Protein AF-A0A4Q5WA70-F1 (afdb_monomer_lite)

pLDDT: mean 78.61, std 12.91, range [40.19, 96.88]

Radius of gyration: 26.22 Å; chains: 1; bounding box: 61×58×69 Å

Foldseek 3Di:
DDDDPDDDFQAKDWDADDDPQWGFADIDIDRGDDPDDDDDTDIDGDDDDPDDPVRVVVCVVVVVDWPDDPVVLVVLVVVLVVLLVVLLVVVVVVCVPPPVPDDPVPSVVVSVVVVVVLVLLSQLDDSGRDDNVSSVVSVVVNVVSVVVVVVVVDPCVQVALPHCVQVVVPDDDDLQQRLVVLLVVLVVLLVCQLVQFDDDPPQPARQDDPNDGCLVVSLVSLLSSLVRNCVSCLCVLQPDPDPVSNCVSVCVVVVSLVVSLVSCVSSLVNPSNVSSLVSNLCSSCVSVVNNVVLVVLLVQLVVLCVVVVDLVRSLVVSVVVSVCCCVPPVVHDDPSNVSSSCVVSCLVCVLVDPPSCVVRVNNSVVSVLVVVCVVCVPDQPRPPPPGPCSSNPD

Structure (mmCIF, N/CA/C/O backbone):
data_AF-A0A4Q5WA70-F1
#
_entry.id   AF-A0A4Q5WA70-F1
#
loop_
_atom_site.group_PDB
_atom_site.id
_atom_site.type_symbol
_atom_site.label_atom_id
_atom_site.label_alt_id
_atom_site.label_comp_id
_atom_site.label_asym_id
_atom_site.label_entity_id
_atom_site.label_seq_id
_atom_site.pdbx_PDB_ins_code
_atom_site.Cartn_x
_atom_site.Cartn_y
_atom_site.Cartn_z
_atom_site.occupancy
_atom_site.B_iso_or_equiv
_atom_site.auth_seq_id
_atom_site.auth_comp_id
_atom_site.auth_asym_id
_atom_site.auth_atom_id
_atom_site.pdbx_PDB_model_num
ATOM 1 N N . ARG A 1 1 ? 16.639 -36.808 -13.468 1.00 73.25 1 ARG A N 1
ATOM 2 C CA . ARG A 1 1 ? 17.016 -36.757 -12.031 1.00 73.25 1 ARG A CA 1
ATOM 3 C C . ARG A 1 1 ? 18.438 -37.293 -11.923 1.00 73.25 1 ARG A C 1
ATOM 5 O O . ARG A 1 1 ? 18.636 -38.444 -12.276 1.00 73.25 1 ARG A O 1
ATOM 12 N N . TYR A 1 2 ? 19.405 -36.462 -11.533 1.00 83.38 2 TYR A N 1
ATOM 13 C CA . TYR A 1 2 ? 20.817 -36.851 -11.412 1.00 83.38 2 TYR A CA 1
ATOM 14 C C . TYR A 1 2 ? 21.162 -37.101 -9.942 1.00 83.38 2 TYR A C 1
ATOM 16 O O . TYR A 1 2 ? 20.617 -36.429 -9.064 1.00 83.38 2 TYR A O 1
ATOM 24 N N . ARG A 1 3 ? 22.031 -38.078 -9.668 1.00 86.75 3 ARG A N 1
ATOM 25 C CA . ARG A 1 3 ? 22.494 -38.409 -8.316 1.00 86.75 3 ARG A CA 1
ATOM 26 C C . ARG A 1 3 ? 24.012 -38.511 -8.331 1.00 86.75 3 ARG A C 1
ATOM 28 O O . ARG A 1 3 ? 24.557 -39.294 -9.098 1.00 86.75 3 ARG A O 1
ATOM 35 N N . PHE A 1 4 ? 24.658 -37.749 -7.459 1.00 85.06 4 PHE A N 1
ATOM 36 C CA . PHE A 1 4 ? 26.087 -37.857 -7.186 1.00 85.06 4 PHE A CA 1
ATOM 37 C C . PHE A 1 4 ? 26.257 -38.625 -5.872 1.00 85.06 4 PHE A C 1
ATOM 39 O O . PHE A 1 4 ? 25.635 -38.281 -4.865 1.00 85.06 4 PHE A O 1
ATOM 46 N N . SER A 1 5 ? 27.026 -39.711 -5.897 1.00 86.81 5 SER A N 1
ATOM 47 C CA . SER A 1 5 ? 27.292 -40.586 -4.748 1.00 86.81 5 SER A CA 1
ATOM 48 C C . SER A 1 5 ? 28.794 -40.718 -4.516 1.00 86.81 5 SER A C 1
ATOM 50 O O . SER A 1 5 ? 29.562 -40.592 -5.463 1.00 86.81 5 SER A O 1
ATOM 52 N N . GLY A 1 6 ? 29.202 -40.996 -3.273 1.00 84.25 6 GLY A N 1
ATOM 53 C CA . GLY A 1 6 ? 30.620 -41.110 -2.906 1.00 84.25 6 GLY A CA 1
ATOM 54 C C . GLY A 1 6 ? 31.314 -39.768 -2.654 1.00 84.25 6 GLY A C 1
ATOM 55 O O . GLY A 1 6 ? 32.525 -39.674 -2.809 1.00 84.25 6 GLY A O 1
ATOM 56 N N . LEU A 1 7 ? 30.557 -38.726 -2.296 1.00 83.88 7 LEU A N 1
ATOM 57 C CA . LEU A 1 7 ? 31.113 -37.418 -1.951 1.00 83.88 7 LEU A CA 1
ATOM 58 C C . LEU A 1 7 ? 31.738 -37.461 -0.538 1.00 83.88 7 LEU A C 1
ATOM 60 O O . LEU A 1 7 ? 31.042 -37.882 0.388 1.00 83.88 7 LEU A O 1
ATOM 64 N N . PRO A 1 8 ? 33.003 -37.035 -0.357 1.00 81.12 8 PRO A N 1
ATOM 65 C CA . PRO A 1 8 ? 33.646 -36.914 0.950 1.00 81.12 8 PR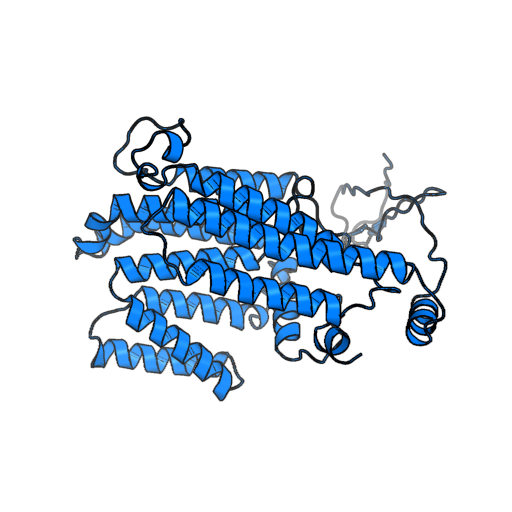O A CA 1
ATOM 66 C C . PRO A 1 8 ? 32.810 -36.154 1.991 1.00 81.12 8 PRO A C 1
ATOM 68 O O . PRO A 1 8 ? 32.283 -35.066 1.726 1.00 81.12 8 PRO A O 1
ATOM 71 N N . GLU A 1 9 ? 32.728 -36.716 3.199 1.00 74.44 9 GLU A N 1
ATOM 72 C CA . GLU A 1 9 ? 32.093 -36.065 4.346 1.00 74.44 9 GLU A CA 1
ATOM 73 C C . GLU A 1 9 ? 32.928 -34.874 4.839 1.00 74.44 9 GLU A C 1
ATOM 75 O O . GLU A 1 9 ? 34.154 -34.866 4.750 1.00 74.44 9 GLU A O 1
ATOM 80 N N . GLY A 1 10 ? 32.257 -33.835 5.343 1.00 74.31 10 GLY A N 1
ATOM 81 C CA . GLY A 1 10 ? 32.912 -32.632 5.879 1.00 74.31 10 GLY A CA 1
ATOM 82 C C . GLY A 1 10 ? 33.368 -31.600 4.838 1.00 74.31 10 GLY A C 1
ATOM 83 O O . GLY A 1 10 ? 33.742 -30.497 5.225 1.00 74.31 10 GLY A O 1
ATOM 84 N N . GLY A 1 11 ? 33.290 -31.911 3.540 1.00 78.25 11 GLY A N 1
ATOM 85 C CA . GLY A 1 11 ? 33.541 -30.958 2.454 1.00 78.25 11 GLY A CA 1
ATOM 86 C C . GLY A 1 11 ? 32.338 -30.064 2.127 1.00 78.25 11 GLY A C 1
ATOM 87 O O . GLY A 1 11 ? 31.179 -30.447 2.330 1.00 78.25 11 GLY A O 1
ATOM 88 N N . GLY A 1 12 ? 32.626 -28.880 1.581 1.00 85.81 12 GLY A N 1
ATOM 89 C CA . GLY A 1 12 ? 31.633 -28.011 0.953 1.00 85.81 12 GLY A CA 1
ATOM 90 C C . GLY A 1 12 ? 31.361 -28.451 -0.484 1.00 85.81 12 GLY A C 1
ATOM 91 O O . GLY A 1 12 ? 32.295 -28.668 -1.250 1.00 85.81 12 GLY A O 1
ATOM 92 N N . TRP A 1 13 ? 30.087 -28.585 -0.848 1.00 86.75 13 TRP A N 1
ATOM 93 C CA . TRP A 1 13 ? 29.661 -29.081 -2.158 1.00 86.75 13 TRP A CA 1
ATOM 94 C C . TRP A 1 13 ? 28.674 -28.125 -2.805 1.00 86.75 13 TRP A C 1
ATOM 96 O O . TRP A 1 13 ? 27.707 -27.722 -2.162 1.00 86.75 13 TRP A O 1
ATOM 106 N N . GLU A 1 14 ? 28.858 -27.840 -4.091 1.00 88.62 14 GLU A N 1
ATOM 107 C CA . GLU A 1 14 ? 27.896 -27.128 -4.928 1.00 88.62 14 GLU A CA 1
ATOM 108 C C . GLU A 1 14 ? 27.614 -27.897 -6.218 1.00 88.62 14 GLU A C 1
ATOM 110 O O . GLU A 1 14 ? 28.444 -28.663 -6.704 1.00 88.62 14 GLU A O 1
ATOM 115 N N . VAL A 1 15 ? 26.409 -27.725 -6.756 1.00 89.25 15 VAL A N 1
ATOM 116 C CA . VAL A 1 15 ? 26.009 -28.324 -8.029 1.00 89.25 15 VAL A CA 1
ATOM 117 C C . VAL A 1 15 ? 25.309 -27.282 -8.891 1.00 89.25 15 VAL A C 1
ATOM 119 O O . VAL A 1 15 ? 24.537 -26.461 -8.389 1.00 89.25 15 VAL A O 1
ATOM 122 N N . LEU A 1 16 ? 25.579 -27.326 -10.194 1.00 89.56 16 LEU A N 1
ATOM 123 C CA . LEU A 1 16 ? 24.902 -26.536 -11.215 1.00 89.56 16 LEU A CA 1
ATOM 124 C C . LEU A 1 16 ? 24.644 -27.432 -12.439 1.00 89.56 16 LEU A C 1
ATOM 126 O O . LEU A 1 16 ? 25.601 -27.918 -13.043 1.00 89.56 16 LEU A O 1
ATOM 130 N N . PRO A 1 17 ? 23.380 -27.688 -12.813 1.00 88.62 17 PRO A N 1
ATOM 131 C CA . PRO A 1 17 ? 23.064 -28.392 -14.048 1.00 88.62 17 PRO A CA 1
ATOM 132 C C . PRO A 1 17 ? 23.463 -27.564 -15.269 1.00 88.62 17 PRO A C 1
ATOM 134 O O . PRO A 1 17 ? 23.272 -26.349 -15.290 1.00 88.62 17 PRO A O 1
ATOM 137 N N . LEU A 1 18 ? 23.959 -28.236 -16.306 1.00 88.81 18 LEU A N 1
ATOM 138 C CA . LEU A 1 18 ? 24.295 -27.630 -17.591 1.00 88.81 18 LEU A CA 1
ATOM 139 C C . LEU A 1 18 ? 23.538 -28.366 -18.699 1.00 88.81 18 LEU A C 1
ATOM 141 O O . LEU A 1 18 ? 23.591 -29.592 -18.785 1.00 88.81 18 LEU A O 1
ATOM 145 N N . GLN A 1 19 ? 22.836 -27.618 -19.548 1.00 89.25 19 GLN A N 1
ATOM 146 C CA . GLN A 1 19 ? 22.170 -28.137 -20.741 1.00 89.25 19 GLN A CA 1
ATOM 147 C C . GLN A 1 19 ? 22.296 -27.091 -21.856 1.00 89.25 19 GLN A C 1
ATOM 149 O O . GLN A 1 19 ? 21.981 -25.925 -21.610 1.00 89.25 19 GLN A O 1
ATOM 154 N N . PRO A 1 20 ? 22.726 -27.464 -23.075 1.00 89.62 20 PRO A N 1
ATOM 155 C CA . PRO A 1 20 ? 22.789 -26.528 -24.194 1.00 89.62 20 PRO A CA 1
ATOM 156 C C . PRO A 1 20 ? 21.447 -25.820 -24.426 1.00 89.62 20 PRO A C 1
ATOM 158 O O . PRO A 1 20 ? 20.396 -26.460 -24.425 1.00 89.62 20 PRO A O 1
ATOM 161 N N . GLY A 1 21 ? 21.486 -24.498 -24.610 1.00 88.31 21 GLY A N 1
ATOM 162 C CA . GLY A 1 21 ? 20.297 -23.667 -24.833 1.00 88.31 21 GLY A CA 1
ATOM 163 C C . GLY A 1 21 ? 19.501 -23.305 -23.574 1.00 88.31 21 GLY A C 1
ATOM 164 O O . GLY A 1 21 ? 18.536 -22.550 -23.679 1.00 88.31 21 GLY A O 1
ATOM 165 N N . PHE A 1 22 ? 19.904 -23.775 -22.389 1.00 89.31 22 PHE A N 1
ATOM 166 C CA . PHE A 1 22 ? 19.216 -23.486 -21.131 1.00 89.31 22 PHE A CA 1
ATOM 167 C C . PHE A 1 22 ? 20.172 -23.030 -20.026 1.00 89.31 22 PHE A C 1
ATOM 169 O O . PHE A 1 22 ? 21.344 -23.394 -19.982 1.00 89.31 22 PHE A O 1
ATOM 176 N N . TYR A 1 23 ? 19.645 -22.221 -19.116 1.00 85.00 23 TYR A N 1
ATOM 177 C CA . TYR A 1 23 ? 20.299 -21.730 -17.914 1.00 85.00 23 TYR A CA 1
ATOM 178 C C . TYR A 1 23 ? 19.525 -22.208 -16.678 1.00 85.00 23 TYR A C 1
ATOM 180 O O . TYR A 1 23 ? 18.305 -22.354 -16.718 1.00 85.00 23 TYR A O 1
ATOM 188 N N . PHE A 1 24 ? 20.237 -22.481 -15.582 1.00 84.75 24 PHE A N 1
ATOM 189 C CA . PHE A 1 24 ? 19.667 -23.073 -14.363 1.00 84.75 24 PHE A CA 1
ATOM 190 C C . PHE A 1 24 ? 19.873 -22.209 -13.108 1.00 84.75 24 PHE A C 1
ATOM 192 O O . PHE A 1 24 ? 19.657 -22.675 -11.989 1.00 84.75 24 PHE A O 1
ATOM 199 N N . GLY A 1 25 ? 20.257 -20.940 -13.270 1.00 79.88 25 GLY A N 1
ATOM 200 C CA . GLY A 1 25 ? 20.517 -20.031 -12.151 1.00 79.88 25 GLY A CA 1
ATOM 201 C C . GLY A 1 25 ? 21.923 -20.174 -11.563 1.00 79.88 25 GLY A C 1
ATOM 202 O O . GLY A 1 25 ? 22.848 -20.664 -12.210 1.00 79.88 25 GLY A O 1
ATOM 203 N N . ALA A 1 26 ? 22.080 -19.709 -10.323 1.00 79.19 26 ALA A N 1
ATOM 204 C CA . ALA A 1 26 ? 23.327 -19.826 -9.574 1.00 79.19 26 ALA A CA 1
ATOM 205 C C . ALA A 1 26 ? 23.556 -21.265 -9.058 1.00 79.19 26 ALA A C 1
ATOM 207 O O . ALA A 1 26 ? 22.577 -21.982 -8.800 1.00 79.19 26 ALA A O 1
ATOM 208 N N . PRO A 1 27 ? 24.822 -21.681 -8.854 1.00 82.31 27 PRO A N 1
ATOM 209 C CA . PRO A 1 27 ? 25.147 -22.935 -8.183 1.00 82.31 27 PRO A CA 1
ATOM 210 C C . PRO A 1 27 ? 24.456 -23.028 -6.821 1.00 82.31 27 PRO A C 1
ATOM 212 O O . PRO A 1 27 ? 24.374 -22.049 -6.076 1.00 82.31 27 PRO A O 1
ATOM 215 N N . LYS A 1 28 ? 23.940 -24.212 -6.481 1.00 81.94 28 LYS A N 1
ATOM 216 C CA . LYS A 1 28 ? 23.327 -24.463 -5.169 1.00 81.94 28 LYS A CA 1
ATOM 217 C C . LYS A 1 28 ? 24.178 -25.456 -4.401 1.00 81.94 28 LYS A C 1
ATOM 219 O O . LYS A 1 28 ? 24.393 -26.569 -4.874 1.00 81.94 28 LYS A O 1
ATOM 224 N N . GLY A 1 29 ? 24.595 -25.077 -3.195 1.00 83.06 29 GLY A N 1
ATOM 225 C CA . GLY A 1 29 ? 25.495 -25.889 -2.383 1.00 83.06 29 GLY A CA 1
ATOM 226 C C . GLY A 1 29 ? 25.158 -25.984 -0.898 1.00 83.06 29 GLY A C 1
ATOM 227 O O . GLY A 1 29 ? 24.100 -25.537 -0.443 1.00 83.06 29 GLY A O 1
ATOM 228 N N . VAL A 1 30 ? 26.058 -26.637 -0.164 1.00 80.81 30 VAL A N 1
ATOM 229 C CA . VAL A 1 30 ? 26.129 -26.726 1.300 1.00 80.81 30 VAL A CA 1
ATOM 230 C C . VAL A 1 30 ? 27.586 -26.713 1.744 1.00 80.81 30 VAL A C 1
ATOM 232 O O . VAL A 1 30 ? 28.416 -27.367 1.125 1.00 80.81 30 VAL A O 1
ATOM 235 N N . GLY A 1 31 ? 27.891 -26.012 2.839 1.00 77.06 31 GLY A N 1
ATOM 236 C CA . GLY A 1 31 ? 29.249 -25.963 3.397 1.00 77.06 31 GLY A CA 1
ATOM 237 C C . GLY A 1 31 ? 29.703 -27.262 4.075 1.00 77.06 31 GLY A C 1
ATOM 238 O O . GLY A 1 31 ? 30.897 -27.499 4.180 1.00 77.06 31 GLY A O 1
ATOM 239 N N . ALA A 1 32 ? 28.765 -28.112 4.506 1.00 80.44 32 ALA A N 1
ATOM 240 C CA . ALA A 1 32 ? 29.049 -29.447 5.027 1.00 80.44 32 ALA A CA 1
ATOM 241 C C . ALA A 1 32 ? 27.901 -30.396 4.664 1.00 80.44 32 ALA A C 1
ATOM 243 O O . ALA A 1 32 ? 26.759 -30.201 5.097 1.00 80.44 32 ALA A O 1
ATOM 244 N N . LEU A 1 33 ? 28.189 -31.419 3.860 1.00 78.06 33 LEU A N 1
ATOM 245 C CA . LEU A 1 33 ? 27.197 -32.420 3.474 1.00 78.06 33 LEU A CA 1
ATOM 246 C C . LEU A 1 33 ? 26.965 -33.413 4.622 1.00 78.06 33 LEU A C 1
ATOM 248 O O . LEU A 1 33 ? 27.864 -34.160 4.995 1.00 78.06 33 LEU A O 1
ATOM 252 N N . LYS A 1 34 ? 25.746 -33.422 5.172 1.00 77.12 34 LYS A N 1
ATOM 253 C CA . LYS A 1 34 ? 25.283 -34.408 6.160 1.00 77.12 34 LYS A CA 1
ATOM 254 C C . LYS A 1 34 ? 24.200 -35.280 5.523 1.00 77.12 34 LYS A C 1
ATOM 256 O O . LYS A 1 34 ? 23.064 -34.836 5.371 1.00 77.12 34 LYS A O 1
ATOM 261 N N . GLY A 1 35 ? 24.551 -36.503 5.126 1.00 80.69 35 GLY A N 1
ATOM 262 C CA . GLY A 1 35 ? 23.619 -37.453 4.510 1.00 80.69 35 GLY A CA 1
ATOM 263 C C . GLY A 1 35 ? 23.251 -37.114 3.059 1.00 80.69 35 GLY A C 1
ATOM 264 O O . GLY A 1 35 ? 24.121 -36.896 2.217 1.00 80.69 35 GLY A O 1
ATOM 265 N N . HIS A 1 36 ? 21.954 -37.113 2.735 1.00 79.94 36 HIS A N 1
ATOM 266 C CA . HIS A 1 36 ? 21.454 -36.888 1.375 1.00 79.94 36 HIS A CA 1
ATOM 267 C C . HIS A 1 36 ? 20.779 -35.529 1.232 1.00 79.94 36 HIS A C 1
ATOM 269 O O . HIS A 1 36 ? 19.940 -35.154 2.048 1.00 79.94 36 HIS A O 1
ATOM 275 N N . ILE A 1 37 ? 21.088 -34.826 0.140 1.00 81.12 37 ILE A N 1
ATOM 276 C CA . ILE A 1 37 ? 20.479 -33.537 -0.169 1.00 81.12 37 ILE A CA 1
ATOM 277 C C . ILE A 1 37 ? 19.913 -33.512 -1.586 1.00 81.12 37 ILE A C 1
ATOM 279 O O . ILE A 1 37 ? 20.565 -33.918 -2.546 1.00 81.12 37 ILE A O 1
ATOM 283 N N . GLY A 1 38 ? 18.672 -33.045 -1.706 1.00 82.88 38 GLY A N 1
ATOM 284 C CA . GLY A 1 38 ? 18.038 -32.730 -2.982 1.00 82.88 38 GLY A CA 1
ATOM 285 C C . GLY A 1 38 ? 18.165 -31.240 -3.286 1.00 82.88 38 GLY A C 1
ATOM 286 O O . GLY A 1 38 ? 18.018 -30.402 -2.389 1.00 82.88 38 GLY A O 1
ATOM 287 N N . ARG A 1 39 ? 18.442 -30.905 -4.548 1.00 82.62 39 ARG A N 1
ATOM 288 C CA . ARG A 1 39 ? 18.436 -29.532 -5.059 1.00 82.62 39 ARG A CA 1
ATOM 289 C C . ARG A 1 39 ? 17.659 -29.489 -6.365 1.00 82.62 39 ARG A C 1
ATOM 291 O O . ARG A 1 39 ? 18.010 -30.188 -7.311 1.00 82.62 39 ARG A O 1
ATOM 298 N N . ASP A 1 40 ? 16.642 -28.638 -6.397 1.00 84.44 40 ASP A N 1
ATOM 299 C CA . ASP A 1 40 ? 15.854 -28.379 -7.596 1.00 84.44 40 ASP A CA 1
ATOM 300 C C . ASP A 1 40 ? 16.367 -27.125 -8.297 1.00 84.44 40 ASP A C 1
ATOM 302 O O . ASP A 1 40 ? 16.751 -26.142 -7.652 1.00 84.44 40 ASP A O 1
ATOM 306 N N . PHE A 1 41 ? 16.353 -27.151 -9.623 1.00 83.81 41 PHE A N 1
ATOM 307 C CA . PHE A 1 41 ? 16.759 -26.043 -10.476 1.00 83.81 41 PHE A CA 1
ATOM 308 C C . PHE A 1 41 ? 15.619 -25.702 -11.425 1.00 83.81 41 PHE A C 1
ATOM 310 O O . PHE A 1 41 ? 14.900 -26.589 -11.881 1.00 83.81 41 PHE A O 1
ATOM 317 N N . VAL A 1 42 ? 15.454 -24.413 -11.701 1.00 82.75 42 VAL A N 1
ATOM 318 C CA . VAL A 1 42 ? 14.466 -23.931 -12.664 1.00 82.75 42 VAL A CA 1
ATOM 319 C C . VAL A 1 42 ? 15.183 -23.768 -13.991 1.00 82.75 42 VAL A C 1
ATOM 321 O O . VAL A 1 42 ? 16.198 -23.083 -14.061 1.00 82.75 42 VAL A O 1
ATOM 324 N N . GLN A 1 43 ? 14.671 -24.433 -15.018 1.00 86.88 43 GLN A N 1
ATOM 325 C CA . GLN A 1 43 ? 15.178 -24.324 -16.376 1.00 86.88 43 GLN A CA 1
ATOM 326 C C . GLN A 1 43 ? 14.633 -23.042 -17.011 1.00 86.88 43 GLN A C 1
ATOM 328 O O . GLN A 1 43 ? 13.417 -22.886 -17.128 1.00 86.88 43 GLN A O 1
ATOM 333 N N . SER A 1 44 ? 15.515 -22.149 -17.451 1.00 84.19 44 SER A N 1
ATOM 334 C CA . SER A 1 44 ? 15.161 -20.983 -18.262 1.00 84.19 44 SER A CA 1
ATOM 335 C C . SER A 1 44 ? 15.902 -21.012 -19.602 1.00 84.19 44 SER A C 1
ATOM 337 O O . SER A 1 44 ? 17.008 -21.551 -19.681 1.00 84.19 44 SER A O 1
ATOM 339 N N . PRO A 1 45 ? 15.315 -20.497 -20.696 1.00 88.62 45 PRO A N 1
ATOM 340 C CA . PRO A 1 45 ? 16.020 -20.381 -21.970 1.00 88.62 45 PRO A CA 1
ATOM 341 C C . PRO A 1 45 ? 17.291 -19.540 -21.812 1.00 88.62 45 PRO A C 1
ATOM 343 O O . PRO A 1 45 ? 17.262 -18.472 -21.202 1.00 88.62 45 PRO A O 1
ATOM 346 N N . HIS A 1 46 ? 18.411 -20.009 -22.360 1.00 83.75 46 HIS A N 1
ATOM 347 C CA . HIS A 1 46 ? 19.659 -19.259 -22.315 1.00 83.75 46 HIS A CA 1
ATOM 348 C C . HIS A 1 46 ? 19.582 -18.068 -23.275 1.00 83.75 46 HIS A C 1
ATOM 350 O O . HIS A 1 46 ? 19.567 -18.239 -24.493 1.00 83.75 46 HIS A O 1
ATOM 356 N N . THR A 1 47 ? 19.535 -16.856 -22.728 1.00 80.50 47 THR A N 1
ATOM 357 C CA . THR A 1 47 ? 19.537 -15.614 -23.507 1.00 80.50 47 THR A CA 1
ATOM 358 C C . THR A 1 47 ? 20.882 -14.913 -23.379 1.00 80.50 47 THR A C 1
ATOM 360 O O . THR A 1 47 ? 21.330 -14.631 -22.266 1.00 80.50 47 THR A O 1
ATOM 363 N N . LEU A 1 48 ? 21.497 -14.571 -24.509 1.00 76.50 48 LEU A N 1
ATOM 364 C CA . LEU A 1 48 ? 22.686 -13.725 -24.541 1.00 76.50 48 LEU A CA 1
ATOM 365 C C . LEU A 1 48 ? 22.262 -12.257 -24.593 1.00 76.50 48 LEU A C 1
ATOM 367 O O . LEU A 1 48 ? 21.404 -11.872 -25.389 1.00 76.50 48 LEU A O 1
ATOM 371 N N . ARG A 1 49 ? 22.863 -11.424 -23.741 1.00 74.38 49 ARG A N 1
ATOM 372 C CA . ARG A 1 49 ? 22.687 -9.973 -23.839 1.00 74.38 49 ARG A CA 1
ATOM 373 C C . ARG A 1 49 ? 23.397 -9.494 -25.102 1.00 74.38 49 ARG A C 1
ATOM 375 O O . ARG A 1 49 ? 24.584 -9.753 -25.260 1.00 74.38 49 ARG A O 1
ATOM 382 N N . LEU A 1 50 ? 22.675 -8.791 -25.974 1.00 79.19 50 LEU A N 1
ATOM 383 C CA . LEU A 1 50 ? 23.241 -8.234 -27.211 1.00 79.19 50 LEU A CA 1
ATOM 384 C C . LEU A 1 50 ? 24.271 -7.127 -26.937 1.00 79.19 50 LEU A C 1
ATOM 386 O O . LEU A 1 50 ? 25.185 -6.934 -27.728 1.00 79.19 50 LEU A O 1
ATOM 390 N N . PHE A 1 51 ? 24.136 -6.430 -25.805 1.00 79.94 51 PHE A N 1
ATOM 391 C CA . PHE A 1 51 ? 25.041 -5.373 -25.362 1.00 79.94 51 PHE A CA 1
ATOM 392 C C . PHE A 1 51 ? 25.539 -5.660 -23.945 1.00 79.94 51 PHE A C 1
ATOM 394 O O . PHE A 1 51 ? 24.779 -6.150 -23.097 1.00 79.94 51 PHE A O 1
ATOM 401 N N . ALA A 1 52 ? 26.793 -5.306 -23.653 1.00 80.94 52 ALA A N 1
ATOM 402 C CA . ALA A 1 52 ? 27.239 -5.202 -22.270 1.00 80.94 52 ALA A CA 1
ATOM 403 C C . ALA A 1 52 ? 26.458 -4.079 -21.564 1.00 80.94 52 ALA A C 1
ATOM 405 O O . ALA A 1 52 ? 26.042 -3.110 -22.197 1.00 80.94 52 ALA A O 1
ATOM 406 N N . GLY A 1 53 ? 26.260 -4.179 -20.244 1.00 74.56 53 GLY A N 1
ATOM 407 C CA . GLY A 1 53 ? 25.477 -3.179 -19.500 1.00 74.56 53 GLY A CA 1
ATOM 408 C C . GLY A 1 53 ? 26.036 -1.757 -19.637 1.00 74.56 53 GLY A C 1
ATOM 409 O O . GLY A 1 53 ? 25.275 -0.805 -19.773 1.00 74.56 53 GLY A O 1
ATOM 410 N N . ARG A 1 54 ? 27.369 -1.627 -19.685 1.00 78.12 54 ARG A N 1
ATOM 411 C CA . ARG A 1 54 ? 28.060 -0.353 -19.925 1.00 78.12 54 ARG A CA 1
ATOM 412 C C . ARG A 1 54 ? 27.753 0.209 -21.313 1.00 78.12 54 ARG A C 1
ATOM 414 O O . ARG A 1 54 ? 27.369 1.368 -21.412 1.00 78.12 54 ARG A O 1
ATOM 421 N N . ASP A 1 55 ? 27.875 -0.613 -22.351 1.00 79.75 55 ASP A N 1
ATOM 422 C CA . ASP A 1 55 ? 27.644 -0.186 -23.735 1.00 79.75 55 ASP A CA 1
ATOM 423 C C . ASP A 1 55 ? 26.178 0.187 -23.954 1.00 79.75 55 ASP A C 1
ATOM 425 O O . ASP A 1 55 ? 25.883 1.220 -24.544 1.00 79.75 55 ASP A O 1
ATOM 429 N N . PHE A 1 56 ? 25.249 -0.594 -23.394 1.00 79.81 56 PHE A N 1
ATOM 430 C CA . PHE A 1 56 ? 23.823 -0.274 -23.416 1.00 79.81 56 PHE A CA 1
ATOM 431 C C . PHE A 1 56 ? 23.526 1.071 -22.741 1.00 79.81 56 PHE A C 1
ATOM 433 O O . PHE A 1 56 ? 22.796 1.892 -23.295 1.00 79.81 56 PHE A O 1
ATOM 440 N N . ASN A 1 57 ? 24.113 1.324 -21.568 1.00 76.12 57 ASN A N 1
ATOM 441 C CA . ASN A 1 57 ? 23.928 2.585 -20.854 1.00 76.12 57 ASN A CA 1
ATOM 442 C C . ASN A 1 57 ? 24.542 3.773 -21.606 1.00 76.12 57 ASN A C 1
ATOM 444 O O . ASN A 1 57 ? 23.941 4.846 -21.619 1.00 76.12 57 ASN A O 1
ATOM 448 N N . ASN A 1 58 ? 25.687 3.587 -22.266 1.00 81.81 58 ASN A N 1
ATOM 449 C CA . ASN A 1 58 ? 26.289 4.613 -23.119 1.00 81.81 58 ASN A CA 1
ATOM 450 C C . ASN A 1 58 ? 25.392 4.924 -24.323 1.00 81.81 58 ASN A C 1
ATOM 452 O O . ASN A 1 58 ? 25.020 6.076 -24.513 1.00 81.81 58 ASN A O 1
ATOM 456 N N . LEU A 1 59 ? 24.934 3.900 -25.053 1.00 82.31 59 LEU A N 1
ATOM 457 C CA . LEU A 1 59 ? 24.005 4.053 -26.182 1.00 82.31 59 LEU A CA 1
ATOM 458 C C . LEU A 1 59 ? 22.699 4.746 -25.770 1.00 82.31 59 LEU A C 1
ATOM 460 O O . LEU A 1 59 ? 22.150 5.558 -26.519 1.00 82.31 59 LEU A O 1
ATOM 464 N N . LYS A 1 60 ? 22.202 4.441 -24.566 1.00 76.25 60 LYS A N 1
ATOM 465 C CA . LYS A 1 60 ? 21.029 5.093 -23.980 1.00 76.25 60 LYS A CA 1
ATOM 466 C C . LYS A 1 60 ? 21.295 6.573 -23.677 1.00 76.25 60 LYS A C 1
ATOM 468 O O . LYS A 1 60 ? 20.469 7.406 -24.042 1.00 76.25 60 LYS A O 1
ATOM 473 N N . ARG A 1 61 ? 22.430 6.901 -23.044 1.00 78.06 61 ARG A N 1
ATOM 474 C CA . ARG A 1 61 ? 22.833 8.282 -22.702 1.00 78.06 61 ARG A CA 1
ATOM 475 C C . ARG A 1 61 ? 23.089 9.141 -23.937 1.00 78.06 61 ARG A C 1
ATOM 477 O O . ARG A 1 61 ? 22.649 10.282 -23.985 1.00 78.06 61 ARG A O 1
ATOM 484 N N . GLU A 1 62 ? 23.744 8.579 -24.946 1.00 82.69 62 GLU A N 1
ATOM 485 C CA . GLU A 1 62 ? 24.004 9.231 -26.237 1.00 82.69 62 GLU A CA 1
ATOM 486 C C . GLU A 1 62 ? 22.738 9.363 -27.090 1.00 82.69 62 GLU A C 1
ATOM 488 O O . GLU A 1 62 ? 22.702 10.108 -28.067 1.00 82.69 62 GLU A O 1
ATOM 493 N N . GLY A 1 63 ? 21.670 8.652 -26.720 1.00 79.06 63 GLY A N 1
ATOM 494 C CA . GLY A 1 63 ? 20.395 8.740 -27.403 1.00 79.06 63 GLY A CA 1
ATOM 495 C C . GLY A 1 63 ? 20.363 8.089 -28.781 1.00 79.06 63 GLY A C 1
ATOM 496 O O . GLY A 1 63 ? 19.503 8.432 -29.594 1.00 79.06 63 GLY A O 1
ATOM 497 N N . ALA A 1 64 ? 21.276 7.146 -29.017 1.00 81.88 64 ALA A N 1
ATOM 498 C CA . ALA A 1 64 ? 21.459 6.444 -30.282 1.00 81.88 64 ALA A CA 1
ATOM 499 C C . ALA A 1 64 ? 20.324 5.453 -30.604 1.00 81.88 64 ALA A C 1
ATOM 501 O O . ALA A 1 64 ? 20.192 5.006 -31.742 1.00 81.88 64 ALA A O 1
ATOM 502 N N . LEU A 1 65 ? 19.503 5.098 -29.608 1.00 81.75 65 LEU A N 1
ATOM 503 C CA . LEU A 1 65 ? 18.404 4.145 -29.742 1.00 81.75 65 LEU A CA 1
ATOM 504 C C . LEU A 1 65 ? 17.057 4.834 -29.522 1.00 81.75 65 LEU A C 1
ATOM 506 O O . LEU A 1 65 ? 16.863 5.558 -28.548 1.00 81.75 65 LEU A O 1
ATOM 510 N N . ILE A 1 66 ? 16.109 4.553 -30.412 1.00 83.44 66 ILE A N 1
ATOM 511 C CA . ILE A 1 66 ? 14.699 4.922 -30.287 1.00 83.44 66 ILE A CA 1
ATOM 512 C C . ILE A 1 66 ? 13.897 3.628 -30.392 1.00 83.44 66 ILE A C 1
ATOM 514 O O . ILE A 1 66 ? 14.057 2.871 -31.346 1.00 83.44 66 ILE A O 1
ATOM 518 N N . VAL A 1 67 ? 13.044 3.368 -29.402 1.00 85.44 67 VAL A N 1
ATOM 519 C CA . VAL A 1 67 ? 12.234 2.140 -29.336 1.00 85.44 67 VAL A CA 1
ATOM 520 C C . VAL A 1 67 ? 10.807 2.396 -29.833 1.00 85.44 67 VAL A C 1
ATOM 522 O O . VAL A 1 67 ? 10.106 1.460 -30.208 1.00 85.44 67 VAL A O 1
ATOM 525 N N . ARG A 1 68 ? 10.361 3.659 -29.836 1.00 88.44 68 ARG A N 1
ATOM 526 C CA . ARG A 1 68 ? 8.997 4.079 -30.200 1.00 88.44 68 ARG A CA 1
ATOM 527 C C . ARG A 1 68 ? 9.008 5.335 -31.063 1.00 88.44 68 ARG A C 1
ATOM 529 O O . ARG A 1 68 ? 9.856 6.204 -30.886 1.00 88.44 68 ARG A O 1
ATOM 536 N N . THR A 1 69 ? 8.036 5.463 -31.963 1.00 89.81 69 THR A N 1
ATOM 537 C CA . THR A 1 69 ? 7.909 6.660 -32.806 1.00 89.81 69 THR A CA 1
ATOM 538 C C . THR A 1 69 ? 7.331 7.843 -32.010 1.00 89.81 69 THR A C 1
ATOM 540 O O . THR A 1 69 ? 6.507 7.640 -31.110 1.00 89.81 69 THR A O 1
ATOM 543 N N . PRO A 1 70 ? 7.697 9.098 -32.341 1.00 89.50 70 PRO A N 1
ATOM 544 C CA . PRO A 1 70 ? 7.112 10.286 -31.708 1.00 89.50 70 PRO A CA 1
ATOM 545 C C . PRO A 1 70 ? 5.585 10.353 -31.816 1.00 89.50 70 PRO A C 1
ATOM 547 O O . PRO A 1 70 ? 4.903 10.782 -30.883 1.00 89.50 70 PRO A O 1
ATOM 550 N N . GLU A 1 71 ? 5.034 9.882 -32.935 1.00 92.81 71 GLU A N 1
ATOM 551 C CA . GLU A 1 71 ? 3.589 9.800 -33.147 1.00 92.81 71 GLU A CA 1
ATOM 552 C C . GLU A 1 71 ? 2.923 8.809 -32.190 1.00 92.81 71 GLU A C 1
ATOM 554 O O . GLU A 1 71 ? 1.888 9.126 -31.598 1.00 92.81 71 GLU A O 1
ATOM 559 N N . GLU A 1 72 ? 3.529 7.635 -31.980 1.00 90.38 72 GLU A N 1
ATOM 560 C CA . GLU A 1 72 ? 3.024 6.651 -31.025 1.00 90.38 72 GLU A CA 1
ATOM 561 C C . GLU A 1 72 ? 3.031 7.218 -29.598 1.00 90.38 72 GLU A C 1
ATOM 563 O O . GLU A 1 72 ? 2.030 7.101 -28.883 1.00 90.38 72 GLU A O 1
ATOM 568 N N . ALA A 1 73 ? 4.114 7.888 -29.193 1.00 89.25 73 ALA A N 1
ATOM 569 C CA . ALA A 1 73 ? 4.210 8.523 -27.881 1.00 89.25 73 ALA A CA 1
ATOM 570 C C . ALA A 1 73 ? 3.126 9.597 -27.681 1.00 89.25 73 ALA A C 1
ATOM 572 O O . ALA A 1 73 ? 2.414 9.583 -26.672 1.00 89.25 73 ALA A O 1
ATOM 573 N N . ARG A 1 74 ? 2.931 10.481 -28.669 1.00 92.44 74 ARG A N 1
ATOM 574 C CA . ARG A 1 74 ? 1.905 11.536 -28.627 1.00 92.44 74 ARG A CA 1
ATOM 575 C C . ARG A 1 74 ? 0.489 10.965 -28.581 1.00 92.44 74 ARG A C 1
ATOM 577 O O . ARG A 1 74 ? -0.351 11.461 -27.827 1.00 92.44 74 ARG A O 1
ATOM 584 N N . ARG A 1 75 ? 0.218 9.909 -29.353 1.00 94.56 75 ARG A N 1
ATOM 585 C CA . ARG A 1 75 ? -1.078 9.219 -29.345 1.00 94.56 75 ARG A CA 1
ATOM 586 C C . ARG A 1 75 ? -1.388 8.647 -27.965 1.00 94.56 75 ARG A C 1
ATOM 588 O O . ARG A 1 75 ? -2.482 8.864 -27.451 1.00 94.56 75 ARG A O 1
ATOM 595 N N . TRP A 1 76 ? -0.437 7.945 -27.351 1.00 93.19 76 TRP A N 1
ATOM 596 C CA . TRP A 1 76 ? -0.625 7.383 -26.012 1.00 93.19 76 TRP A CA 1
ATOM 597 C C . TRP A 1 76 ? -0.769 8.453 -24.938 1.00 93.19 76 TRP A C 1
ATOM 599 O O . TRP A 1 76 ? -1.619 8.294 -24.069 1.00 93.19 76 TRP A O 1
ATOM 609 N N . TYR A 1 77 ? -0.018 9.552 -25.020 1.00 93.31 77 TYR A N 1
ATOM 610 C CA . TYR A 1 77 ? -0.219 10.698 -24.134 1.00 93.31 77 TYR A CA 1
ATOM 611 C C . TYR A 1 77 ? -1.668 11.205 -24.199 1.00 93.31 77 TYR A C 1
ATOM 613 O O . TYR A 1 77 ? -2.320 11.341 -23.165 1.00 93.31 77 TYR A O 1
ATOM 621 N N . GLY A 1 78 ? -2.209 11.392 -25.409 1.00 95.38 78 GLY A N 1
ATOM 622 C CA . GLY A 1 78 ? -3.602 11.802 -25.606 1.00 95.38 78 GLY A CA 1
ATOM 623 C C . GLY A 1 78 ? -4.614 10.795 -25.049 1.00 95.38 78 GLY A C 1
ATOM 624 O O . GLY A 1 78 ? -5.557 11.192 -24.368 1.00 95.38 78 GLY A O 1
ATOM 625 N N . ILE A 1 79 ? -4.399 9.494 -25.278 1.00 96.25 79 ILE A N 1
ATOM 626 C CA . ILE A 1 79 ? -5.255 8.420 -24.741 1.00 96.25 79 ILE A CA 1
ATOM 627 C C . ILE A 1 79 ? -5.239 8.418 -23.208 1.00 96.25 79 ILE A C 1
ATOM 629 O O . ILE A 1 79 ? -6.299 8.322 -22.593 1.00 96.25 79 ILE A O 1
ATOM 633 N N . ILE A 1 80 ? -4.059 8.537 -22.592 1.00 95.81 80 ILE A N 1
ATOM 634 C CA . ILE A 1 80 ? -3.903 8.545 -21.133 1.00 95.81 80 ILE A CA 1
ATOM 635 C C . ILE A 1 80 ? -4.591 9.777 -20.545 1.00 95.81 80 ILE A C 1
ATOM 637 O O . ILE A 1 80 ? -5.399 9.633 -19.633 1.00 95.81 80 ILE A O 1
ATOM 641 N N . ALA A 1 81 ? -4.336 10.969 -21.091 1.00 96.00 81 ALA A N 1
ATOM 642 C CA . ALA A 1 81 ? -4.939 12.210 -20.612 1.00 96.00 81 ALA A CA 1
ATOM 643 C C . ALA A 1 81 ? -6.472 12.189 -20.736 1.00 96.00 81 ALA A C 1
ATOM 645 O O . ALA A 1 81 ? -7.180 12.456 -19.763 1.00 96.00 81 ALA A O 1
ATOM 646 N N . ALA A 1 82 ? -6.993 11.811 -21.908 1.00 96.88 82 ALA A N 1
ATOM 647 C CA . ALA A 1 82 ? -8.431 11.722 -22.136 1.00 96.88 82 ALA A CA 1
ATOM 648 C C . ALA A 1 82 ? -9.073 10.651 -21.248 1.00 96.88 82 ALA A C 1
ATOM 650 O O . ALA A 1 82 ? -10.056 10.925 -20.567 1.00 96.88 82 ALA A O 1
ATOM 651 N N . GLY A 1 83 ? -8.506 9.444 -21.201 1.00 96.62 83 GLY A N 1
ATOM 652 C CA . GLY A 1 83 ? -9.038 8.354 -20.390 1.00 96.62 83 GLY A CA 1
ATOM 653 C C . GLY A 1 83 ? -8.987 8.639 -18.890 1.00 96.62 83 GLY A C 1
ATOM 654 O O . GLY A 1 83 ? -9.927 8.293 -18.175 1.00 96.62 83 GLY A O 1
ATOM 655 N N . PHE A 1 84 ? -7.944 9.320 -18.414 1.00 96.81 84 PHE A N 1
ATOM 656 C CA . PHE A 1 84 ? -7.830 9.776 -17.032 1.00 96.81 84 PHE A CA 1
ATOM 657 C C . PHE A 1 84 ? -8.958 10.748 -16.673 1.00 96.81 84 PHE A C 1
ATOM 659 O O . PHE A 1 84 ? -9.726 10.485 -15.744 1.00 96.81 84 PHE A O 1
ATOM 666 N N . LEU A 1 85 ? -9.114 11.827 -17.450 1.00 96.38 85 LEU A N 1
ATOM 667 C CA . LEU A 1 85 ? -10.155 12.830 -17.220 1.00 96.38 85 LEU A CA 1
ATOM 668 C C . LEU A 1 85 ? -11.554 12.214 -17.323 1.00 96.38 85 LEU A C 1
ATOM 670 O O . LEU A 1 85 ? -12.361 12.364 -16.408 1.00 96.38 85 LEU A O 1
ATOM 674 N N . LEU A 1 86 ? -11.823 11.459 -18.391 1.00 96.75 86 LEU A N 1
ATOM 675 C CA . LEU A 1 86 ? -13.118 10.816 -18.603 1.00 96.75 86 LEU A CA 1
ATOM 676 C C . LEU A 1 86 ? -13.478 9.865 -17.459 1.00 96.75 86 LEU A C 1
ATOM 678 O O . LEU A 1 86 ? -14.623 9.869 -17.020 1.00 96.75 86 LEU A O 1
ATOM 682 N N . SER A 1 87 ? -12.523 9.100 -16.922 1.00 95.94 87 SER A N 1
ATOM 683 C CA . SER A 1 87 ? -12.786 8.185 -15.802 1.00 95.94 87 SER A CA 1
ATOM 684 C C . SER A 1 87 ? -13.271 8.928 -14.555 1.00 95.94 87 SER A C 1
ATOM 686 O O . SER A 1 87 ? -14.268 8.534 -13.949 1.00 95.94 87 SER A O 1
ATOM 688 N N . PHE A 1 88 ? -12.617 10.035 -14.189 1.00 95.88 88 PHE A N 1
ATOM 689 C CA . PHE A 1 88 ? -13.036 10.851 -13.045 1.00 95.88 88 PHE A CA 1
ATOM 690 C C . PHE A 1 88 ? -14.378 11.543 -13.282 1.00 95.88 88 PHE A C 1
ATOM 692 O O . PHE A 1 88 ? -15.219 11.568 -12.385 1.00 95.88 88 PHE A O 1
ATOM 699 N N . TRP A 1 89 ? -14.615 12.047 -14.493 1.00 94.75 89 TRP A N 1
ATOM 700 C CA . TRP A 1 89 ? -15.885 12.678 -14.853 1.00 94.75 89 TRP A CA 1
ATOM 701 C C . TRP A 1 89 ? -17.047 11.682 -14.848 1.00 94.75 89 TRP A C 1
ATOM 703 O O . TRP A 1 89 ? -18.125 12.001 -14.347 1.00 94.75 89 TRP A O 1
ATOM 713 N N . LEU A 1 90 ? -16.833 10.459 -15.344 1.00 94.38 90 LEU A N 1
ATOM 714 C CA . LEU A 1 90 ? -17.824 9.383 -15.305 1.00 94.38 90 LEU A CA 1
ATOM 715 C C . LEU A 1 90 ? -18.180 9.005 -13.866 1.00 94.38 90 LEU A C 1
ATOM 717 O O . LEU A 1 90 ? -19.362 8.898 -13.536 1.00 94.38 90 LEU A O 1
ATOM 721 N N . ILE A 1 91 ? -17.177 8.853 -12.998 1.00 93.94 91 ILE A N 1
ATOM 722 C CA . ILE A 1 91 ? -17.401 8.582 -11.576 1.00 93.94 91 ILE A CA 1
ATOM 723 C C . ILE A 1 91 ? -18.130 9.748 -10.912 1.00 93.94 91 ILE A C 1
ATOM 725 O O . ILE A 1 91 ? -19.104 9.517 -10.200 1.00 93.94 91 ILE A O 1
ATOM 729 N N . HIS A 1 92 ? -17.717 10.990 -11.165 1.00 93.31 92 HIS A N 1
ATOM 730 C CA . HIS A 1 92 ? -18.393 12.166 -10.627 1.00 93.31 92 HIS A CA 1
ATOM 731 C C . HIS A 1 92 ? -19.868 12.195 -11.045 1.00 93.31 92 HIS A C 1
ATOM 733 O O . HIS A 1 92 ? -20.748 12.305 -10.196 1.00 93.31 92 HIS A O 1
ATOM 739 N N . ALA A 1 93 ? -20.162 12.008 -12.334 1.00 92.88 93 ALA A N 1
ATOM 740 C CA . ALA A 1 93 ? -21.531 11.959 -12.839 1.00 92.88 93 ALA A CA 1
ATOM 741 C C . ALA A 1 93 ? -22.345 10.814 -12.211 1.00 92.88 93 ALA A C 1
ATOM 743 O O . ALA A 1 93 ? -23.528 10.987 -11.911 1.00 92.88 93 ALA A O 1
ATOM 744 N N . PHE A 1 94 ? -21.725 9.652 -11.993 1.00 92.31 94 PHE A N 1
ATOM 745 C CA . PHE A 1 94 ? -22.355 8.518 -11.322 1.00 92.31 94 PHE A CA 1
ATOM 746 C C . PHE A 1 94 ? -22.686 8.830 -9.853 1.00 92.31 94 PHE A C 1
ATOM 748 O O . PHE A 1 94 ? -23.835 8.650 -9.438 1.00 92.31 94 PHE A O 1
ATOM 755 N N . LEU A 1 95 ? -21.715 9.342 -9.089 1.00 90.81 95 LEU A N 1
ATOM 756 C CA . LEU A 1 95 ? -21.876 9.696 -7.675 1.00 90.81 95 LEU A CA 1
ATOM 757 C C . LEU A 1 95 ? -22.919 10.805 -7.500 1.00 90.81 95 LEU A C 1
ATOM 759 O O . LEU A 1 95 ? -23.855 10.639 -6.724 1.00 90.81 95 LEU A O 1
ATOM 763 N N . SER A 1 96 ? -22.848 11.870 -8.302 1.00 89.69 96 SER A N 1
ATOM 764 C CA . SER A 1 96 ? -23.803 12.985 -8.267 1.00 89.69 96 SER A CA 1
ATOM 765 C C . SER A 1 96 ? -25.245 12.551 -8.568 1.00 89.69 96 SER A C 1
ATOM 767 O O . SER A 1 96 ? -26.194 13.129 -8.037 1.00 89.69 96 SER A O 1
ATOM 769 N N . ARG A 1 97 ? -25.442 11.514 -9.397 1.00 88.81 97 ARG A N 1
ATOM 770 C CA . ARG A 1 97 ? -26.780 10.989 -9.725 1.00 88.81 97 ARG A CA 1
ATOM 771 C C . ARG A 1 97 ? -27.312 10.017 -8.676 1.00 88.81 97 ARG A C 1
ATOM 773 O O . ARG A 1 97 ? -28.479 10.126 -8.300 1.00 88.81 97 ARG A O 1
ATOM 780 N N . LYS A 1 98 ? -26.499 9.049 -8.239 1.00 85.06 98 LYS A N 1
ATOM 781 C CA . LYS A 1 98 ? -26.956 7.942 -7.380 1.00 85.06 98 LYS A CA 1
ATOM 782 C C . LYS A 1 98 ? -26.754 8.177 -5.884 1.00 85.06 98 LYS A C 1
ATOM 784 O O . LYS A 1 98 ? -27.529 7.645 -5.095 1.00 85.06 98 LYS A O 1
ATOM 789 N N . LEU A 1 99 ? -25.751 8.954 -5.484 1.00 80.44 99 LEU A N 1
ATOM 790 C CA . LEU A 1 99 ? -25.320 9.105 -4.093 1.00 80.44 99 LEU A CA 1
ATOM 791 C C . LEU A 1 99 ? -25.226 10.594 -3.717 1.00 80.44 99 LEU A C 1
ATOM 793 O O . LEU A 1 99 ? -24.149 11.149 -3.528 1.00 80.44 99 LEU A O 1
ATOM 797 N N . LYS A 1 100 ? -26.384 11.249 -3.552 1.00 75.69 100 LYS A N 1
ATOM 798 C CA . LYS A 1 100 ? -26.518 12.701 -3.280 1.00 75.69 100 LYS A CA 1
ATOM 799 C C . LYS A 1 100 ? -25.965 13.194 -1.922 1.00 75.69 100 LYS A C 1
ATOM 801 O O . LYS A 1 100 ? -26.244 14.318 -1.528 1.00 75.69 100 LYS A O 1
ATOM 806 N N . GLY A 1 101 ? -25.203 12.372 -1.203 1.00 79.94 101 GLY A N 1
ATOM 807 C CA . GLY A 1 101 ? -24.568 12.709 0.078 1.00 79.94 101 GLY A CA 1
ATOM 808 C C . GLY A 1 101 ? -23.085 12.342 0.139 1.00 79.94 101 GLY A C 1
ATOM 809 O O . GLY A 1 101 ? -22.531 12.243 1.230 1.00 79.94 101 GLY A O 1
ATOM 810 N N . THR A 1 102 ? -22.456 12.063 -1.006 1.00 83.06 102 THR A N 1
ATOM 811 C CA . THR A 1 102 ? -21.014 11.809 -1.071 1.00 83.06 102 THR A CA 1
ATOM 812 C C . THR A 1 102 ? -20.232 13.098 -0.817 1.00 83.06 102 THR A C 1
ATOM 814 O O . THR A 1 102 ? -20.621 14.162 -1.294 1.00 83.06 102 THR A O 1
ATOM 817 N N . ASP A 1 103 ? -19.120 12.989 -0.088 1.00 87.75 103 ASP A N 1
ATOM 818 C CA . ASP A 1 103 ? -18.184 14.093 0.129 1.00 87.75 103 ASP A CA 1
ATOM 819 C C . ASP A 1 103 ? -17.678 14.648 -1.222 1.00 87.75 103 ASP A C 1
ATOM 821 O O . ASP A 1 103 ? -17.075 13.895 -2.001 1.00 87.75 103 ASP A O 1
ATOM 825 N N . PRO A 1 104 ? -17.909 15.941 -1.523 1.00 87.12 104 PRO A N 1
ATOM 826 C CA . PRO A 1 104 ? -17.509 16.535 -2.792 1.00 87.12 104 PRO A CA 1
ATOM 827 C C . PRO A 1 104 ? -15.989 16.694 -2.946 1.00 87.12 104 PRO A C 1
ATOM 829 O O . PRO A 1 104 ? -15.529 16.854 -4.075 1.00 87.12 104 PRO A O 1
ATOM 832 N N . PHE A 1 105 ? -15.200 16.641 -1.867 1.00 91.00 105 PHE A N 1
ATOM 833 C CA . PHE A 1 105 ? -13.758 16.917 -1.906 1.00 91.00 105 PHE A CA 1
ATOM 834 C C . PHE A 1 105 ? -12.894 15.676 -2.130 1.00 91.00 105 PHE A C 1
ATOM 836 O O . PHE A 1 105 ? -11.809 15.779 -2.706 1.00 91.00 105 PHE A O 1
ATOM 843 N N . LEU A 1 106 ? -13.370 14.493 -1.739 1.00 91.88 106 LEU A N 1
ATOM 844 C CA . LEU A 1 106 ? -12.566 13.273 -1.808 1.00 91.88 106 LEU A CA 1
ATOM 845 C C . LEU A 1 106 ? -12.181 12.906 -3.251 1.00 91.88 106 LEU A C 1
ATOM 847 O O . LEU A 1 106 ? -11.028 12.573 -3.520 1.00 91.88 106 LEU A O 1
ATOM 851 N N . LEU A 1 107 ? -13.123 12.995 -4.196 1.00 93.06 107 LEU A N 1
ATOM 852 C CA . LEU A 1 107 ? -12.867 12.648 -5.597 1.00 93.06 107 LEU A CA 1
ATOM 853 C C . LEU A 1 107 ? -11.873 13.618 -6.279 1.00 93.06 107 LEU A C 1
ATOM 855 O O . LEU A 1 107 ? -10.937 13.123 -6.909 1.00 93.06 107 LEU A O 1
ATOM 859 N N . PRO A 1 108 ? -11.992 14.956 -6.132 1.00 94.56 108 PRO A N 1
ATOM 860 C CA . PRO A 1 108 ? -10.965 15.898 -6.580 1.00 94.56 108 PRO A CA 1
ATOM 861 C C . PRO A 1 108 ? -9.581 15.656 -5.974 1.00 94.56 108 PRO A C 1
ATOM 863 O O . PRO A 1 108 ? -8.590 15.726 -6.694 1.00 94.56 108 PRO A O 1
ATOM 866 N N . VAL A 1 109 ? -9.487 15.335 -4.678 1.00 95.75 109 VAL A N 1
ATOM 867 C CA . VAL A 1 109 ? -8.195 15.034 -4.034 1.00 95.75 109 VAL A CA 1
ATOM 868 C C . VAL A 1 109 ? -7.569 13.772 -4.630 1.00 95.75 109 VAL A C 1
ATOM 870 O O . VAL A 1 109 ? -6.381 13.766 -4.952 1.00 95.75 109 VAL A O 1
ATOM 873 N N . LEU A 1 110 ? -8.362 12.719 -4.850 1.00 94.81 110 LEU A N 1
ATOM 874 C CA . LEU A 1 110 ? -7.893 11.506 -5.525 1.00 94.81 110 LEU A CA 1
ATOM 875 C C . LEU A 1 110 ? -7.442 11.796 -6.960 1.00 94.81 110 LEU A C 1
ATOM 877 O O . LEU A 1 110 ? -6.395 11.302 -7.380 1.00 94.81 110 LEU A O 1
ATOM 881 N N . MET A 1 111 ? -8.186 12.624 -7.697 1.00 96.00 111 MET A N 1
ATOM 882 C CA . MET A 1 111 ? -7.802 13.074 -9.036 1.00 96.00 111 MET A CA 1
ATOM 883 C C . MET A 1 111 ? -6.482 13.847 -9.011 1.00 96.00 111 MET A C 1
ATOM 885 O O . MET A 1 111 ? -5.617 13.597 -9.842 1.00 96.00 111 MET A O 1
ATOM 889 N N . LEU A 1 112 ? -6.287 14.744 -8.046 1.00 96.44 112 LEU A N 1
ATOM 890 C CA . LEU A 1 112 ? -5.053 15.511 -7.916 1.00 96.44 112 LEU A CA 1
ATOM 891 C C . LEU A 1 112 ? -3.851 14.594 -7.652 1.00 96.44 112 LEU A C 1
ATOM 893 O O . LEU A 1 112 ? -2.867 14.646 -8.386 1.00 96.44 112 LEU A O 1
ATOM 897 N N . LEU A 1 113 ? -3.938 13.721 -6.644 1.00 95.81 113 LEU A N 1
ATOM 898 C CA . LEU A 1 113 ? -2.834 12.836 -6.257 1.00 95.81 113 LEU A CA 1
ATOM 899 C C . LEU A 1 113 ? -2.480 11.836 -7.366 1.00 95.81 113 LEU A C 1
ATOM 901 O O . LEU A 1 113 ? -1.306 11.643 -7.686 1.00 95.81 113 LEU A O 1
ATOM 905 N N . THR A 1 114 ? -3.489 11.225 -7.994 1.00 95.12 114 THR A N 1
ATOM 906 C CA . THR A 1 114 ? -3.265 10.296 -9.114 1.00 95.12 114 THR A CA 1
ATOM 907 C C . THR A 1 114 ? -2.785 11.022 -10.370 1.00 95.12 114 THR A C 1
ATOM 909 O O . THR A 1 114 ? -1.924 10.503 -11.077 1.00 95.12 114 THR A O 1
ATOM 912 N N . GLY A 1 115 ? -3.264 12.242 -10.618 1.00 94.56 115 GLY A N 1
ATOM 913 C CA . GLY A 1 115 ? -2.813 13.089 -11.719 1.00 94.56 115 GLY A CA 1
ATOM 914 C C . GLY A 1 115 ? -1.341 13.470 -11.584 1.00 94.56 115 GLY A C 1
ATOM 915 O O . GLY A 1 115 ? -0.581 13.294 -12.532 1.00 94.56 115 GLY A O 1
ATOM 916 N N . ILE A 1 116 ? -0.911 13.893 -10.390 1.00 94.12 116 ILE A N 1
ATOM 917 C CA . ILE A 1 116 ? 0.504 14.161 -10.089 1.00 94.12 116 ILE A CA 1
ATOM 918 C C . ILE A 1 116 ? 1.348 12.900 -10.310 1.00 94.12 116 ILE A C 1
ATOM 920 O O . ILE A 1 116 ? 2.423 12.984 -10.897 1.00 94.12 116 ILE A O 1
ATOM 924 N N . SER A 1 117 ? 0.855 11.722 -9.913 1.00 91.56 117 SER A N 1
ATOM 925 C CA . SER A 1 117 ? 1.556 10.453 -10.150 1.00 91.56 117 SER A CA 1
ATOM 926 C C . SER A 1 117 ? 1.723 10.135 -11.643 1.00 91.56 117 SER A C 1
ATOM 928 O O . SER A 1 117 ? 2.819 9.765 -12.066 1.00 91.56 117 SER A O 1
ATOM 930 N N . PHE A 1 118 ? 0.684 10.324 -12.464 1.00 92.44 118 PHE A N 1
ATOM 931 C CA . PHE A 1 118 ? 0.789 10.143 -13.917 1.00 92.44 118 PHE A CA 1
ATOM 932 C C . PHE A 1 118 ? 1.715 11.169 -14.570 1.00 92.44 118 PHE A C 1
ATOM 934 O O . PHE A 1 118 ? 2.492 10.797 -15.447 1.00 92.44 118 PHE A O 1
ATOM 941 N N . LEU A 1 119 ? 1.667 12.432 -14.137 1.00 91.94 119 LEU A N 1
ATOM 942 C CA . LEU A 1 119 ? 2.589 13.460 -14.616 1.00 91.94 119 LEU A CA 1
ATOM 943 C C . LEU A 1 119 ? 4.032 13.106 -14.259 1.00 91.94 119 LEU A C 1
ATOM 945 O O . LEU A 1 119 ? 4.888 13.163 -15.130 1.00 91.94 119 LEU A O 1
ATOM 949 N N . ALA A 1 120 ? 4.295 12.652 -13.032 1.00 89.19 120 ALA A N 1
ATOM 950 C CA . ALA A 1 120 ? 5.617 12.172 -12.646 1.00 89.19 120 ALA A CA 1
ATOM 951 C C . ALA A 1 120 ? 6.068 11.011 -13.545 1.00 89.19 120 ALA A C 1
ATOM 953 O O . ALA A 1 120 ? 7.144 11.069 -14.125 1.00 89.19 120 ALA A O 1
ATOM 954 N N . LEU A 1 121 ? 5.231 9.992 -13.761 1.00 87.44 121 LEU A N 1
ATOM 955 C CA . LEU A 1 121 ? 5.579 8.869 -14.643 1.00 87.44 121 LEU A CA 1
ATOM 956 C C . LEU A 1 121 ? 5.864 9.290 -16.093 1.00 87.44 121 LEU A C 1
ATOM 958 O O . LEU A 1 121 ? 6.699 8.670 -16.745 1.00 87.44 121 LEU A O 1
ATOM 962 N N . LEU A 1 122 ? 5.167 10.306 -16.602 1.00 87.44 122 LEU A N 1
ATOM 963 C CA . LEU A 1 122 ? 5.373 10.836 -17.951 1.00 87.44 122 LEU A CA 1
ATOM 964 C C . LEU A 1 122 ? 6.600 11.752 -18.054 1.00 87.44 122 LEU A C 1
ATOM 966 O O . LEU A 1 122 ? 7.169 11.847 -19.136 1.00 87.44 122 LEU A O 1
ATOM 970 N N . SER A 1 123 ? 6.994 12.406 -16.960 1.00 85.06 123 SER A N 1
ATOM 971 C CA . SER A 1 123 ? 8.137 13.324 -16.920 1.00 85.06 123 SER A CA 1
ATOM 972 C C . SER A 1 123 ? 9.465 12.628 -16.623 1.00 85.06 123 SER A C 1
ATOM 974 O O . SER A 1 123 ? 10.486 13.036 -17.160 1.00 85.06 123 SER A O 1
ATOM 976 N N . LEU A 1 124 ? 9.466 11.597 -15.770 1.00 77.25 124 LEU A N 1
ATOM 977 C CA . LEU A 1 124 ? 10.688 10.901 -15.336 1.00 77.25 124 LEU A CA 1
ATOM 978 C C . LEU A 1 124 ? 11.270 9.980 -16.415 1.00 77.25 124 LEU A C 1
ATOM 980 O O . LEU A 1 124 ? 12.446 9.639 -16.377 1.00 77.25 124 LEU A O 1
ATOM 984 N N . GLN A 1 125 ? 10.432 9.494 -17.331 1.00 77.00 125 GLN A N 1
ATOM 985 C CA . GLN A 1 125 ? 10.830 8.494 -18.317 1.00 77.00 125 GLN A CA 1
ATOM 986 C C . GLN A 1 125 ? 10.871 9.095 -19.705 1.00 77.00 125 GLN A C 1
ATOM 988 O O . GLN A 1 125 ? 9.921 9.764 -20.106 1.00 77.00 125 GLN A O 1
ATOM 993 N N . ASP A 1 126 ? 11.891 8.749 -20.486 1.00 79.75 126 ASP A N 1
ATOM 994 C CA . ASP A 1 126 ? 11.905 9.106 -21.897 1.00 79.75 126 ASP A CA 1
ATOM 995 C C . ASP A 1 126 ? 10.815 8.292 -22.641 1.00 79.75 126 ASP A C 1
ATOM 997 O O . ASP A 1 126 ? 10.905 7.058 -22.773 1.00 79.75 126 ASP A O 1
ATOM 1001 N N . PRO A 1 127 ? 9.758 8.939 -23.171 1.00 80.69 127 PRO A N 1
ATOM 1002 C CA . PRO A 1 127 ? 8.660 8.260 -23.842 1.00 80.69 127 PRO A CA 1
ATOM 1003 C C . PRO A 1 127 ? 9.028 7.755 -25.247 1.00 80.69 127 PRO A C 1
ATOM 1005 O O . PRO A 1 127 ? 8.159 7.228 -25.934 1.00 80.69 127 PRO A O 1
ATOM 1008 N N . LEU A 1 128 ? 10.277 7.859 -25.689 1.00 82.69 128 LEU A N 1
ATOM 1009 C CA . LEU A 1 128 ? 10.771 7.266 -26.933 1.00 82.69 128 LEU A CA 1
ATOM 1010 C C . LEU A 1 128 ? 11.749 6.119 -26.670 1.00 82.69 128 LEU A C 1
ATOM 1012 O O . LEU A 1 128 ? 11.797 5.162 -27.450 1.00 82.69 128 LEU A O 1
ATOM 1016 N N . ARG A 1 129 ? 12.500 6.188 -25.566 1.00 80.19 129 ARG A N 1
ATOM 1017 C CA . ARG A 1 129 ? 13.628 5.282 -25.290 1.00 80.19 129 ARG A CA 1
ATOM 1018 C C . ARG A 1 129 ? 13.372 4.296 -24.161 1.00 80.19 129 ARG A C 1
ATOM 1020 O O . ARG A 1 129 ? 13.764 3.137 -24.265 1.00 80.19 129 ARG A O 1
ATOM 1027 N N . ASP A 1 130 ? 12.686 4.726 -23.107 1.00 77.50 130 ASP A N 1
ATOM 1028 C CA . ASP A 1 130 ? 12.505 3.909 -21.909 1.00 77.50 130 ASP A CA 1
ATOM 1029 C C . ASP A 1 130 ? 11.340 2.925 -22.019 1.00 77.50 130 ASP A C 1
ATOM 1031 O O . ASP A 1 130 ? 10.577 2.895 -22.987 1.00 77.50 130 ASP A O 1
ATOM 1035 N N . ARG A 1 131 ? 11.170 2.087 -20.997 1.00 79.81 131 ARG A N 1
ATOM 1036 C CA . ARG A 1 131 ? 9.938 1.317 -20.842 1.00 79.81 131 ARG A CA 1
ATOM 1037 C C . ARG A 1 131 ? 8.795 2.281 -20.543 1.00 79.81 131 ARG A C 1
ATOM 1039 O O . ARG A 1 131 ? 8.867 3.025 -19.577 1.00 79.81 131 ARG A O 1
ATOM 1046 N N . PHE A 1 132 ? 7.716 2.220 -21.321 1.00 83.12 132 PHE A N 1
ATOM 1047 C CA . PHE A 1 132 ? 6.578 3.127 -21.157 1.00 83.12 132 PHE A CA 1
ATOM 1048 C C . PHE A 1 132 ? 5.705 2.765 -19.942 1.00 83.12 132 PHE A C 1
ATOM 1050 O O . PHE A 1 132 ? 4.622 2.193 -20.101 1.00 83.12 132 PHE A O 1
ATOM 1057 N N . LEU A 1 133 ? 6.153 3.076 -18.720 1.00 85.38 133 LEU A N 1
ATOM 1058 C CA . LEU A 1 133 ? 5.432 2.667 -17.511 1.00 85.38 133 LEU A CA 1
ATOM 1059 C C . LEU A 1 133 ? 4.064 3.334 -17.415 1.00 85.38 133 LEU A C 1
ATOM 1061 O O . LEU A 1 133 ? 3.105 2.661 -17.047 1.00 85.38 133 LEU A O 1
ATOM 1065 N N . ALA A 1 134 ? 3.938 4.599 -17.829 1.00 87.88 134 ALA A N 1
ATOM 1066 C CA . ALA A 1 134 ? 2.655 5.302 -17.837 1.00 87.88 134 ALA A CA 1
ATOM 1067 C C . ALA A 1 134 ? 1.569 4.539 -18.621 1.00 87.88 134 ALA A C 1
ATOM 1069 O O . ALA A 1 134 ? 0.432 4.453 -18.161 1.00 87.88 134 ALA A O 1
ATOM 1070 N N . ARG A 1 135 ? 1.918 3.898 -19.750 1.00 90.25 135 ARG A N 1
ATOM 1071 C CA . ARG A 1 135 ? 0.985 3.063 -20.528 1.00 90.25 135 ARG A CA 1
ATOM 1072 C C . ARG A 1 135 ? 0.538 1.825 -19.751 1.00 90.25 135 ARG A C 1
ATOM 1074 O O . ARG A 1 135 ? -0.647 1.507 -19.752 1.00 90.25 135 ARG A O 1
ATOM 1081 N N . SER A 1 136 ? 1.458 1.108 -19.104 1.00 89.06 136 SER A N 1
ATOM 1082 C CA . SER A 1 136 ? 1.084 -0.054 -18.283 1.00 89.06 136 SER A CA 1
ATOM 1083 C C . SER A 1 136 ? 0.266 0.351 -17.057 1.00 89.06 136 SER A C 1
ATOM 1085 O O . SER A 1 136 ? -0.762 -0.262 -16.780 1.00 89.06 136 SER A O 1
ATOM 1087 N N . THR A 1 137 ? 0.671 1.416 -16.364 1.00 91.06 137 THR A N 1
ATOM 1088 C CA . THR A 1 137 ? -0.020 1.948 -15.183 1.00 91.06 137 THR A CA 1
ATOM 1089 C C . THR A 1 137 ? -1.421 2.436 -15.525 1.00 91.06 137 THR A C 1
ATOM 1091 O O . THR A 1 137 ? -2.339 2.251 -14.733 1.00 91.06 137 THR A O 1
ATOM 1094 N N . PHE A 1 138 ? -1.624 2.984 -16.724 1.00 94.94 138 PHE A N 1
ATOM 1095 C CA . PHE A 1 138 ? -2.936 3.417 -17.195 1.00 94.94 138 PHE A CA 1
ATOM 1096 C C . PHE A 1 138 ? -3.970 2.284 -17.230 1.00 94.94 138 PHE A C 1
ATOM 1098 O O . PHE A 1 138 ? -5.100 2.481 -16.791 1.00 94.94 138 PHE A O 1
ATOM 1105 N N . TRP A 1 139 ? -3.593 1.076 -17.659 1.00 93.88 139 TRP A N 1
ATOM 1106 C CA . TRP A 1 139 ? -4.512 -0.068 -17.633 1.00 93.88 139 TRP A CA 1
ATOM 1107 C C . TRP A 1 139 ? -4.879 -0.493 -16.210 1.00 93.88 139 TRP A C 1
ATOM 1109 O O . TRP A 1 139 ? -6.052 -0.746 -15.934 1.00 93.88 139 TRP A O 1
ATOM 1119 N N . TYR A 1 140 ? -3.907 -0.512 -15.293 1.00 92.00 140 TYR A N 1
ATOM 1120 C CA . TYR A 1 140 ? -4.174 -0.782 -13.877 1.00 92.00 140 TYR A CA 1
ATOM 1121 C C . TYR A 1 140 ? -5.051 0.303 -13.243 1.00 92.00 140 TYR A C 1
ATOM 1123 O O . TYR A 1 140 ? -5.950 -0.012 -12.467 1.00 92.00 140 TYR A O 1
ATOM 1131 N N . PHE A 1 141 ? -4.848 1.566 -13.621 1.00 95.31 141 PHE A N 1
ATOM 1132 C CA . PHE A 1 141 ? -5.700 2.679 -13.213 1.00 95.31 141 PHE A CA 1
ATOM 1133 C C . PHE A 1 141 ? -7.139 2.496 -13.704 1.00 95.31 141 PHE A C 1
ATOM 1135 O O . PHE A 1 141 ? -8.057 2.570 -12.894 1.00 95.31 141 PHE A O 1
ATOM 1142 N N . LEU A 1 142 ? -7.357 2.192 -14.989 1.00 95.88 142 LEU A N 1
ATOM 1143 C CA . LEU A 1 142 ? -8.703 1.950 -15.521 1.00 95.88 142 LEU A CA 1
ATOM 1144 C C . LEU A 1 142 ? -9.394 0.773 -14.821 1.00 95.88 142 LEU A C 1
ATOM 1146 O O . LEU A 1 142 ? -10.566 0.878 -14.461 1.00 95.88 142 LEU A O 1
ATOM 1150 N N . ALA A 1 143 ? -8.668 -0.322 -14.577 1.00 93.75 143 ALA A N 1
ATOM 1151 C CA . ALA A 1 143 ? -9.181 -1.457 -13.813 1.00 93.75 143 ALA A CA 1
ATOM 1152 C C . ALA A 1 143 ? -9.547 -1.057 -12.371 1.00 93.75 143 ALA A C 1
ATOM 1154 O O . ALA A 1 143 ? -10.603 -1.448 -11.874 1.00 93.75 143 ALA A O 1
ATOM 1155 N N . GLY A 1 144 ? -8.723 -0.230 -11.721 1.00 93.00 144 GLY A N 1
ATOM 1156 C CA . GLY A 1 144 ? -8.996 0.329 -10.396 1.00 93.00 144 GLY A CA 1
ATOM 1157 C C . GLY A 1 144 ? -10.228 1.237 -10.371 1.00 93.00 144 GLY A C 1
ATOM 1158 O O . GLY A 1 144 ? -11.064 1.100 -9.482 1.00 93.00 144 GLY A O 1
ATOM 1159 N N . MET A 1 145 ? -10.395 2.106 -11.371 1.00 94.62 145 MET A N 1
ATOM 1160 C CA . MET A 1 145 ? -11.567 2.982 -11.514 1.00 94.62 145 MET A CA 1
ATOM 1161 C C . MET A 1 145 ? -12.848 2.179 -11.765 1.00 94.62 145 MET A C 1
ATOM 1163 O O . MET A 1 145 ? -13.888 2.469 -11.173 1.00 94.62 145 MET A O 1
ATOM 1167 N N . ALA A 1 146 ? -12.771 1.130 -12.590 1.00 94.44 146 ALA A N 1
ATOM 1168 C CA . ALA A 1 146 ? -13.876 0.202 -12.801 1.00 94.44 146 ALA A CA 1
ATOM 1169 C C . ALA A 1 146 ? -14.228 -0.553 -11.509 1.00 94.44 146 ALA A C 1
ATOM 1171 O O . ALA A 1 146 ? -15.395 -0.604 -11.131 1.00 94.44 146 ALA A O 1
ATOM 1172 N N . GLY A 1 147 ? -13.227 -1.076 -10.793 1.00 92.75 147 GLY A N 1
ATOM 1173 C CA . GLY A 1 147 ? -13.409 -1.725 -9.494 1.00 92.75 147 GLY A CA 1
ATOM 1174 C C . GLY A 1 147 ? -14.034 -0.792 -8.456 1.00 92.75 147 GLY A C 1
ATOM 1175 O O . GLY A 1 147 ? -14.981 -1.177 -7.776 1.00 92.75 147 GLY A O 1
ATOM 1176 N N . PHE A 1 148 ? -13.575 0.459 -8.387 1.00 91.12 148 PHE A N 1
ATOM 1177 C CA . PHE A 1 148 ? -14.169 1.489 -7.539 1.00 91.12 148 PHE A CA 1
ATOM 1178 C C . PHE A 1 148 ? -15.645 1.708 -7.880 1.00 91.12 148 PHE A C 1
ATOM 1180 O O . PHE A 1 148 ? -16.488 1.661 -6.989 1.00 91.12 148 PHE A O 1
ATOM 1187 N N . LEU A 1 149 ? -15.983 1.886 -9.161 1.00 91.00 149 LEU A N 1
ATOM 1188 C CA . LEU A 1 149 ? -17.368 2.080 -9.592 1.00 91.00 149 LEU A CA 1
ATOM 1189 C C . LEU A 1 149 ? -18.241 0.865 -9.257 1.00 91.00 149 LEU A C 1
ATOM 1191 O O . LEU A 1 149 ? -19.356 1.037 -8.769 1.00 91.00 149 LEU A O 1
ATOM 1195 N N . LEU A 1 150 ? -17.724 -0.350 -9.463 1.00 91.19 150 LEU A N 1
ATOM 1196 C CA . LEU A 1 150 ? -18.408 -1.589 -9.099 1.00 91.19 150 LEU A CA 1
ATOM 1197 C C . LEU A 1 150 ? -18.679 -1.665 -7.595 1.00 91.19 150 LEU A C 1
ATOM 1199 O O . LEU A 1 150 ? -19.792 -2.006 -7.205 1.00 91.19 150 LEU A O 1
ATOM 1203 N N . LEU A 1 151 ? -17.711 -1.303 -6.748 1.00 88.25 151 LEU A N 1
ATOM 1204 C CA . LEU A 1 151 ? -17.892 -1.292 -5.293 1.00 88.25 151 LEU A CA 1
ATOM 1205 C C . LEU A 1 151 ? -18.997 -0.324 -4.852 1.00 88.25 151 LEU A C 1
ATOM 1207 O O . LEU A 1 151 ? -19.763 -0.654 -3.951 1.00 88.25 151 LEU A O 1
ATOM 1211 N N . GLN A 1 152 ? -19.142 0.820 -5.526 1.00 86.44 152 GLN A N 1
ATOM 1212 C CA . GLN A 1 152 ? -20.208 1.787 -5.235 1.00 86.44 152 GLN A CA 1
ATOM 1213 C C . GLN A 1 152 ? -21.613 1.306 -5.638 1.00 86.44 152 GLN A C 1
ATOM 1215 O O . GLN A 1 152 ? -22.607 1.925 -5.254 1.00 86.44 152 GLN A O 1
ATOM 1220 N N . LEU A 1 153 ? -21.732 0.217 -6.408 1.00 86.31 153 LEU A N 1
ATOM 1221 C CA . LEU A 1 153 ? -23.026 -0.416 -6.692 1.00 86.31 153 LEU A CA 1
ATOM 1222 C C . LEU A 1 153 ? -23.538 -1.246 -5.509 1.00 86.31 153 LEU A C 1
ATOM 1224 O O . LEU A 1 153 ? -24.729 -1.557 -5.461 1.00 86.31 153 LEU A O 1
ATOM 1228 N N . PHE A 1 154 ? -22.665 -1.602 -4.564 1.00 84.00 154 PHE A N 1
ATOM 1229 C CA . PHE A 1 154 ? -23.035 -2.363 -3.381 1.00 84.00 154 PHE A CA 1
ATOM 1230 C C . PHE A 1 154 ? -23.406 -1.429 -2.229 1.00 84.00 154 PHE A C 1
ATOM 1232 O O . PHE A 1 154 ? -22.679 -0.500 -1.885 1.00 84.00 154 PHE A O 1
ATOM 1239 N N . ASP A 1 155 ? -24.537 -1.711 -1.581 1.00 79.19 155 ASP A N 1
ATOM 1240 C CA . ASP A 1 155 ? -24.948 -0.996 -0.375 1.00 79.19 155 ASP A CA 1
ATOM 1241 C C . ASP A 1 155 ? -24.105 -1.457 0.824 1.00 79.19 155 ASP A C 1
ATOM 1243 O O . ASP A 1 155 ? -24.474 -2.375 1.564 1.00 79.19 155 ASP A O 1
ATOM 1247 N N . LEU A 1 156 ? -22.951 -0.811 1.014 1.00 74.56 156 LEU A N 1
ATOM 1248 C CA . LEU A 1 156 ? -22.030 -1.094 2.117 1.00 74.56 156 LEU A CA 1
ATOM 1249 C C . LEU A 1 156 ? -22.668 -0.879 3.499 1.00 74.56 156 LEU A C 1
ATOM 1251 O O . LEU A 1 156 ? -22.181 -1.444 4.473 1.00 74.56 156 LEU A O 1
ATOM 1255 N N . ARG A 1 157 ? -23.795 -0.158 3.618 1.00 71.12 157 ARG A N 1
ATOM 1256 C CA . ARG A 1 157 ? -24.520 -0.042 4.900 1.00 71.12 157 ARG A CA 1
ATOM 1257 C C . ARG A 1 157 ? -25.064 -1.388 5.370 1.00 71.12 157 ARG A C 1
ATOM 1259 O O . ARG A 1 157 ? -25.211 -1.612 6.567 1.00 71.12 157 ARG A O 1
ATOM 1266 N N . ARG A 1 158 ? -25.355 -2.294 4.432 1.00 69.75 158 ARG A N 1
ATOM 1267 C CA . ARG A 1 158 ? -25.803 -3.663 4.722 1.00 69.75 158 ARG A CA 1
ATOM 1268 C C . ARG A 1 158 ? -24.643 -4.604 5.022 1.00 69.75 158 ARG A C 1
ATOM 1270 O O . ARG A 1 158 ? -24.885 -5.728 5.452 1.00 69.75 158 ARG A O 1
ATOM 1277 N N . PHE A 1 159 ? -23.400 -4.169 4.822 1.00 75.19 159 PHE A N 1
ATOM 1278 C CA . PHE A 1 159 ? -22.205 -4.937 5.146 1.00 75.19 159 PHE A CA 1
ATOM 1279 C C . PHE A 1 159 ? -21.881 -4.820 6.641 1.00 75.19 159 PHE A C 1
ATOM 1281 O O . PHE A 1 159 ? -20.873 -4.258 7.059 1.00 75.19 159 PHE A O 1
ATOM 1288 N N . THR A 1 160 ? -22.785 -5.339 7.467 1.00 70.38 160 THR A N 1
ATOM 1289 C CA . THR A 1 160 ? -22.609 -5.406 8.917 1.00 70.38 160 THR A CA 1
ATOM 1290 C C . THR A 1 160 ? -22.035 -6.766 9.326 1.00 70.38 160 THR A C 1
ATOM 1292 O O . THR A 1 160 ? -22.185 -7.743 8.587 1.00 70.38 160 THR A O 1
ATOM 1295 N N . PRO A 1 161 ? -21.449 -6.895 10.531 1.00 66.38 161 PRO A N 1
ATOM 1296 C CA . PRO A 1 161 ? -20.962 -8.176 11.057 1.00 66.38 161 PRO A CA 1
ATOM 1297 C C . PRO A 1 161 ? -22.016 -9.301 11.121 1.00 66.38 161 PRO A C 1
ATOM 1299 O O . PRO A 1 161 ? -21.688 -10.480 11.295 1.00 66.38 161 PRO A O 1
ATOM 1302 N N . ASP A 1 162 ? -23.298 -8.945 11.018 1.00 66.56 162 ASP A N 1
ATOM 1303 C CA . ASP A 1 162 ? -24.422 -9.877 11.000 1.00 66.56 162 ASP A CA 1
ATOM 1304 C C . ASP A 1 162 ? -24.870 -10.303 9.599 1.00 66.56 162 ASP A C 1
ATOM 1306 O O . ASP A 1 162 ? -25.589 -11.295 9.471 1.00 66.56 162 ASP A O 1
ATOM 1310 N N . ALA A 1 163 ? -24.402 -9.624 8.552 1.00 69.50 163 ALA A N 1
ATOM 1311 C CA . ALA A 1 163 ? -24.725 -9.957 7.177 1.00 69.50 163 ALA A CA 1
ATOM 1312 C C . ALA A 1 163 ? -24.105 -11.297 6.751 1.00 69.50 163 ALA A C 1
ATOM 1314 O O . ALA A 1 163 ? -22.961 -11.614 7.081 1.00 69.50 163 ALA A O 1
ATOM 1315 N N . ALA A 1 164 ? -24.839 -12.071 5.947 1.00 67.31 164 ALA A N 1
ATOM 1316 C CA . ALA A 1 164 ? -24.366 -13.357 5.427 1.00 67.31 164 ALA A CA 1
ATOM 1317 C C . ALA A 1 164 ? -23.075 -13.216 4.601 1.00 67.31 164 ALA A C 1
ATOM 1319 O O . ALA A 1 164 ? -22.166 -14.032 4.738 1.00 67.31 164 ALA A O 1
ATOM 1320 N N . LEU A 1 165 ? -22.970 -12.133 3.823 1.00 69.38 165 LEU A N 1
ATOM 1321 C CA . LEU A 1 165 ? -21.796 -11.812 3.009 1.00 69.38 165 LEU A CA 1
ATOM 1322 C C . LEU A 1 165 ? -20.563 -11.502 3.873 1.00 69.38 165 LEU A C 1
ATOM 1324 O O . LEU A 1 165 ? -19.467 -11.953 3.560 1.00 69.38 165 LEU A O 1
ATOM 1328 N N . TYR A 1 166 ? -20.745 -10.820 5.011 1.00 71.44 166 TYR A N 1
ATOM 1329 C CA . TYR A 1 166 ? -19.670 -10.603 5.984 1.00 71.44 166 TYR A CA 1
ATOM 1330 C C . TYR A 1 166 ? -19.210 -11.911 6.637 1.00 71.44 166 TYR A C 1
ATOM 1332 O O . TYR A 1 166 ? -18.053 -12.052 7.012 1.00 71.44 166 TYR A O 1
ATOM 1340 N N . ARG A 1 167 ? -20.107 -12.889 6.772 1.00 67.75 167 ARG A N 1
ATOM 1341 C CA . ARG A 1 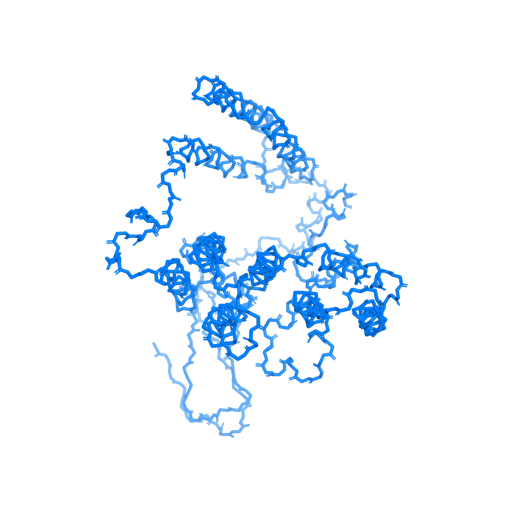167 ? -19.799 -14.208 7.339 1.00 67.75 167 ARG A CA 1
ATOM 1342 C C . ARG A 1 167 ? -19.295 -15.214 6.296 1.00 67.75 167 ARG A C 1
ATOM 1344 O O . ARG A 1 167 ? -19.350 -16.423 6.535 1.00 67.75 167 ARG A O 1
ATOM 1351 N N . LEU A 1 168 ? -18.909 -14.724 5.111 1.00 67.19 168 LEU A N 1
ATOM 1352 C CA . LEU A 1 168 ? -18.502 -15.528 3.955 1.00 67.19 168 LEU A CA 1
ATOM 1353 C C . LEU A 1 168 ? -19.493 -16.658 3.612 1.00 67.19 168 LEU A C 1
ATOM 1355 O O . LEU A 1 168 ? -19.117 -17.645 2.996 1.00 67.19 168 LEU A O 1
ATOM 1359 N N . PHE A 1 169 ? -20.756 -16.538 4.032 1.00 65.44 169 PHE A N 1
ATOM 1360 C CA . PHE A 1 169 ? -21.772 -17.596 3.981 1.00 65.44 169 PHE A CA 1
ATOM 1361 C C . PHE A 1 169 ? -21.418 -18.907 4.722 1.00 65.44 169 PHE A C 1
ATOM 1363 O O . PHE A 1 169 ? -22.176 -19.869 4.630 1.00 65.44 169 PHE A O 1
ATOM 1370 N N . VAL A 1 170 ? -20.324 -18.957 5.496 1.00 62.25 170 VAL A N 1
ATOM 1371 C CA . VAL A 1 170 ? -19.823 -20.193 6.128 1.00 62.25 170 VAL A CA 1
ATOM 1372 C C . VAL A 1 170 ? -20.346 -20.379 7.554 1.00 62.25 170 VAL A C 1
ATOM 1374 O O . VAL A 1 170 ? -20.696 -21.490 7.946 1.00 62.25 170 VAL A O 1
ATOM 1377 N N . VAL A 1 171 ? -20.421 -19.318 8.364 1.00 61.38 171 VAL A N 1
ATOM 1378 C CA . VAL A 1 171 ? -20.653 -19.472 9.813 1.00 61.38 171 VAL A CA 1
ATOM 1379 C C . VAL A 1 171 ? -22.062 -19.051 10.226 1.00 61.38 171 VAL A C 1
ATOM 1381 O O . VAL A 1 171 ? -22.432 -17.872 10.200 1.00 61.38 171 VAL A O 1
ATOM 1384 N N . LYS A 1 172 ? -22.845 -20.025 10.702 1.00 54.69 172 LYS A N 1
ATOM 1385 C CA . LYS A 1 172 ? -24.128 -19.793 11.376 1.00 54.69 172 LYS A CA 1
ATOM 1386 C C . LYS A 1 172 ? -23.901 -19.518 12.868 1.00 54.69 172 LYS A C 1
ATOM 1388 O O . LYS A 1 172 ? -23.811 -20.430 13.674 1.00 54.69 172 LYS A O 1
ATOM 1393 N N . GLY A 1 173 ? -23.834 -18.233 13.215 1.00 54.78 173 GLY A N 1
ATOM 1394 C CA . GLY A 1 173 ? -24.262 -17.698 14.513 1.00 54.78 173 GLY A CA 1
ATOM 1395 C C . GLY A 1 173 ? -23.561 -18.210 15.780 1.00 54.78 173 GLY A C 1
ATOM 1396 O O . GLY A 1 173 ? -24.134 -18.993 16.530 1.00 54.78 173 GLY A O 1
ATOM 1397 N N . ARG A 1 174 ? -22.423 -17.602 16.132 1.00 51.81 174 ARG A N 1
ATOM 1398 C CA . ARG A 1 174 ? -22.026 -17.395 17.537 1.00 51.81 174 ARG A CA 1
ATOM 1399 C C . ARG A 1 174 ? -21.708 -15.919 17.760 1.00 51.81 174 ARG A C 1
ATOM 1401 O O . ARG A 1 174 ? -21.029 -15.297 16.948 1.00 51.81 174 ARG A O 1
ATOM 1408 N N . LYS A 1 175 ? -22.237 -15.343 18.848 1.00 52.81 175 LYS A N 1
ATOM 1409 C CA . LYS A 1 175 ? -22.195 -13.893 19.133 1.00 52.81 175 LYS A CA 1
ATOM 1410 C C . LYS A 1 175 ? -20.771 -13.326 19.292 1.00 52.81 175 LYS A C 1
ATOM 1412 O O . LYS A 1 175 ? -20.609 -12.131 19.086 1.00 52.81 175 LYS A O 1
ATOM 1417 N N . GLY A 1 176 ? -19.771 -14.159 19.606 1.00 50.75 176 GLY A N 1
ATOM 1418 C CA . GLY A 1 176 ? -18.398 -13.727 19.912 1.00 50.75 176 GLY A CA 1
ATOM 1419 C C . GLY A 1 176 ? -17.346 -13.918 18.809 1.00 50.75 176 GLY A C 1
ATOM 1420 O O . GLY A 1 176 ? -16.225 -13.460 18.979 1.00 50.75 176 GLY A O 1
ATOM 1421 N N . GLU A 1 177 ? -17.670 -14.563 17.681 1.00 53.03 177 GLU A N 1
ATOM 1422 C CA . GLU A 1 177 ? -16.676 -14.965 16.658 1.00 53.03 177 GLU A CA 1
ATOM 1423 C C . GLU A 1 177 ? -16.783 -14.162 15.345 1.00 53.03 177 GLU A C 1
ATOM 1425 O O . GLU A 1 177 ? -16.471 -14.645 14.253 1.00 53.03 177 GLU A O 1
ATOM 1430 N N . LYS A 1 178 ? -17.278 -12.923 15.408 1.00 64.12 178 LYS A N 1
ATOM 1431 C CA . LYS A 1 178 ? -17.469 -12.101 14.205 1.00 64.12 178 LYS A CA 1
ATOM 1432 C C . LYS A 1 178 ? -16.115 -11.550 13.736 1.00 64.12 178 LYS A C 1
ATOM 1434 O O . LYS A 1 178 ? -15.432 -10.870 14.488 1.00 64.12 178 LYS A O 1
ATOM 1439 N N . GLY A 1 179 ? -15.719 -11.854 12.496 1.00 67.81 179 GLY A N 1
ATOM 1440 C CA . GLY A 1 179 ? -14.470 -11.366 11.883 1.00 67.81 179 GLY A CA 1
ATOM 1441 C C . GLY A 1 179 ? -13.337 -12.397 11.778 1.00 67.81 179 GLY A C 1
ATOM 1442 O O . GLY A 1 179 ? -12.528 -12.305 10.860 1.00 67.81 179 GLY A O 1
ATOM 1443 N N . LEU A 1 180 ? -13.326 -13.441 12.618 1.00 73.12 180 LEU A N 1
ATOM 1444 C CA . LEU A 1 180 ? -12.286 -14.489 12.608 1.00 73.12 180 LEU A CA 1
ATOM 1445 C C . LEU A 1 180 ? -12.161 -15.219 11.265 1.00 73.12 180 LEU A C 1
ATOM 1447 O O . LEU A 1 180 ? -11.074 -15.646 10.901 1.00 73.12 180 LEU A O 1
ATOM 1451 N N . GLN A 1 181 ? -13.248 -15.326 10.504 1.00 80.62 181 GLN A N 1
ATOM 1452 C CA . GLN A 1 181 ? -13.256 -15.979 9.191 1.00 80.62 181 GLN A CA 1
ATOM 1453 C C . GLN A 1 181 ? -12.410 -15.227 8.166 1.00 80.62 181 GLN A C 1
ATOM 1455 O O . GLN A 1 181 ? -11.715 -15.851 7.373 1.00 80.62 181 GLN A O 1
ATOM 1460 N N . TRP A 1 182 ? -12.424 -13.893 8.214 1.00 82.69 182 TRP A N 1
ATOM 1461 C CA . TRP A 1 182 ? -11.563 -13.065 7.376 1.00 82.69 182 TRP A CA 1
ATOM 1462 C C . TRP A 1 182 ? -10.095 -13.217 7.784 1.00 82.69 182 TRP A C 1
ATOM 1464 O O . TRP A 1 182 ? -9.230 -13.305 6.919 1.00 82.69 182 TRP A O 1
ATOM 1474 N N . GLY A 1 183 ? -9.824 -13.351 9.088 1.00 80.56 183 GLY A N 1
ATOM 1475 C CA . GLY A 1 183 ? -8.492 -13.675 9.606 1.00 80.56 183 GLY A CA 1
ATOM 1476 C C . GLY A 1 183 ? -8.018 -15.072 9.189 1.00 80.56 183 GLY A C 1
ATOM 1477 O O . GLY A 1 183 ? -6.875 -15.240 8.778 1.00 80.56 183 GLY A O 1
ATOM 1478 N N . ALA A 1 184 ? -8.904 -16.069 9.212 1.00 82.12 184 ALA A N 1
ATOM 1479 C CA . ALA A 1 184 ? -8.616 -17.419 8.737 1.00 82.12 184 ALA A CA 1
ATOM 1480 C C . ALA A 1 184 ? -8.387 -17.445 7.219 1.00 82.12 184 ALA A C 1
ATOM 1482 O O . ALA A 1 184 ? -7.436 -18.069 6.763 1.00 82.12 184 ALA A O 1
ATOM 1483 N N . ALA A 1 185 ? -9.195 -16.723 6.438 1.00 85.44 185 ALA A N 1
ATOM 1484 C CA . ALA A 1 185 ? -8.996 -16.564 4.999 1.00 85.44 185 ALA A CA 1
ATOM 1485 C C . ALA A 1 185 ? -7.660 -15.871 4.686 1.00 85.44 185 ALA A C 1
ATOM 1487 O O . ALA A 1 185 ? -6.927 -16.324 3.810 1.00 85.44 185 ALA A O 1
ATOM 1488 N N . ALA A 1 186 ? -7.306 -14.826 5.441 1.00 85.81 186 ALA A N 1
ATOM 1489 C CA . ALA A 1 186 ? -6.004 -14.171 5.362 1.00 85.81 186 ALA A CA 1
ATOM 1490 C C . ALA A 1 186 ? -4.858 -15.146 5.675 1.00 85.81 186 ALA A C 1
ATOM 1492 O O . ALA A 1 186 ? -3.899 -15.229 4.911 1.00 85.81 186 ALA A O 1
ATOM 1493 N N . GLY A 1 187 ? -4.979 -15.925 6.755 1.00 84.00 187 GLY A N 1
ATOM 1494 C CA . GLY A 1 187 ? -4.004 -16.945 7.143 1.00 84.00 187 GLY A CA 1
ATOM 1495 C C . GLY A 1 187 ? -3.858 -18.060 6.106 1.00 84.00 187 GLY A C 1
ATOM 1496 O O . GLY A 1 187 ? -2.739 -18.447 5.782 1.00 84.00 187 GLY A O 1
ATOM 1497 N N . LEU A 1 188 ? -4.964 -18.535 5.526 1.00 87.06 188 LEU A N 1
ATOM 1498 C CA . LEU A 1 188 ? -4.963 -19.527 4.449 1.00 87.06 188 LEU A CA 1
ATOM 1499 C C . LEU A 1 188 ? -4.313 -18.983 3.178 1.00 87.06 188 LEU A C 1
ATOM 1501 O O . LEU A 1 188 ? -3.517 -19.683 2.559 1.00 87.06 188 LEU A O 1
ATOM 1505 N N . LEU A 1 189 ? -4.609 -17.739 2.801 1.00 86.44 189 LEU A N 1
ATOM 1506 C CA . LEU A 1 189 ? -4.000 -17.099 1.638 1.00 86.44 189 LEU A CA 1
ATOM 1507 C C . LEU A 1 189 ? -2.495 -16.866 1.852 1.00 86.44 189 LEU A C 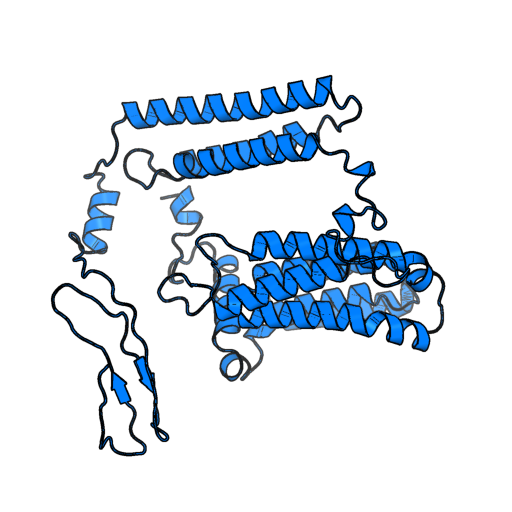1
ATOM 1509 O O . LEU A 1 189 ? -1.699 -17.088 0.938 1.00 86.44 189 LEU A O 1
ATOM 1513 N N . LEU A 1 190 ? -2.085 -16.503 3.071 1.00 83.94 190 LEU A N 1
ATOM 1514 C CA . LEU A 1 190 ? -0.677 -16.441 3.473 1.00 83.94 190 LEU A CA 1
ATOM 1515 C C . LEU A 1 190 ? 0.001 -17.807 3.366 1.00 83.94 190 LEU A C 1
ATOM 1517 O O . LEU A 1 190 ? 1.036 -17.918 2.717 1.00 83.94 190 LEU A O 1
ATOM 1521 N N . LEU A 1 191 ? -0.596 -18.855 3.937 1.00 84.38 191 LEU A N 1
ATOM 1522 C CA . LEU A 1 191 ? -0.099 -20.231 3.848 1.00 84.38 191 LEU A CA 1
ATOM 1523 C C . LEU A 1 191 ? 0.010 -20.704 2.396 1.00 84.38 191 LEU A C 1
ATOM 1525 O O . LEU A 1 191 ? 1.039 -21.252 2.006 1.00 84.38 191 LEU A O 1
ATOM 1529 N N . ALA A 1 192 ? -1.001 -20.437 1.570 1.00 85.62 192 ALA A N 1
ATOM 1530 C CA . ALA A 1 192 ? -0.965 -20.737 0.144 1.00 85.62 192 ALA A CA 1
ATOM 1531 C C . ALA A 1 192 ? 0.198 -20.013 -0.549 1.00 85.62 192 ALA A C 1
ATOM 1533 O O . ALA A 1 192 ? 0.883 -20.609 -1.375 1.00 85.62 192 ALA A O 1
ATOM 1534 N N . THR A 1 193 ? 0.482 -18.768 -0.165 1.00 84.12 193 THR A N 1
ATOM 1535 C CA . THR A 1 193 ? 1.626 -18.006 -0.691 1.00 84.12 193 THR A CA 1
ATOM 1536 C C . THR A 1 193 ? 2.964 -18.576 -0.204 1.00 84.12 193 THR A C 1
ATOM 1538 O O . THR A 1 193 ? 3.911 -18.669 -0.978 1.00 84.12 193 THR A O 1
ATOM 1541 N N . ILE A 1 194 ? 3.057 -19.049 1.042 1.00 79.56 194 ILE A N 1
ATOM 1542 C CA . ILE A 1 194 ? 4.261 -19.730 1.555 1.00 79.56 194 ILE A CA 1
ATOM 1543 C C . ILE A 1 194 ? 4.533 -21.019 0.769 1.00 79.56 194 ILE A C 1
ATOM 1545 O O . ILE A 1 194 ? 5.682 -21.319 0.430 1.00 79.56 194 ILE A O 1
ATOM 1549 N N . LEU A 1 195 ? 3.487 -21.797 0.489 1.00 80.50 195 LEU A N 1
ATOM 1550 C CA . LEU A 1 195 ? 3.609 -23.115 -0.133 1.00 80.50 195 LEU A CA 1
ATOM 1551 C C . LEU A 1 195 ? 3.811 -23.019 -1.649 1.00 80.50 195 LEU A C 1
ATOM 1553 O O . LEU A 1 195 ? 4.751 -23.612 -2.176 1.00 80.50 195 LEU A O 1
ATOM 1557 N N . LEU A 1 196 ? 2.973 -22.237 -2.330 1.00 82.56 196 LEU A N 1
ATOM 1558 C CA . LEU A 1 196 ? 2.870 -22.173 -3.792 1.00 82.56 196 LEU A CA 1
ATOM 1559 C C . LEU A 1 196 ? 3.442 -20.883 -4.395 1.00 82.56 196 LEU A C 1
ATOM 1561 O O . LEU A 1 196 ? 3.525 -20.763 -5.616 1.00 82.56 196 LEU A O 1
ATOM 1565 N N . GLY A 1 197 ? 3.798 -19.903 -3.565 1.00 77.38 197 GLY A N 1
ATOM 1566 C CA . GLY A 1 197 ? 4.250 -18.604 -4.042 1.00 77.38 197 GLY A CA 1
ATOM 1567 C C . GLY A 1 197 ? 5.603 -18.664 -4.741 1.00 77.38 197 GLY A C 1
ATOM 1568 O O . GLY A 1 197 ? 6.501 -19.429 -4.375 1.00 77.38 197 GLY A O 1
ATOM 1569 N N . THR A 1 198 ? 5.745 -17.804 -5.740 1.00 71.00 198 THR A N 1
ATOM 1570 C CA . THR A 1 198 ? 6.975 -17.564 -6.482 1.00 71.00 198 THR A CA 1
ATOM 1571 C C . THR A 1 198 ? 7.578 -16.221 -6.080 1.00 71.00 198 THR A C 1
ATOM 1573 O O . THR A 1 198 ? 6.906 -15.311 -5.584 1.00 71.00 198 THR A O 1
ATOM 1576 N N . GLY A 1 199 ? 8.891 -16.116 -6.250 1.00 66.69 199 GLY A N 1
ATOM 1577 C CA . GLY A 1 199 ? 9.650 -14.900 -6.001 1.00 66.69 199 GLY A CA 1
ATOM 1578 C C . GLY A 1 199 ? 10.210 -14.305 -7.280 1.00 66.69 199 GLY A C 1
ATOM 1579 O O . GLY A 1 199 ? 10.471 -15.064 -8.214 1.00 66.69 199 GLY A O 1
ATOM 1580 N N . PRO A 1 200 ? 10.456 -12.985 -7.324 1.00 61.84 200 PRO A N 1
ATOM 1581 C CA . PRO A 1 200 ? 11.380 -12.404 -8.286 1.00 61.84 200 PRO A CA 1
ATOM 1582 C C . PRO A 1 200 ? 12.724 -13.143 -8.218 1.00 61.84 200 PRO A C 1
ATOM 1584 O O . PRO A 1 200 ? 13.210 -13.450 -7.120 1.00 61.84 200 PRO A O 1
ATOM 1587 N N . GLU A 1 201 ? 13.296 -13.467 -9.379 1.00 51.75 201 GLU A N 1
ATOM 1588 C CA . GLU A 1 201 ? 14.563 -14.200 -9.471 1.00 51.75 201 GLU A CA 1
ATOM 1589 C C . GLU A 1 201 ? 15.650 -13.533 -8.610 1.00 51.75 201 GLU A C 1
ATOM 1591 O O . GLU A 1 201 ? 15.783 -12.313 -8.588 1.00 51.75 201 GLU A O 1
ATOM 1596 N N . GLY A 1 202 ? 16.401 -14.338 -7.849 1.00 49.31 202 GLY A N 1
ATOM 1597 C CA . GLY A 1 202 ? 17.500 -13.864 -6.997 1.00 49.31 202 GLY A CA 1
ATOM 1598 C C . GLY A 1 202 ? 17.108 -13.326 -5.613 1.00 49.31 202 GLY A C 1
ATOM 1599 O O . GLY A 1 202 ? 17.983 -13.179 -4.770 1.00 49.31 202 GLY A O 1
ATOM 1600 N N . SER A 1 203 ? 15.821 -13.091 -5.325 1.00 52.50 203 SER A N 1
ATOM 1601 C CA . SER A 1 203 ? 15.410 -12.463 -4.056 1.00 52.50 203 SER A CA 1
ATOM 1602 C C . SER A 1 203 ? 15.294 -13.451 -2.878 1.00 52.50 203 SER A C 1
ATOM 1604 O O . SER A 1 203 ? 15.483 -13.071 -1.726 1.00 52.50 203 SER A O 1
ATOM 1606 N N . GLY A 1 204 ? 14.991 -14.732 -3.134 1.00 59.19 204 GLY A N 1
ATOM 1607 C CA . GLY A 1 204 ? 14.755 -15.730 -2.071 1.00 59.19 204 GLY A CA 1
ATOM 1608 C C . GLY A 1 204 ? 13.422 -15.555 -1.320 1.00 59.19 204 GLY A C 1
ATOM 1609 O O . GLY A 1 204 ? 13.224 -16.146 -0.261 1.00 59.19 204 GLY A O 1
ATOM 1610 N N . VAL A 1 205 ? 12.500 -14.755 -1.867 1.00 62.75 205 VAL A N 1
ATOM 1611 C CA . VAL A 1 205 ? 11.262 -14.284 -1.220 1.00 62.75 205 VAL A CA 1
ATOM 1612 C C . VAL A 1 205 ? 10.053 -14.757 -2.001 1.00 62.75 205 VAL A C 1
ATOM 1614 O O . VAL A 1 205 ? 10.002 -14.549 -3.205 1.00 62.75 205 VAL A O 1
ATOM 1617 N N . LYS A 1 206 ? 9.041 -15.318 -1.342 1.00 69.31 206 LYS A N 1
ATOM 1618 C CA . LYS A 1 206 ? 7.800 -15.743 -2.008 1.00 69.31 206 LYS A CA 1
ATOM 1619 C C . LYS A 1 206 ? 6.724 -14.663 -1.902 1.00 69.31 206 LYS A C 1
ATOM 1621 O O . LYS A 1 206 ? 5.888 -14.714 -1.011 1.00 69.31 206 LYS A O 1
ATOM 1626 N N . VAL A 1 207 ? 6.759 -13.660 -2.778 1.00 67.19 207 VAL A N 1
ATOM 1627 C CA . VAL A 1 207 ? 5.809 -12.524 -2.726 1.00 67.19 207 VAL A CA 1
ATOM 1628 C C . VAL A 1 207 ? 4.599 -12.676 -3.640 1.00 67.19 207 VAL A C 1
ATOM 1630 O O . VAL A 1 207 ? 3.566 -12.063 -3.376 1.00 67.19 207 VAL A O 1
ATOM 1633 N N . ASN A 1 208 ? 4.708 -13.483 -4.695 1.00 76.62 208 ASN A N 1
ATOM 1634 C CA . ASN A 1 208 ? 3.692 -13.559 -5.735 1.00 76.62 208 ASN A CA 1
ATOM 1635 C C . ASN A 1 208 ? 3.016 -14.924 -5.741 1.00 76.62 208 ASN A C 1
ATOM 1637 O O . ASN A 1 208 ? 3.661 -15.956 -5.589 1.00 76.62 208 ASN A O 1
ATOM 1641 N N . LEU A 1 209 ? 1.713 -14.931 -5.985 1.00 78.94 209 LEU A N 1
ATOM 1642 C CA . LEU A 1 209 ? 0.931 -16.133 -6.222 1.00 78.94 209 LEU A CA 1
ATOM 1643 C C . LEU A 1 209 ? 0.214 -15.947 -7.559 1.00 78.94 209 LEU A C 1
ATOM 1645 O O . LEU A 1 209 ? -0.597 -15.037 -7.710 1.00 78.94 209 LEU A O 1
ATOM 1649 N N . PHE A 1 210 ? 0.567 -16.766 -8.552 1.00 76.81 210 PHE A N 1
ATOM 1650 C CA . PHE A 1 210 ? 0.020 -16.688 -9.917 1.00 76.81 210 PHE A CA 1
ATOM 1651 C C . PHE A 1 210 ? 0.119 -15.292 -10.575 1.00 76.81 210 PHE A C 1
ATOM 1653 O O . PHE A 1 210 ? -0.769 -14.884 -11.316 1.00 76.81 210 PHE A O 1
ATOM 1660 N N . GLY A 1 211 ? 1.191 -14.539 -10.300 1.00 72.00 211 GLY A N 1
ATOM 1661 C CA . GLY A 1 211 ? 1.400 -13.193 -10.859 1.00 72.00 211 GLY A CA 1
ATOM 1662 C C . GLY A 1 211 ? 0.639 -12.066 -10.148 1.00 72.00 211 GLY A C 1
ATOM 1663 O O . GLY A 1 211 ? 0.824 -10.904 -10.497 1.00 72.00 211 GLY A O 1
ATOM 1664 N N . PHE A 1 212 ? -0.165 -12.385 -9.131 1.00 78.44 212 PHE A N 1
ATOM 1665 C CA . PHE A 1 212 ? -0.775 -11.416 -8.222 1.00 78.44 212 PHE A CA 1
ATOM 1666 C C . PHE A 1 212 ? 0.012 -11.351 -6.909 1.00 78.44 212 PHE A C 1
ATOM 1668 O O . PHE A 1 212 ? 0.587 -12.357 -6.495 1.00 78.44 212 PHE A O 1
ATOM 1675 N N . GLN A 1 213 ? 0.015 -10.195 -6.239 1.00 82.56 213 GLN A N 1
ATOM 1676 C CA . GLN A 1 213 ? 0.617 -10.033 -4.915 1.00 82.56 213 GLN A CA 1
ATOM 1677 C C . GLN A 1 213 ? -0.468 -10.201 -3.835 1.00 82.56 213 GLN A C 1
ATOM 1679 O O . GLN A 1 213 ? -1.224 -9.261 -3.566 1.00 82.56 213 GLN A O 1
ATOM 1684 N N . PRO A 1 214 ? -0.573 -11.372 -3.171 1.00 83.31 214 PRO A N 1
ATOM 1685 C CA . PRO A 1 214 ? -1.676 -11.651 -2.251 1.00 83.31 214 PRO A CA 1
ATOM 1686 C C . PRO A 1 214 ? -1.681 -10.731 -1.033 1.00 83.31 214 PRO A C 1
ATOM 1688 O O . PRO A 1 214 ? -2.718 -10.561 -0.396 1.00 83.31 214 PRO A O 1
ATOM 1691 N N . SER A 1 215 ? -0.536 -10.124 -0.709 1.00 82.00 215 SER A N 1
ATOM 1692 C CA . SER A 1 215 ? -0.373 -9.275 0.467 1.00 82.00 215 SER A CA 1
ATOM 1693 C C . SER A 1 215 ? -1.206 -7.988 0.433 1.00 82.00 215 SER A C 1
ATOM 1695 O O . SER A 1 215 ? -1.540 -7.463 1.496 1.00 82.00 215 SER A O 1
ATOM 1697 N N . GLU A 1 216 ? -1.593 -7.496 -0.750 1.00 84.31 216 GLU A N 1
ATOM 1698 C CA . GLU A 1 216 ? -2.596 -6.428 -0.889 1.00 84.31 216 GLU A CA 1
ATOM 1699 C C . GLU A 1 216 ? -3.966 -6.910 -0.394 1.00 84.31 216 GLU A C 1
ATOM 1701 O O . GLU A 1 216 ? -4.571 -6.300 0.486 1.00 84.31 216 GLU A O 1
ATOM 1706 N N . GLY A 1 217 ? -4.421 -8.069 -0.884 1.00 84.75 217 GLY A N 1
ATOM 1707 C CA . GLY A 1 217 ? -5.688 -8.673 -0.464 1.00 84.75 217 GLY A CA 1
ATOM 1708 C C . GLY A 1 217 ? -5.702 -9.006 1.027 1.00 84.75 217 GLY A C 1
ATOM 1709 O O . GLY A 1 217 ? -6.636 -8.643 1.735 1.00 84.75 217 GLY A O 1
ATOM 1710 N N . ILE A 1 218 ? -4.632 -9.628 1.528 1.00 85.00 218 ILE A N 1
ATOM 1711 C CA . ILE A 1 218 ? -4.484 -10.004 2.940 1.00 85.00 218 ILE A CA 1
ATOM 1712 C C . ILE A 1 218 ? -4.618 -8.789 3.865 1.00 85.00 218 ILE A C 1
ATOM 1714 O O . ILE A 1 218 ? -5.290 -8.898 4.890 1.00 85.00 218 ILE A O 1
ATOM 1718 N N . ARG A 1 219 ? -4.046 -7.628 3.506 1.00 84.56 219 ARG A N 1
ATOM 1719 C CA . ARG A 1 219 ? -4.215 -6.396 4.293 1.00 84.56 219 ARG A CA 1
ATOM 1720 C C . ARG A 1 219 ? -5.688 -6.051 4.467 1.00 84.56 219 ARG A C 1
ATOM 1722 O O . ARG A 1 219 ? -6.129 -5.892 5.601 1.00 84.56 219 ARG A O 1
ATOM 1729 N N . PHE A 1 220 ? -6.459 -6.014 3.381 1.00 86.12 220 PHE A N 1
ATOM 1730 C CA . PHE A 1 220 ? -7.898 -5.749 3.459 1.00 86.12 220 PHE A CA 1
ATOM 1731 C C . PHE A 1 220 ? -8.642 -6.808 4.284 1.00 86.12 220 PHE A C 1
ATOM 1733 O O . PHE A 1 220 ? -9.449 -6.445 5.137 1.00 86.12 220 PHE A O 1
ATOM 1740 N N . LEU A 1 221 ? -8.340 -8.099 4.098 1.00 86.19 221 LEU A N 1
ATOM 1741 C CA . LEU A 1 221 ? -8.962 -9.184 4.871 1.00 86.19 221 LEU A CA 1
ATOM 1742 C C . LEU A 1 221 ? -8.694 -9.037 6.376 1.00 86.19 221 LEU A C 1
ATOM 1744 O O . LEU A 1 221 ? -9.597 -9.239 7.184 1.00 86.19 221 LEU A O 1
ATOM 1748 N N . ILE A 1 222 ? -7.480 -8.647 6.767 1.00 81.25 222 ILE A N 1
ATOM 1749 C CA . ILE A 1 222 ? -7.135 -8.427 8.174 1.00 81.25 222 ILE A CA 1
ATOM 1750 C C . ILE A 1 222 ? -7.848 -7.194 8.726 1.00 81.25 222 ILE A C 1
ATOM 1752 O O . ILE A 1 222 ? -8.386 -7.264 9.828 1.00 81.25 222 ILE A O 1
ATOM 1756 N N . VAL A 1 223 ? -7.909 -6.087 7.977 1.00 83.50 223 VAL A N 1
ATOM 1757 C CA . VAL A 1 223 ? -8.670 -4.903 8.411 1.00 83.50 223 VAL A CA 1
ATOM 1758 C C . VAL A 1 223 ? -10.138 -5.261 8.635 1.00 83.50 223 VAL A C 1
ATOM 1760 O O . VAL A 1 223 ? -10.697 -4.893 9.666 1.00 83.50 223 VAL A O 1
ATOM 1763 N N . LEU A 1 224 ? -10.745 -6.045 7.739 1.00 83.38 224 LEU A N 1
ATOM 1764 C CA . LEU A 1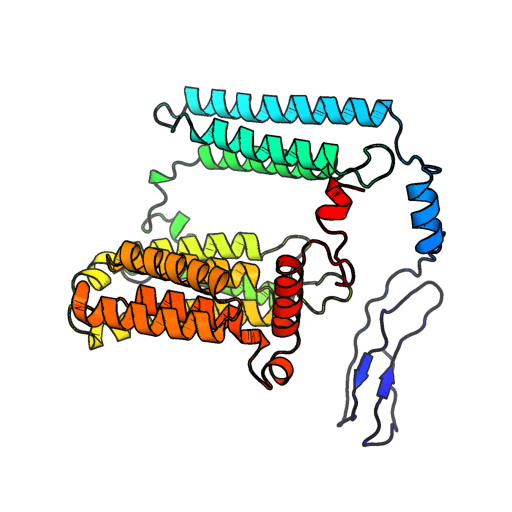 224 ? -12.098 -6.570 7.932 1.00 83.38 224 LEU A CA 1
ATOM 1765 C C . LEU A 1 224 ? -12.183 -7.459 9.179 1.00 83.38 224 LEU A C 1
ATOM 1767 O O . LEU A 1 224 ? -13.066 -7.271 10.012 1.00 83.38 224 LEU A O 1
ATOM 1771 N N . ALA A 1 225 ? -11.247 -8.390 9.367 1.00 81.12 225 ALA A N 1
ATOM 1772 C CA . ALA A 1 225 ? -11.221 -9.257 10.543 1.00 81.12 225 ALA A CA 1
ATOM 1773 C C . ALA A 1 225 ? -11.190 -8.456 11.852 1.00 81.12 225 ALA A C 1
ATOM 1775 O O . ALA A 1 225 ? -11.996 -8.708 12.751 1.00 81.12 225 ALA A O 1
ATOM 1776 N N . LEU A 1 226 ? -10.300 -7.462 11.927 1.00 78.69 226 LEU A N 1
ATOM 1777 C CA . LEU A 1 226 ? -10.137 -6.583 13.080 1.00 78.69 226 LEU A CA 1
ATOM 1778 C C . LEU A 1 226 ? -11.369 -5.706 13.299 1.00 78.69 226 LEU A C 1
ATOM 1780 O O . LEU A 1 226 ? -11.858 -5.637 14.422 1.00 78.69 226 LEU A O 1
ATOM 1784 N N . ALA A 1 227 ? -11.914 -5.090 12.248 1.00 78.69 227 ALA A N 1
ATOM 1785 C CA . ALA A 1 227 ? -13.118 -4.269 12.348 1.00 78.69 227 ALA A CA 1
ATOM 1786 C C . ALA A 1 227 ? -14.300 -5.068 12.919 1.00 78.69 227 ALA A C 1
ATOM 1788 O O . ALA A 1 227 ? -14.968 -4.609 13.843 1.00 78.69 227 ALA A O 1
ATOM 1789 N N . GLY A 1 228 ? -14.516 -6.298 12.439 1.00 76.69 228 GLY A N 1
ATOM 1790 C CA . GLY A 1 228 ? -15.552 -7.184 12.977 1.00 76.69 228 GLY A CA 1
ATOM 1791 C C . GLY A 1 228 ? -15.293 -7.608 14.417 1.00 76.69 228 GLY A C 1
ATOM 1792 O O . GLY A 1 228 ? -16.225 -7.627 15.222 1.00 76.69 228 GLY A O 1
ATOM 1793 N N . PHE A 1 229 ? -14.035 -7.916 14.741 1.00 75.75 229 PHE A N 1
ATOM 1794 C CA . PHE A 1 229 ? -13.631 -8.304 16.087 1.00 75.75 229 PHE A CA 1
ATOM 1795 C C . PHE A 1 229 ? -13.868 -7.169 17.090 1.00 75.75 229 PHE A C 1
ATOM 1797 O O . PHE A 1 229 ? -14.489 -7.396 18.128 1.00 75.75 229 PHE A O 1
ATOM 1804 N N . PHE A 1 230 ? -13.427 -5.947 16.781 1.00 73.69 230 PHE A N 1
ATOM 1805 C CA . PHE A 1 230 ? -13.622 -4.792 17.656 1.00 73.69 230 PHE A CA 1
ATOM 1806 C C . PHE A 1 230 ? -15.098 -4.390 17.744 1.00 73.69 230 PHE A C 1
ATOM 1808 O O . PHE A 1 230 ? -15.589 -4.182 18.848 1.00 73.69 230 PHE A O 1
ATOM 1815 N N . ALA A 1 231 ? -15.845 -4.389 16.633 1.00 73.50 231 ALA A N 1
ATOM 1816 C CA . ALA A 1 231 ? -17.276 -4.068 16.645 1.00 73.50 231 ALA A CA 1
ATOM 1817 C C . ALA A 1 231 ? -18.113 -5.056 17.481 1.00 73.50 231 ALA A C 1
ATOM 1819 O O . ALA A 1 231 ? -19.101 -4.672 18.102 1.00 73.50 231 ALA A O 1
ATOM 1820 N N . ALA A 1 232 ? -17.741 -6.339 17.514 1.00 69.81 232 ALA A N 1
ATOM 1821 C CA . ALA A 1 232 ? -18.447 -7.341 18.313 1.00 69.81 232 ALA A CA 1
ATOM 1822 C C . ALA A 1 232 ? -18.085 -7.299 19.806 1.00 69.81 232 ALA A C 1
ATOM 1824 O O . ALA A 1 232 ? -18.897 -7.697 20.642 1.00 69.81 232 ALA A O 1
ATOM 1825 N N . ASN A 1 233 ? -16.880 -6.826 20.136 1.00 66.75 233 ASN A N 1
ATOM 1826 C CA . ASN A 1 233 ? -16.311 -6.895 21.483 1.00 66.75 233 ASN A CA 1
ATOM 1827 C C . ASN A 1 233 ? -16.136 -5.522 22.157 1.00 66.75 233 ASN A C 1
ATOM 1829 O O . ASN A 1 233 ? -15.611 -5.465 23.267 1.00 66.75 233 ASN A O 1
ATOM 1833 N N . GLU A 1 234 ? -16.605 -4.434 21.540 1.00 63.25 234 GLU A N 1
ATOM 1834 C CA . GLU A 1 234 ? -16.449 -3.054 22.026 1.00 63.25 234 GLU A CA 1
ATOM 1835 C C . GLU A 1 234 ? -16.850 -2.900 23.501 1.00 63.25 234 GLU A C 1
ATOM 1837 O O . GLU A 1 234 ? -16.063 -2.403 24.303 1.00 63.25 234 GLU A O 1
ATOM 1842 N N . ARG A 1 235 ? -18.025 -3.423 23.891 1.00 57.47 235 ARG A N 1
ATOM 1843 C CA . ARG A 1 235 ? -18.526 -3.368 25.280 1.00 57.47 235 ARG A CA 1
ATOM 1844 C C . ARG A 1 235 ? -17.633 -4.123 26.269 1.00 57.47 235 ARG A C 1
ATOM 1846 O O . ARG A 1 235 ? -17.420 -3.669 27.385 1.00 57.47 235 ARG A O 1
ATOM 1853 N N . PHE A 1 236 ? -17.048 -5.248 25.855 1.00 57.00 236 PHE A N 1
ATOM 1854 C CA . PHE A 1 236 ? -16.136 -6.020 26.705 1.00 57.00 236 PHE A CA 1
ATOM 1855 C C . PHE A 1 236 ? -14.775 -5.331 26.887 1.00 57.00 236 PHE A C 1
ATOM 1857 O O . PHE A 1 236 ? -14.132 -5.502 27.924 1.00 57.00 236 PHE A O 1
ATOM 1864 N N . ILE A 1 237 ? -14.330 -4.555 25.897 1.00 57.69 237 ILE A N 1
ATOM 1865 C CA . ILE A 1 237 ? -13.049 -3.840 25.942 1.00 57.69 237 ILE A CA 1
ATOM 1866 C C . ILE A 1 237 ? -13.181 -2.518 26.720 1.00 57.69 237 ILE A C 1
ATOM 1868 O O . ILE A 1 237 ? -12.226 -2.120 27.395 1.00 57.69 237 ILE A O 1
ATOM 1872 N N . SER A 1 238 ? -14.354 -1.873 26.679 1.00 58.31 238 SER A N 1
ATOM 1873 C CA . SER A 1 238 ? -14.621 -0.596 27.351 1.00 58.31 238 SER A CA 1
ATOM 1874 C C . SER A 1 238 ? -15.140 -0.719 28.795 1.00 58.31 238 SER A C 1
ATOM 1876 O O . SER A 1 238 ? -14.749 0.098 29.626 1.00 58.31 238 SER A O 1
ATOM 1878 N N . GLU A 1 239 ? -15.952 -1.731 2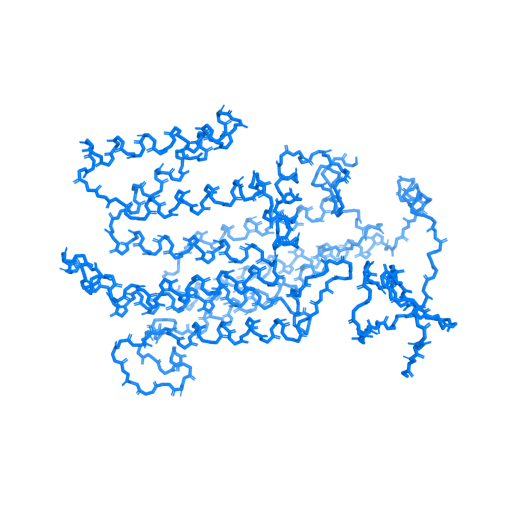9.144 1.00 53.75 239 GLU A N 1
ATOM 1879 C CA . GLU A 1 239 ? -16.597 -1.815 30.475 1.00 53.75 239 GLU A CA 1
ATOM 1880 C C . GLU A 1 239 ? -15.795 -2.577 31.548 1.00 53.75 239 GLU A C 1
ATOM 1882 O O . GLU A 1 239 ? -15.956 -2.313 32.742 1.00 53.75 239 GLU A O 1
ATOM 1887 N N . TYR A 1 240 ? -14.910 -3.520 31.195 1.00 48.88 240 TYR A N 1
ATOM 1888 C CA . TYR A 1 240 ? -14.236 -4.342 32.212 1.00 48.88 240 TYR A CA 1
ATOM 1889 C C . TYR A 1 240 ? -12.952 -3.695 32.760 1.00 48.88 240 TYR A C 1
ATOM 1891 O O . TYR A 1 240 ? -11.870 -3.766 32.174 1.00 48.88 240 TYR A O 1
ATOM 1899 N N . ALA A 1 241 ? -13.059 -3.142 33.971 1.00 49.56 241 ALA A N 1
ATOM 1900 C CA . ALA A 1 241 ? -11.951 -2.546 34.723 1.00 49.56 241 ALA A CA 1
ATOM 1901 C C . ALA A 1 241 ? -10.870 -3.555 35.179 1.00 49.56 241 ALA A C 1
ATOM 1903 O O . ALA A 1 241 ? -9.724 -3.176 35.428 1.00 49.56 241 ALA A O 1
ATOM 1904 N N . THR A 1 242 ? -11.189 -4.850 35.289 1.00 55.94 242 THR A N 1
ATOM 1905 C CA . THR A 1 242 ? -10.283 -5.850 35.882 1.00 55.94 242 THR A CA 1
ATOM 1906 C C . THR A 1 242 ? -9.311 -6.441 34.851 1.00 55.94 242 THR A C 1
ATOM 1908 O O . THR A 1 242 ? -9.718 -7.167 33.942 1.00 55.94 242 THR A O 1
ATOM 1911 N N . ALA A 1 243 ? -8.004 -6.211 35.037 1.00 57.69 243 ALA A N 1
ATOM 1912 C CA . ALA A 1 243 ? -6.939 -6.670 34.135 1.00 57.69 243 ALA A CA 1
ATOM 1913 C C . ALA A 1 243 ? -7.015 -8.175 33.790 1.00 57.69 243 ALA A C 1
ATOM 1915 O O . ALA A 1 243 ? -6.839 -8.555 32.640 1.00 57.69 243 ALA A O 1
ATOM 1916 N N . ARG A 1 244 ? -7.367 -9.055 34.735 1.00 57.44 244 ARG A N 1
ATOM 1917 C CA . ARG A 1 244 ? -7.352 -10.512 34.501 1.00 57.44 244 ARG A CA 1
ATOM 1918 C C . ARG A 1 244 ? -8.390 -11.004 33.471 1.00 57.44 244 ARG A C 1
ATOM 1920 O O . ARG A 1 244 ? -8.061 -11.856 32.655 1.00 57.44 244 ARG A O 1
ATOM 1927 N N . ARG A 1 245 ? -9.621 -10.468 33.459 1.00 56.56 245 ARG A N 1
ATOM 1928 C CA . ARG A 1 245 ? -10.626 -10.827 32.427 1.00 56.56 245 ARG A CA 1
ATOM 1929 C C . ARG A 1 245 ? -10.306 -10.188 31.075 1.00 56.56 245 ARG A C 1
ATOM 1931 O O . ARG A 1 245 ? -10.538 -10.818 30.049 1.00 56.56 245 ARG A O 1
ATOM 1938 N N . ARG A 1 246 ? -9.714 -8.989 31.089 1.00 60.44 246 ARG A N 1
ATOM 1939 C CA . ARG A 1 246 ? -9.243 -8.277 29.893 1.00 60.44 246 ARG A CA 1
ATOM 1940 C C . ARG A 1 246 ? -8.199 -9.091 29.121 1.00 60.44 246 ARG A C 1
ATOM 1942 O O . ARG A 1 246 ? -8.315 -9.245 27.911 1.00 60.44 246 ARG A O 1
ATOM 1949 N N . TRP A 1 247 ? -7.233 -9.678 29.826 1.00 61.91 247 TRP A N 1
ATOM 1950 C CA . TRP A 1 247 ? -6.158 -10.466 29.215 1.00 61.91 247 TRP A CA 1
ATOM 1951 C C . TRP A 1 247 ? -6.631 -11.784 28.579 1.00 61.91 247 TRP A C 1
ATOM 1953 O O . TRP A 1 247 ? -6.164 -12.130 27.495 1.00 61.91 247 TRP A O 1
ATOM 1963 N N . ASN A 1 248 ? -7.606 -12.480 29.175 1.00 60.62 248 ASN A N 1
ATOM 1964 C CA . ASN A 1 248 ? -8.122 -13.741 28.621 1.00 60.62 248 ASN A CA 1
ATOM 1965 C C . ASN A 1 248 ? -8.858 -13.570 27.279 1.00 60.62 248 ASN A C 1
ATOM 1967 O O . ASN A 1 248 ? -8.813 -14.471 26.446 1.00 60.62 248 ASN A O 1
ATOM 1971 N N . PHE A 1 249 ? -9.509 -12.425 27.050 1.00 58.34 249 PHE A N 1
ATOM 1972 C CA . PHE A 1 249 ? -10.170 -12.121 25.772 1.00 58.34 249 PHE A CA 1
ATOM 1973 C C . PHE A 1 249 ? -9.228 -11.490 24.736 1.00 58.34 249 PHE A C 1
ATOM 1975 O O . PHE A 1 249 ? -9.488 -11.578 23.538 1.00 58.34 249 PHE A O 1
ATOM 1982 N N . PHE A 1 250 ? -8.126 -10.879 25.179 1.00 65.31 250 PHE A N 1
ATOM 1983 C CA . PHE A 1 250 ? -7.165 -10.194 24.311 1.00 65.31 250 PHE A CA 1
ATOM 1984 C C . PHE A 1 250 ? -6.111 -11.134 23.703 1.00 65.31 250 PHE A C 1
ATOM 1986 O O . PHE A 1 250 ? -5.705 -10.934 22.558 1.00 65.31 250 PHE A O 1
ATOM 1993 N N . TYR A 1 251 ? -5.699 -12.190 24.421 1.00 67.62 251 TYR A N 1
ATOM 1994 C CA . TYR A 1 251 ? -4.652 -13.114 23.958 1.00 67.62 251 TYR A CA 1
ATOM 1995 C C . TYR A 1 251 ? -4.950 -13.793 22.605 1.00 67.62 251 TYR A C 1
ATOM 1997 O O . TYR A 1 251 ? -4.030 -13.881 21.795 1.00 67.62 251 TYR A O 1
ATOM 2005 N N . PRO A 1 252 ? -6.189 -14.221 22.280 1.00 67.69 252 PRO A N 1
ATOM 2006 C CA . PRO A 1 252 ? -6.472 -14.830 20.978 1.00 67.69 252 PRO A CA 1
ATOM 2007 C C . PRO A 1 252 ? -6.304 -13.855 19.806 1.00 67.69 252 PRO A C 1
ATOM 2009 O O . PRO A 1 252 ? -5.752 -14.224 18.772 1.00 67.69 252 PRO A O 1
ATOM 2012 N N . ALA A 1 253 ? -6.742 -12.602 19.966 1.00 66.62 253 ALA A N 1
ATOM 2013 C CA . ALA A 1 253 ? -6.617 -11.580 18.928 1.00 66.62 253 ALA A CA 1
ATOM 2014 C C . ALA A 1 253 ? -5.164 -11.121 18.762 1.00 66.62 253 ALA A C 1
ATOM 2016 O O . ALA A 1 253 ? -4.665 -11.054 17.640 1.00 66.62 253 ALA A O 1
ATOM 2017 N N . LEU A 1 254 ? -4.463 -10.883 19.876 1.00 71.56 254 LEU A N 1
ATOM 2018 C CA . LEU A 1 254 ? -3.035 -10.574 19.862 1.00 71.56 254 LEU A CA 1
ATOM 2019 C C . LEU A 1 254 ? -2.229 -11.731 19.257 1.00 71.56 254 LEU A C 1
ATOM 2021 O O . LEU A 1 254 ? -1.369 -11.500 18.415 1.00 71.56 254 LEU A O 1
ATOM 2025 N N . GLY A 1 255 ? -2.543 -12.973 19.630 1.00 73.00 255 GLY A N 1
ATOM 2026 C CA . GLY A 1 255 ? -1.926 -14.178 19.085 1.00 73.00 255 GLY A CA 1
ATOM 2027 C C . GLY A 1 255 ? -2.157 -14.327 17.582 1.00 73.00 255 GLY A C 1
ATOM 2028 O O . GLY A 1 255 ? -1.213 -14.616 16.857 1.00 73.00 255 GLY A O 1
ATOM 2029 N N . ALA A 1 256 ? -3.370 -14.061 17.087 1.00 70.69 256 ALA A N 1
ATOM 2030 C CA . ALA A 1 256 ? -3.668 -14.088 15.654 1.00 70.69 256 ALA A CA 1
ATOM 2031 C C . ALA A 1 256 ? -2.898 -13.007 14.876 1.00 70.69 256 ALA A C 1
ATOM 2033 O O . ALA A 1 256 ? -2.359 -13.283 13.802 1.00 70.69 256 ALA A O 1
ATOM 2034 N N . VAL A 1 257 ? -2.798 -11.791 15.422 1.00 72.19 257 VAL A N 1
ATOM 2035 C CA . VAL A 1 257 ? -2.022 -10.697 14.818 1.00 72.19 257 VAL A CA 1
ATOM 2036 C C . VAL A 1 257 ? -0.527 -11.024 14.828 1.00 72.19 257 VAL A C 1
ATOM 2038 O O . VAL A 1 257 ? 0.111 -10.941 13.782 1.00 72.19 257 VAL A O 1
ATOM 2041 N N . LEU A 1 258 ? 0.024 -11.480 15.957 1.00 76.50 258 LEU A N 1
ATOM 2042 C CA . LEU A 1 258 ? 1.425 -11.903 16.073 1.00 76.50 258 LEU A CA 1
ATOM 2043 C C . LEU A 1 258 ? 1.755 -13.074 15.144 1.00 76.50 258 LEU A C 1
ATOM 2045 O O . LEU A 1 258 ? 2.780 -13.040 14.468 1.00 76.50 258 LEU A O 1
ATOM 2049 N N . ALA A 1 259 ? 0.876 -14.073 15.048 1.00 76.88 259 ALA A N 1
ATOM 2050 C CA . ALA A 1 259 ? 1.027 -15.174 14.102 1.00 76.88 259 ALA A CA 1
ATOM 2051 C C . ALA A 1 259 ? 1.041 -14.661 12.658 1.00 76.88 259 ALA A C 1
ATOM 2053 O O . ALA A 1 259 ? 1.885 -15.064 11.867 1.00 76.88 259 ALA A O 1
ATOM 2054 N N . THR A 1 260 ? 0.161 -13.717 12.321 1.00 73.94 260 THR A N 1
ATOM 2055 C CA . THR A 1 260 ? 0.108 -13.114 10.984 1.00 73.94 260 THR A CA 1
ATOM 2056 C C . THR A 1 260 ? 1.379 -12.325 10.658 1.00 73.94 260 THR A C 1
ATOM 2058 O O . THR A 1 260 ? 1.920 -12.454 9.562 1.00 73.94 260 THR A O 1
ATOM 2061 N N . ILE A 1 261 ? 1.901 -11.558 11.619 1.00 75.94 261 ILE A N 1
ATOM 2062 C CA . ILE A 1 261 ? 3.180 -10.843 11.497 1.00 75.94 261 ILE A CA 1
ATOM 2063 C C . ILE A 1 261 ? 4.323 -11.834 11.275 1.00 75.94 261 ILE A C 1
ATOM 2065 O O . ILE A 1 261 ? 5.142 -11.630 10.382 1.00 75.94 261 ILE A O 1
ATOM 2069 N N . LEU A 1 262 ? 4.361 -12.924 12.044 1.00 76.12 262 LEU A N 1
ATOM 2070 C CA . LEU A 1 262 ? 5.386 -13.956 11.920 1.00 76.12 262 LEU A CA 1
ATOM 2071 C C . LEU A 1 262 ? 5.311 -14.664 10.560 1.00 76.12 262 LEU A C 1
ATOM 2073 O O . LEU A 1 262 ? 6.342 -14.885 9.935 1.00 76.12 262 LEU A O 1
ATOM 2077 N N . LEU A 1 263 ? 4.110 -14.944 10.048 1.00 76.50 263 LEU A N 1
ATOM 2078 C CA . LEU A 1 263 ? 3.923 -15.505 8.705 1.00 76.50 263 LEU A CA 1
ATOM 2079 C C . LEU A 1 263 ? 4.403 -14.544 7.606 1.00 76.50 263 LEU A C 1
ATOM 2081 O O . LEU A 1 263 ? 5.057 -14.980 6.658 1.00 76.50 263 LEU A O 1
ATOM 2085 N N . PHE A 1 264 ? 4.149 -13.238 7.737 1.00 77.12 264 PHE A N 1
ATOM 2086 C CA . PHE A 1 264 ? 4.702 -12.237 6.818 1.00 77.12 264 PHE A CA 1
ATOM 2087 C C . PHE A 1 264 ? 6.225 -12.123 6.917 1.00 77.12 264 PHE A C 1
ATOM 2089 O O . PHE A 1 264 ? 6.896 -11.991 5.894 1.00 77.12 264 PHE A O 1
ATOM 2096 N N . LEU A 1 265 ? 6.780 -12.235 8.125 1.00 73.88 265 LEU A N 1
ATOM 2097 C CA . LEU A 1 265 ? 8.221 -12.289 8.351 1.00 73.88 265 LEU A CA 1
ATOM 2098 C C . LEU A 1 265 ? 8.842 -13.542 7.713 1.00 73.88 265 LEU A C 1
ATOM 2100 O O . LEU A 1 265 ? 9.921 -13.449 7.142 1.00 73.88 265 LEU A O 1
ATOM 2104 N N . MET A 1 266 ? 8.152 -14.688 7.726 1.00 71.19 266 MET A N 1
ATOM 2105 C CA . MET A 1 266 ? 8.588 -15.914 7.036 1.00 71.19 266 MET A CA 1
ATOM 2106 C C . MET A 1 266 ? 8.530 -15.790 5.511 1.00 71.19 266 MET A C 1
ATOM 2108 O O . MET A 1 266 ? 9.419 -16.281 4.819 1.00 71.19 266 MET A O 1
ATOM 2112 N N . LEU A 1 267 ? 7.519 -15.097 4.979 1.00 72.12 267 LEU A N 1
ATOM 2113 C CA . LEU A 1 267 ? 7.519 -14.632 3.588 1.00 72.12 267 LEU A CA 1
ATOM 2114 C C . LEU A 1 267 ? 8.681 -13.674 3.325 1.00 72.12 267 LEU A C 1
ATOM 2116 O O . LEU A 1 267 ? 9.160 -13.555 2.202 1.00 72.12 267 LEU A O 1
ATOM 2120 N N . GLY A 1 268 ? 9.091 -12.975 4.379 1.00 67.94 268 GLY A N 1
ATOM 2121 C CA . GLY A 1 268 ? 10.010 -11.858 4.427 1.00 67.94 268 GLY A CA 1
ATOM 2122 C C . GLY A 1 268 ? 9.471 -10.593 3.754 1.00 67.94 268 GLY A C 1
ATOM 2123 O O . GLY A 1 268 ? 10.218 -9.651 3.516 1.00 67.94 268 GLY A O 1
ATOM 2124 N N . ASP A 1 269 ? 8.172 -10.521 3.466 1.00 71.81 269 ASP A N 1
ATOM 2125 C CA . ASP A 1 269 ? 7.537 -9.262 3.078 1.00 71.81 269 ASP A CA 1
ATOM 2126 C C . ASP A 1 269 ? 7.124 -8.478 4.330 1.00 71.81 269 ASP A C 1
ATOM 2128 O O . ASP A 1 269 ? 6.080 -8.711 4.937 1.00 71.81 269 ASP A O 1
ATOM 2132 N N . LEU A 1 270 ? 7.981 -7.544 4.734 1.00 72.62 270 LEU A N 1
ATOM 2133 C CA . LEU A 1 270 ? 7.822 -6.780 5.971 1.00 72.62 270 LEU A CA 1
ATOM 2134 C C . LEU A 1 270 ? 6.892 -5.570 5.851 1.00 72.62 270 LEU A C 1
ATOM 2136 O O . LEU A 1 270 ? 6.396 -5.075 6.861 1.00 72.62 270 LEU A O 1
ATOM 2140 N N . GLY A 1 271 ? 6.634 -5.097 4.629 1.00 74.81 271 GLY A N 1
ATOM 2141 C CA . GLY A 1 271 ? 5.758 -3.944 4.403 1.00 74.81 271 GLY A CA 1
ATOM 2142 C C . GLY A 1 271 ? 4.321 -4.204 4.876 1.00 74.81 271 GLY A C 1
ATOM 2143 O O . GLY A 1 271 ? 3.820 -3.474 5.732 1.00 74.81 271 GLY A O 1
ATOM 2144 N N . PRO A 1 272 ? 3.661 -5.268 4.389 1.00 76.81 272 PRO A N 1
ATOM 2145 C CA . PRO A 1 272 ? 2.314 -5.633 4.816 1.00 76.81 272 PRO A CA 1
ATOM 2146 C C . PRO A 1 272 ? 2.208 -5.921 6.317 1.00 76.81 272 PRO A C 1
ATOM 2148 O O . PRO A 1 272 ? 1.216 -5.534 6.931 1.00 76.81 272 PRO A O 1
ATOM 2151 N N . ALA A 1 273 ? 3.232 -6.542 6.921 1.00 78.56 273 ALA A N 1
ATOM 2152 C CA . ALA A 1 273 ? 3.271 -6.796 8.362 1.00 78.56 273 ALA A CA 1
ATOM 2153 C C . ALA A 1 273 ? 3.175 -5.494 9.169 1.00 78.56 273 ALA A C 1
ATOM 2155 O O . ALA A 1 273 ? 2.349 -5.390 10.073 1.00 78.56 273 ALA A O 1
ATOM 2156 N N . LEU A 1 274 ? 3.969 -4.483 8.798 1.00 78.44 274 LEU A N 1
ATOM 2157 C CA . LEU A 1 274 ? 3.948 -3.164 9.433 1.00 78.44 274 LEU A CA 1
ATOM 2158 C C . LEU A 1 274 ? 2.573 -2.499 9.332 1.00 78.44 274 LEU A C 1
ATOM 2160 O O . LEU A 1 274 ? 2.053 -2.012 10.335 1.00 78.44 274 LEU A O 1
ATOM 2164 N N . VAL A 1 275 ? 1.956 -2.513 8.146 1.00 82.19 275 VAL A N 1
ATOM 2165 C CA . VAL A 1 275 ? 0.620 -1.924 7.938 1.00 82.19 275 VAL A CA 1
ATOM 2166 C C . VAL A 1 275 ? -0.420 -2.582 8.847 1.00 82.19 275 VAL A C 1
ATOM 2168 O O . VAL A 1 275 ? -1.229 -1.890 9.472 1.00 82.19 275 VAL A O 1
ATOM 2171 N N . VAL A 1 276 ? -0.378 -3.913 8.959 1.00 81.12 276 VAL A N 1
ATOM 2172 C CA . VAL A 1 276 ? -1.259 -4.684 9.845 1.00 81.12 276 VAL A CA 1
ATOM 2173 C C . VAL A 1 276 ? -1.021 -4.326 11.314 1.00 81.12 276 VAL A C 1
ATOM 2175 O O . VAL A 1 276 ? -1.989 -4.051 12.025 1.00 81.12 276 VAL A O 1
ATOM 2178 N N . CYS A 1 277 ? 0.239 -4.263 11.762 1.00 81.50 277 CYS A N 1
ATOM 2179 C CA . CYS A 1 277 ? 0.595 -3.846 13.122 1.00 81.50 277 CYS A CA 1
ATOM 2180 C C . CYS A 1 277 ? 0.030 -2.464 13.455 1.00 81.50 277 CYS A C 1
ATOM 2182 O O . CYS A 1 277 ? -0.649 -2.301 14.467 1.00 81.50 277 CYS A O 1
ATOM 2184 N N . PHE A 1 278 ? 0.291 -1.469 12.604 1.00 85.12 278 PHE A N 1
ATOM 2185 C CA . PHE A 1 278 ? -0.155 -0.102 12.853 1.00 85.12 278 PHE A CA 1
ATOM 2186 C C . PHE A 1 278 ? -1.669 0.015 12.827 1.00 85.12 278 PHE A C 1
ATOM 2188 O O . PHE A 1 278 ? -2.235 0.680 13.689 1.00 85.12 278 PHE A O 1
ATOM 2195 N N . THR A 1 279 ? -2.341 -0.677 11.908 1.00 85.88 279 THR A N 1
ATOM 2196 C CA . THR A 1 279 ? -3.807 -0.673 11.865 1.00 85.88 279 THR A CA 1
ATOM 2197 C C . THR A 1 279 ? -4.391 -1.286 13.136 1.00 85.88 279 THR A C 1
ATOM 2199 O O . THR A 1 279 ? -5.319 -0.722 13.711 1.00 85.88 279 THR A O 1
ATOM 2202 N N . PHE A 1 280 ? -3.814 -2.386 13.633 1.00 83.38 280 PHE A N 1
ATOM 2203 C CA . PHE A 1 280 ? -4.211 -2.967 14.914 1.00 83.38 280 PHE A CA 1
ATOM 2204 C C . PHE A 1 280 ? -4.026 -1.984 16.075 1.00 83.38 280 PHE A C 1
ATOM 2206 O O . PHE A 1 280 ? -4.960 -1.781 16.845 1.00 83.38 280 PHE A O 1
ATOM 2213 N N . ILE A 1 281 ? -2.856 -1.348 16.184 1.00 85.31 281 ILE A N 1
ATOM 2214 C CA . ILE A 1 281 ? -2.547 -0.396 17.262 1.00 85.31 281 ILE A CA 1
ATOM 2215 C C . ILE A 1 281 ? -3.484 0.814 17.211 1.00 85.31 281 ILE A C 1
ATOM 2217 O O . ILE A 1 281 ? -3.989 1.237 18.247 1.00 85.31 281 ILE A O 1
ATOM 2221 N N . ILE A 1 282 ? -3.762 1.344 16.017 1.00 87.56 282 ILE A N 1
ATOM 2222 C CA . ILE A 1 282 ? -4.684 2.468 15.828 1.00 87.56 282 ILE A CA 1
ATOM 2223 C C . ILE A 1 282 ? -6.092 2.076 16.288 1.00 87.56 282 ILE A C 1
ATOM 2225 O O . ILE A 1 282 ? -6.653 2.752 17.150 1.00 87.56 282 ILE A O 1
ATOM 2229 N N . LEU A 1 283 ? -6.643 0.966 15.786 1.00 82.75 283 LEU A N 1
ATOM 2230 C CA . LEU A 1 283 ? -7.977 0.494 16.178 1.00 82.75 283 LEU A CA 1
ATOM 2231 C C . LEU A 1 283 ? -8.061 0.196 17.681 1.00 82.75 283 LEU A C 1
ATOM 2233 O O . LEU A 1 283 ? -9.026 0.586 18.339 1.00 82.75 283 LEU A O 1
ATOM 2237 N N . PHE A 1 284 ? -7.025 -0.433 18.237 1.00 79.62 284 PHE A N 1
ATOM 2238 C CA . PHE A 1 284 ? -6.924 -0.700 19.666 1.00 79.62 284 PHE A CA 1
ATOM 2239 C C . PHE A 1 284 ? -6.923 0.599 20.480 1.00 79.62 284 PHE A C 1
ATOM 2241 O O . PHE A 1 284 ? -7.668 0.711 21.451 1.00 79.62 284 PHE A O 1
ATOM 2248 N N . SER A 1 285 ? -6.178 1.616 20.042 1.00 85.56 285 SER A N 1
ATOM 2249 C CA . SER A 1 285 ? -6.106 2.902 20.740 1.00 85.56 285 SER A CA 1
ATOM 2250 C C . SER A 1 285 ? -7.417 3.690 20.722 1.00 85.56 285 SER A C 1
ATOM 2252 O O . SER A 1 285 ? -7.776 4.333 21.712 1.00 85.56 285 SER A O 1
ATOM 2254 N N . PHE A 1 286 ? -8.195 3.581 19.639 1.00 84.44 286 PHE A N 1
ATOM 2255 C CA . PHE A 1 286 ? -9.555 4.116 19.594 1.00 84.44 286 PHE A CA 1
ATOM 2256 C C . PHE A 1 286 ? -10.473 3.379 20.566 1.00 84.44 286 PHE A C 1
ATOM 2258 O O . PHE A 1 286 ? -11.183 4.020 21.336 1.00 84.44 286 PHE A O 1
ATOM 2265 N N . SER A 1 287 ? -10.401 2.045 20.605 1.00 76.94 287 SER A N 1
ATOM 2266 C CA . SER A 1 287 ? -11.188 1.240 21.545 1.00 76.94 287 SER A CA 1
ATOM 2267 C C . SER A 1 287 ? -10.824 1.500 23.013 1.00 76.94 287 SER A C 1
ATOM 2269 O O . SER A 1 287 ? -11.658 1.285 23.893 1.00 76.94 287 SER A O 1
ATOM 2271 N N . ARG A 1 288 ? -9.590 1.937 23.293 1.00 75.12 288 ARG A N 1
ATOM 2272 C CA . ARG A 1 288 ? -9.097 2.276 24.639 1.00 75.12 288 ARG A CA 1
ATOM 2273 C C . ARG A 1 288 ? -9.307 3.742 25.021 1.00 75.12 288 ARG A C 1
ATOM 2275 O O . ARG A 1 288 ? -9.194 4.069 26.201 1.00 75.12 288 ARG A O 1
ATOM 2282 N N . GLY A 1 289 ? -9.601 4.612 24.055 1.00 80.81 289 GLY A N 1
ATOM 2283 C CA . GLY A 1 289 ? -9.702 6.057 24.264 1.00 80.81 289 GLY A CA 1
ATOM 2284 C C . GLY A 1 289 ? -8.356 6.748 24.530 1.00 80.81 289 GLY A C 1
ATOM 2285 O O . GLY A 1 289 ? -8.340 7.864 25.045 1.00 80.81 289 GLY A O 1
ATOM 2286 N N . ASP A 1 290 ? -7.230 6.109 24.195 1.00 85.38 290 ASP A N 1
ATOM 2287 C CA . ASP A 1 290 ? -5.869 6.640 24.376 1.00 85.38 290 ASP A CA 1
ATOM 2288 C C . ASP A 1 290 ? -5.190 7.040 23.049 1.00 85.38 290 ASP A C 1
ATOM 2290 O O . ASP A 1 290 ? -4.002 7.371 23.036 1.00 85.38 290 ASP A O 1
ATOM 2294 N N . PHE A 1 291 ? -5.953 7.094 21.944 1.00 89.12 291 PHE A N 1
ATOM 2295 C CA . PHE A 1 291 ? -5.477 7.454 20.598 1.00 89.12 291 PHE A CA 1
ATOM 2296 C C . PHE A 1 291 ? -4.593 8.706 20.575 1.00 89.12 291 PHE A C 1
ATOM 2298 O O . PHE A 1 291 ? -3.509 8.673 20.001 1.00 89.12 291 PHE A O 1
ATOM 2305 N N . TRP A 1 292 ? -5.005 9.795 21.231 1.00 90.19 292 TRP A N 1
ATOM 2306 C CA . TRP A 1 292 ? -4.231 11.042 21.237 1.00 90.19 292 TRP A CA 1
ATOM 2307 C C . TRP A 1 292 ? -2.866 10.894 21.911 1.00 90.19 292 TRP A C 1
ATOM 2309 O O . TRP A 1 292 ? -1.879 11.443 21.425 1.00 90.19 292 TRP A O 1
ATOM 2319 N N . VAL A 1 293 ? -2.786 10.118 22.996 1.00 90.06 293 VAL A N 1
ATOM 2320 C CA . VAL A 1 293 ? -1.520 9.853 23.694 1.00 90.06 293 VAL A CA 1
ATOM 2321 C C . VAL A 1 293 ? -0.632 8.955 22.838 1.00 90.06 293 VAL A C 1
ATOM 2323 O O . VAL A 1 293 ? 0.570 9.197 22.739 1.00 90.06 293 VAL A O 1
ATOM 2326 N N . MET A 1 294 ? -1.211 7.949 22.178 1.00 92.38 294 MET A N 1
ATOM 2327 C CA . MET A 1 294 ? -0.498 7.088 21.231 1.00 92.38 294 MET A CA 1
ATOM 2328 C C . MET A 1 294 ? 0.056 7.899 20.053 1.00 92.38 294 MET A C 1
ATOM 2330 O O . MET A 1 294 ? 1.258 7.848 19.803 1.00 92.38 294 MET A O 1
ATOM 2334 N N . ALA A 1 295 ? -0.768 8.726 19.404 1.00 93.06 295 ALA A N 1
ATOM 2335 C CA . ALA A 1 295 ? -0.361 9.573 18.286 1.00 93.06 295 ALA A CA 1
ATOM 2336 C C . ALA A 1 295 ? 0.748 10.562 18.685 1.00 93.06 295 ALA A C 1
ATOM 2338 O O . ALA A 1 295 ? 1.748 10.682 17.978 1.00 93.06 295 ALA A O 1
ATOM 2339 N N . ALA A 1 296 ? 0.621 11.208 19.850 1.00 92.12 296 ALA A N 1
ATOM 2340 C CA . ALA A 1 296 ? 1.656 12.089 20.387 1.00 92.12 296 ALA A CA 1
ATOM 2341 C C . ALA A 1 296 ? 2.966 11.339 20.678 1.00 92.12 296 ALA A C 1
ATOM 2343 O O . ALA A 1 296 ? 4.042 11.864 20.413 1.00 92.12 296 ALA A O 1
ATOM 2344 N N . THR A 1 297 ? 2.887 10.095 21.167 1.00 92.50 297 THR A N 1
ATOM 2345 C CA . THR A 1 297 ? 4.068 9.242 21.404 1.00 92.50 297 THR A CA 1
ATOM 2346 C C . THR A 1 297 ? 4.781 8.913 20.094 1.00 92.50 297 THR A C 1
ATOM 2348 O O . THR A 1 297 ? 6.002 9.012 20.023 1.00 92.50 297 THR A O 1
ATOM 2351 N N . VAL A 1 298 ? 4.031 8.551 19.048 1.00 92.12 298 VAL A N 1
ATOM 2352 C CA . VAL A 1 298 ? 4.594 8.263 17.720 1.00 92.12 298 VAL A CA 1
ATOM 2353 C C . VAL A 1 298 ? 5.245 9.513 17.129 1.00 92.12 298 VAL A C 1
ATOM 2355 O O . VAL A 1 298 ? 6.384 9.445 16.674 1.00 92.12 298 VAL A O 1
ATOM 2358 N N . ALA A 1 299 ? 4.566 10.662 17.185 1.00 92.81 299 ALA A N 1
ATOM 2359 C CA . ALA A 1 299 ? 5.115 11.929 16.707 1.00 92.81 299 ALA A CA 1
ATOM 2360 C C . ALA A 1 299 ? 6.392 12.319 17.468 1.00 92.81 299 ALA A C 1
ATOM 2362 O O . ALA A 1 299 ? 7.393 12.674 16.848 1.00 92.81 299 ALA A O 1
ATOM 2363 N N . LEU A 1 300 ? 6.388 12.183 18.799 1.00 93.25 300 LEU A N 1
ATOM 2364 C CA . LEU A 1 300 ? 7.561 12.418 19.637 1.00 93.25 300 LEU A CA 1
ATOM 2365 C C . LEU A 1 300 ? 8.715 11.486 19.261 1.00 93.25 300 LEU A C 1
ATOM 2367 O O . LEU A 1 300 ? 9.843 11.952 19.153 1.00 93.25 300 LEU A O 1
ATOM 2371 N N . TYR A 1 301 ? 8.445 10.200 19.030 1.00 91.56 301 TYR A N 1
ATOM 2372 C CA . TYR A 1 301 ? 9.471 9.235 18.641 1.00 91.56 301 TYR A CA 1
ATOM 2373 C C . TYR A 1 301 ? 10.114 9.588 17.296 1.00 91.56 301 TYR A C 1
ATOM 2375 O O . TYR A 1 301 ? 11.337 9.576 17.170 1.00 91.56 301 TYR A O 1
ATOM 2383 N N . VAL A 1 302 ? 9.298 9.955 16.301 1.00 89.75 302 VAL A N 1
ATOM 2384 C CA . VAL A 1 302 ? 9.780 10.388 14.980 1.00 89.75 302 VAL A CA 1
ATOM 2385 C C . VAL A 1 302 ? 10.644 11.645 15.106 1.00 89.75 302 VAL A C 1
ATOM 2387 O O . VAL A 1 302 ? 11.740 11.688 14.549 1.00 89.75 302 VAL A O 1
ATOM 2390 N N . LEU A 1 303 ? 10.198 12.637 15.883 1.00 90.12 303 LEU A N 1
ATOM 2391 C CA . LEU A 1 303 ? 10.963 13.860 16.139 1.00 90.12 303 LEU A CA 1
ATOM 2392 C C . LEU A 1 303 ? 12.265 13.580 16.898 1.00 90.12 303 LEU A C 1
ATOM 2394 O O . LEU A 1 303 ? 13.313 14.099 16.526 1.00 90.12 303 LEU A O 1
ATOM 2398 N N . ALA A 1 304 ? 12.226 12.729 17.924 1.00 90.38 304 ALA A N 1
ATOM 2399 C CA . ALA A 1 304 ? 13.407 12.333 18.682 1.00 90.38 304 ALA A CA 1
ATOM 2400 C C . ALA A 1 304 ? 14.429 11.627 17.784 1.00 90.38 304 ALA A C 1
ATOM 2402 O O . ALA A 1 304 ? 15.622 11.895 17.894 1.00 90.38 304 ALA A O 1
ATOM 2403 N N . ASN A 1 305 ? 13.972 10.771 16.867 1.00 88.12 305 ASN A N 1
ATOM 2404 C CA . ASN A 1 305 ? 14.845 10.097 15.911 1.00 88.12 305 ASN A CA 1
ATOM 2405 C C . ASN A 1 305 ? 15.454 11.074 14.895 1.00 88.12 305 ASN A C 1
ATOM 2407 O O . ASN A 1 305 ? 16.622 10.938 14.542 1.00 88.12 305 ASN A O 1
ATOM 2411 N N . TRP A 1 306 ? 14.687 12.079 14.467 1.00 85.62 306 TRP A N 1
ATOM 2412 C CA . TRP A 1 306 ? 15.173 13.121 13.565 1.00 85.62 306 TRP A CA 1
ATOM 2413 C C . TRP A 1 306 ? 16.230 14.023 14.220 1.00 85.62 306 TRP A C 1
ATOM 2415 O O . TRP A 1 306 ? 17.227 14.349 13.587 1.00 85.62 306 TRP A O 1
ATOM 2425 N N . ILE A 1 307 ? 16.049 14.376 15.498 1.00 89.44 307 ILE A N 1
ATOM 2426 C CA . ILE A 1 307 ? 16.964 15.262 16.237 1.00 89.44 307 ILE A CA 1
ATOM 2427 C C . ILE A 1 307 ? 18.209 14.515 16.734 1.00 89.44 307 ILE A C 1
ATOM 2429 O O . ILE A 1 307 ? 19.320 15.025 16.623 1.00 89.44 307 ILE A O 1
ATOM 2433 N N . ALA A 1 308 ? 18.043 13.325 17.317 1.00 86.62 308 ALA A N 1
ATOM 2434 C CA . ALA A 1 308 ? 19.141 12.620 17.976 1.00 86.62 308 ALA A CA 1
ATOM 2435 C C . ALA A 1 308 ? 20.092 11.920 16.994 1.00 86.62 308 ALA A C 1
ATOM 2437 O O . ALA A 1 308 ? 21.210 11.584 17.380 1.00 86.62 308 ALA A O 1
ATOM 2438 N N . GLY A 1 309 ? 19.642 11.607 15.772 1.00 79.56 309 GLY A N 1
ATOM 2439 C CA . GLY A 1 309 ? 20.415 10.862 14.766 1.00 79.56 309 GLY A CA 1
ATOM 2440 C C . GLY A 1 309 ? 20.757 9.409 15.144 1.00 79.56 309 GLY A C 1
ATOM 2441 O O . GLY A 1 309 ? 21.228 8.648 14.303 1.00 79.56 309 GLY A O 1
ATOM 2442 N N . ASN A 1 310 ? 20.498 8.996 16.390 1.00 85.19 310 ASN A N 1
ATOM 2443 C CA . ASN A 1 310 ? 20.739 7.657 16.914 1.00 85.19 310 ASN A CA 1
ATOM 2444 C C . ASN A 1 310 ? 19.452 7.071 17.513 1.00 85.19 310 ASN A C 1
ATOM 2446 O O . ASN A 1 310 ? 18.893 7.606 18.477 1.00 85.19 310 ASN A O 1
ATOM 2450 N N . VAL A 1 311 ? 19.031 5.925 16.972 1.00 85.31 311 VAL A N 1
ATOM 2451 C CA . VAL A 1 311 ? 17.792 5.226 17.342 1.00 85.31 311 VAL A CA 1
ATOM 2452 C C . VAL A 1 311 ? 17.776 4.821 18.822 1.00 85.31 311 VAL A C 1
ATOM 2454 O O . VAL A 1 311 ? 16.727 4.908 19.462 1.00 85.31 311 VAL A O 1
ATOM 2457 N N . TRP A 1 312 ? 18.913 4.431 19.411 1.00 87.12 312 TRP A N 1
ATOM 2458 C CA . TRP A 1 312 ? 18.984 4.058 20.831 1.00 87.12 312 TRP A CA 1
ATOM 2459 C C . TRP A 1 312 ? 18.702 5.245 21.746 1.00 87.12 312 TRP A C 1
ATOM 2461 O O . TRP A 1 312 ? 17.905 5.135 22.678 1.00 87.12 312 TRP A O 1
ATOM 2471 N N . ILE A 1 313 ? 19.315 6.392 21.446 1.00 88.19 313 ILE A N 1
ATOM 2472 C CA . ILE A 1 313 ? 19.132 7.627 22.215 1.00 88.19 313 ILE A CA 1
ATOM 2473 C C . ILE A 1 313 ? 17.693 8.117 22.052 1.00 88.19 313 ILE A C 1
ATOM 2475 O O . ILE A 1 313 ? 17.024 8.388 23.047 1.00 88.19 313 ILE A O 1
ATOM 2479 N N . ALA A 1 314 ? 17.182 8.148 20.818 1.00 90.00 314 ALA A N 1
ATOM 2480 C CA . ALA A 1 314 ? 15.801 8.527 20.533 1.00 90.00 314 ALA A CA 1
ATOM 2481 C C . ALA A 1 314 ? 14.792 7.643 21.283 1.00 90.00 314 ALA A C 1
ATOM 2483 O O . ALA A 1 314 ? 13.828 8.146 21.866 1.00 90.00 314 ALA A O 1
ATOM 2484 N N . THR A 1 315 ? 15.039 6.331 21.332 1.00 90.56 315 THR A N 1
ATOM 2485 C CA . THR A 1 315 ? 14.202 5.375 22.069 1.00 90.56 315 THR A CA 1
ATOM 2486 C C . THR A 1 315 ? 14.277 5.620 23.570 1.00 90.56 315 THR A C 1
ATOM 2488 O O . THR A 1 315 ? 13.233 5.752 24.203 1.00 90.56 315 THR A O 1
ATOM 2491 N N . GLY A 1 316 ? 15.476 5.765 24.140 1.00 91.06 316 GLY A N 1
ATOM 2492 C CA . GLY A 1 316 ? 15.656 6.053 25.564 1.00 91.06 316 GLY A CA 1
ATOM 2493 C C . GLY A 1 316 ? 14.962 7.348 25.998 1.00 91.06 316 GLY A C 1
ATOM 2494 O O . GLY A 1 316 ? 14.187 7.342 26.954 1.00 91.06 316 GLY A O 1
ATOM 2495 N N . VAL A 1 317 ? 15.162 8.437 25.249 1.00 91.69 317 VAL A N 1
ATOM 2496 C CA . VAL A 1 317 ? 14.513 9.735 25.502 1.00 91.69 317 VAL A CA 1
ATOM 2497 C C . VAL A 1 317 ? 12.994 9.603 25.439 1.00 91.69 317 VAL A C 1
ATOM 2499 O O . VAL A 1 317 ? 12.295 10.048 26.349 1.00 91.69 317 VAL A O 1
ATOM 2502 N N . THR A 1 318 ? 12.470 8.940 24.408 1.00 91.88 318 THR A N 1
ATOM 2503 C CA . THR A 1 318 ? 11.022 8.769 24.242 1.00 91.88 318 THR A CA 1
ATOM 2504 C C . THR A 1 318 ? 10.421 7.918 25.360 1.00 91.88 318 THR A C 1
ATOM 2506 O O . THR A 1 318 ? 9.356 8.260 25.868 1.00 91.88 318 THR A O 1
ATOM 2509 N N . VAL A 1 319 ? 11.106 6.857 25.804 1.00 93.12 319 VAL A N 1
ATOM 2510 C CA . VAL A 1 319 ? 10.677 6.033 26.947 1.00 93.12 319 VAL A CA 1
ATOM 2511 C C . VAL A 1 319 ? 10.619 6.862 28.228 1.00 93.12 319 VAL A C 1
ATOM 2513 O O . VAL A 1 319 ? 9.624 6.791 28.945 1.00 93.12 319 VAL A O 1
ATOM 2516 N N . VAL A 1 320 ? 11.646 7.670 28.511 1.00 93.12 320 VAL A N 1
ATOM 2517 C CA . VAL A 1 320 ? 11.698 8.511 29.718 1.00 93.12 320 VAL A CA 1
ATOM 2518 C C . VAL A 1 320 ? 10.588 9.562 29.702 1.00 93.12 320 VAL A C 1
ATOM 2520 O O . VAL A 1 320 ? 9.858 9.700 30.686 1.00 93.12 320 VAL A O 1
ATOM 2523 N N . LEU A 1 321 ? 10.413 10.266 28.581 1.00 91.38 321 LEU A N 1
ATOM 2524 C CA . LEU A 1 321 ? 9.370 11.282 28.428 1.00 91.38 321 LEU A CA 1
ATOM 2525 C C . LEU A 1 321 ? 7.967 10.674 28.510 1.00 91.38 321 LEU A C 1
ATOM 2527 O O . LEU A 1 321 ? 7.104 11.215 29.203 1.00 91.38 321 LEU A O 1
ATOM 2531 N N . LEU A 1 322 ? 7.746 9.524 27.867 1.00 91.19 322 LEU A N 1
ATOM 2532 C CA . LEU A 1 322 ? 6.481 8.801 27.947 1.00 91.19 322 LEU A CA 1
ATOM 2533 C C . LEU A 1 322 ? 6.205 8.337 29.380 1.00 91.19 322 LEU A C 1
ATOM 2535 O O . LEU A 1 322 ? 5.113 8.570 29.891 1.00 91.19 322 LEU A O 1
ATOM 2539 N N . ALA A 1 323 ? 7.179 7.725 30.056 1.00 89.00 323 ALA A N 1
ATOM 2540 C CA . ALA A 1 323 ? 7.026 7.271 31.436 1.00 89.00 323 ALA A CA 1
ATOM 2541 C C . ALA A 1 323 ? 6.708 8.438 32.383 1.00 89.00 323 ALA A C 1
ATOM 2543 O O . ALA A 1 323 ? 5.795 8.333 33.206 1.00 89.00 323 ALA A O 1
ATOM 2544 N N . GLY A 1 324 ? 7.398 9.572 32.220 1.00 89.44 324 GLY A N 1
ATOM 2545 C CA . GLY A 1 324 ? 7.116 10.805 32.952 1.00 89.44 324 GLY A CA 1
ATOM 2546 C C . GLY A 1 324 ? 5.693 11.310 32.702 1.00 89.44 324 GLY A C 1
ATOM 2547 O O . GLY A 1 324 ? 4.936 11.532 33.649 1.00 89.44 324 GLY A O 1
ATOM 2548 N N . TYR A 1 325 ? 5.281 11.417 31.439 1.00 89.25 325 TYR A N 1
ATOM 2549 C CA . TYR A 1 325 ? 3.936 11.871 31.085 1.00 89.25 325 TYR A CA 1
ATOM 2550 C C . TYR A 1 325 ? 2.843 10.933 31.615 1.00 89.25 325 TYR A C 1
ATOM 2552 O O . TYR A 1 325 ? 1.864 11.398 32.201 1.00 89.25 325 TYR A O 1
ATOM 2560 N N . LEU A 1 326 ? 3.019 9.615 31.487 1.00 87.56 326 LEU A N 1
ATOM 2561 C CA . LEU A 1 326 ? 2.067 8.629 32.001 1.00 87.56 326 LEU A CA 1
ATOM 2562 C C . LEU A 1 326 ? 1.968 8.677 33.533 1.00 87.56 326 LEU A C 1
ATOM 2564 O O . LEU A 1 326 ? 0.870 8.561 34.083 1.00 87.56 326 LEU A O 1
ATOM 2568 N N . ARG A 1 327 ? 3.091 8.892 34.232 1.00 87.00 327 ARG A N 1
ATOM 2569 C CA . ARG A 1 327 ? 3.143 8.919 35.700 1.00 87.00 327 ARG A CA 1
ATOM 2570 C C . ARG A 1 327 ? 2.588 10.206 36.310 1.00 87.00 327 ARG A C 1
ATOM 2572 O O . ARG A 1 327 ? 1.921 10.120 37.345 1.00 87.00 327 ARG A O 1
ATOM 2579 N N . PHE A 1 328 ? 2.878 11.362 35.711 1.00 85.88 328 PHE A N 1
ATOM 2580 C CA . PHE A 1 328 ? 2.567 12.678 36.281 1.00 85.88 328 PHE A CA 1
ATOM 2581 C C . PHE A 1 328 ? 1.375 13.372 35.609 1.00 85.88 328 PHE A C 1
ATOM 2583 O O . PHE A 1 328 ? 0.533 13.933 36.311 1.00 85.88 328 PHE A O 1
ATOM 2590 N N . GLY A 1 329 ? 1.272 13.306 34.278 1.00 81.19 329 GLY A N 1
ATOM 2591 C CA . GLY A 1 329 ? 0.234 13.991 33.501 1.00 81.19 329 GLY A CA 1
ATOM 2592 C C . GLY A 1 329 ? -1.027 13.150 33.310 1.00 81.19 329 GLY A C 1
ATOM 2593 O O . GLY A 1 329 ? -2.109 13.535 33.743 1.00 81.19 329 GLY A O 1
ATOM 2594 N N . TYR A 1 330 ? -0.887 11.978 32.690 1.00 81.56 330 TYR A N 1
ATOM 2595 C CA . TYR A 1 330 ? -2.023 11.140 32.290 1.00 81.56 330 TYR A CA 1
ATOM 2596 C C . TYR A 1 330 ? -2.577 10.276 33.437 1.00 81.56 330 TYR A C 1
ATOM 2598 O O . TYR A 1 330 ? -3.752 9.910 33.436 1.00 81.56 330 TYR A O 1
ATOM 2606 N N . ARG A 1 331 ? -1.739 9.956 34.439 1.00 79.56 331 ARG A N 1
ATOM 2607 C CA . ARG A 1 331 ? -2.067 9.165 35.650 1.00 79.56 331 ARG A CA 1
ATOM 2608 C C . ARG A 1 331 ? -2.669 7.777 35.369 1.00 79.56 331 ARG A C 1
ATOM 2610 O O . ARG A 1 331 ? -3.263 7.162 36.255 1.00 79.56 331 ARG A O 1
ATOM 2617 N N . ARG A 1 332 ? -2.520 7.272 34.144 1.00 79.69 332 ARG A N 1
ATOM 2618 C CA . ARG A 1 332 ? -2.975 5.959 33.666 1.00 79.69 332 ARG A CA 1
ATOM 2619 C C . ARG A 1 332 ? -1.918 5.385 32.725 1.00 79.69 332 ARG A C 1
ATOM 2621 O O . ARG A 1 332 ? -1.156 6.133 32.122 1.00 79.69 332 ARG A O 1
ATOM 2628 N N . LEU A 1 333 ? -1.874 4.062 32.584 1.00 78.06 333 LEU A N 1
ATOM 2629 C CA . LEU A 1 333 ? -1.027 3.414 31.581 1.00 78.06 333 LEU A CA 1
ATOM 2630 C C . LEU A 1 333 ? -1.737 3.421 30.221 1.00 78.06 333 LEU A C 1
ATOM 2632 O O . LEU A 1 333 ? -2.851 2.908 30.108 1.00 78.06 333 LEU A O 1
ATOM 2636 N N . SER A 1 334 ? -1.076 3.984 29.208 1.00 83.50 334 SER A N 1
ATOM 2637 C CA . SER A 1 334 ? -1.469 3.862 27.798 1.00 83.50 334 SER A CA 1
ATOM 2638 C C . SER A 1 334 ? -0.805 2.614 27.216 1.00 83.50 334 SER A C 1
ATOM 2640 O O . SER A 1 334 ? 0.372 2.637 26.851 1.00 83.50 334 SER A O 1
ATOM 2642 N N . GLU A 1 335 ? -1.541 1.502 27.178 1.00 81.81 335 GLU A N 1
ATOM 2643 C CA . GLU A 1 335 ? -1.059 0.239 26.597 1.00 81.81 335 GLU A CA 1
ATOM 2644 C C . GLU A 1 335 ? -0.747 0.423 25.100 1.00 81.81 335 GLU A C 1
ATOM 2646 O O . GLU A 1 335 ? 0.264 -0.084 24.611 1.00 81.81 335 GLU A O 1
ATOM 2651 N N . SER A 1 336 ? -1.546 1.234 24.397 1.00 84.31 336 SER A N 1
ATOM 2652 C CA . SER A 1 336 ? -1.379 1.527 22.971 1.00 84.31 336 SER A CA 1
ATOM 2653 C C . SER A 1 336 ? -0.094 2.301 22.672 1.00 84.31 336 SER A C 1
ATOM 2655 O O . SER A 1 336 ? 0.601 1.977 21.711 1.00 84.31 336 SER A O 1
ATOM 2657 N N . SER A 1 337 ? 0.260 3.295 23.500 1.00 86.88 337 SER A N 1
ATOM 2658 C CA . SER A 1 337 ? 1.517 4.051 23.353 1.00 86.88 337 SER A CA 1
ATOM 2659 C C . SER A 1 337 ? 2.739 3.160 23.546 1.00 86.88 337 SER A C 1
ATOM 2661 O O . SER A 1 337 ? 3.702 3.264 22.789 1.00 86.88 337 SER A O 1
ATOM 2663 N N . VAL A 1 338 ? 2.696 2.268 24.542 1.00 86.12 338 VAL A N 1
ATOM 2664 C CA . VAL A 1 338 ? 3.785 1.316 24.799 1.00 86.12 338 VAL A CA 1
ATOM 2665 C C . VAL A 1 338 ? 3.916 0.343 23.632 1.00 86.12 338 VAL A C 1
ATOM 2667 O O . VAL A 1 338 ? 5.018 0.147 23.132 1.00 86.12 338 VAL A O 1
ATOM 2670 N N . MET A 1 339 ? 2.805 -0.215 23.142 1.00 84.44 339 MET A N 1
ATOM 2671 C CA . MET A 1 339 ? 2.813 -1.087 21.965 1.00 84.44 339 MET A CA 1
ATOM 2672 C C . MET A 1 339 ? 3.365 -0.385 20.720 1.00 84.44 339 MET A C 1
ATOM 2674 O O . MET A 1 339 ? 4.217 -0.952 20.041 1.00 84.44 339 MET A O 1
ATOM 2678 N N . ALA A 1 340 ? 2.918 0.842 20.436 1.00 87.25 340 ALA A N 1
ATOM 2679 C CA . ALA A 1 340 ? 3.408 1.636 19.310 1.00 87.25 340 ALA A CA 1
ATOM 2680 C C . ALA A 1 340 ? 4.920 1.855 19.390 1.00 87.25 340 ALA A C 1
ATOM 2682 O O . ALA A 1 340 ? 5.623 1.612 18.411 1.00 87.25 340 ALA A O 1
ATOM 2683 N N . LEU A 1 341 ? 5.418 2.252 20.564 1.00 89.00 341 LEU A N 1
ATOM 2684 C CA . LEU A 1 341 ? 6.838 2.489 20.788 1.00 89.00 341 LEU A CA 1
ATOM 2685 C C . LEU A 1 341 ? 7.660 1.203 20.664 1.00 89.00 341 LEU A C 1
ATOM 2687 O O . LEU A 1 341 ? 8.694 1.215 20.008 1.00 89.00 341 LEU A O 1
ATOM 2691 N N . VAL A 1 342 ? 7.195 0.090 21.239 1.00 85.44 342 VAL A N 1
ATOM 2692 C CA . VAL A 1 342 ? 7.874 -1.213 21.145 1.00 85.44 342 VAL A CA 1
ATOM 2693 C C . VAL A 1 342 ? 7.943 -1.695 19.701 1.00 85.44 342 VAL A C 1
ATOM 2695 O O . VAL A 1 342 ? 8.994 -2.162 19.274 1.00 85.44 342 VAL A O 1
ATOM 2698 N N . VAL A 1 343 ? 6.858 -1.570 18.932 1.00 83.44 343 VAL A N 1
ATOM 2699 C CA . VAL A 1 343 ? 6.852 -1.966 17.518 1.00 83.44 343 VAL A CA 1
ATOM 2700 C C . VAL A 1 343 ? 7.778 -1.057 16.708 1.00 83.44 343 VAL A C 1
ATOM 2702 O O . VAL A 1 343 ? 8.649 -1.562 16.009 1.00 83.44 343 VAL A O 1
ATOM 2705 N N . LEU A 1 344 ? 7.656 0.266 16.835 1.00 84.56 344 LEU A N 1
ATOM 2706 C CA . LEU A 1 344 ? 8.507 1.223 16.117 1.00 84.56 344 LEU A CA 1
ATOM 2707 C C . LEU A 1 344 ? 9.994 1.032 16.432 1.00 84.56 344 LEU A C 1
ATOM 2709 O O . LEU A 1 344 ? 10.802 0.883 15.516 1.00 84.56 344 LEU A O 1
ATOM 2713 N N . ALA A 1 345 ? 10.346 0.986 17.717 1.00 85.44 345 ALA A N 1
ATOM 2714 C CA . ALA A 1 345 ? 11.719 0.774 18.151 1.00 85.44 345 ALA A CA 1
ATOM 2715 C C . ALA A 1 345 ? 12.220 -0.615 17.755 1.00 85.44 345 ALA A C 1
ATOM 2717 O O . ALA A 1 345 ? 13.328 -0.736 17.248 1.00 85.44 345 ALA A O 1
ATOM 2718 N N . GLY A 1 346 ? 11.391 -1.650 17.905 1.00 79.62 346 GLY A N 1
ATOM 2719 C CA . GLY A 1 346 ? 11.720 -3.013 17.502 1.00 79.62 346 GLY A CA 1
ATOM 2720 C C . GLY A 1 346 ? 12.072 -3.114 16.021 1.00 79.62 346 GLY A C 1
ATOM 2721 O O . GLY A 1 346 ? 13.045 -3.774 15.685 1.00 79.62 346 GLY A O 1
ATOM 2722 N N . PHE A 1 347 ? 11.346 -2.418 15.142 1.00 76.50 347 PHE A N 1
ATOM 2723 C CA . PHE A 1 347 ? 11.652 -2.386 13.709 1.00 76.50 347 PHE A CA 1
ATOM 2724 C C . PHE A 1 347 ? 12.899 -1.561 13.367 1.00 76.50 347 PHE A C 1
ATOM 2726 O O . PHE A 1 347 ? 13.668 -1.981 12.506 1.00 76.50 347 PHE A O 1
ATOM 2733 N N . LEU A 1 348 ? 13.116 -0.412 14.017 1.00 78.06 348 LEU A N 1
ATOM 2734 C CA . LEU A 1 348 ? 14.275 0.450 13.738 1.00 78.06 348 LEU A CA 1
ATOM 2735 C C . LEU A 1 348 ? 15.589 -0.046 14.353 1.00 78.06 348 LEU A C 1
ATOM 2737 O O . LEU A 1 348 ? 16.653 0.365 13.886 1.00 78.06 348 LEU A O 1
ATOM 2741 N N . LEU A 1 349 ? 15.503 -0.872 15.400 1.00 80.00 349 LEU A N 1
ATOM 2742 C CA . LEU A 1 349 ? 16.634 -1.502 16.082 1.00 80.00 349 LEU A CA 1
ATOM 2743 C C . LEU A 1 349 ? 16.874 -2.943 15.623 1.00 80.00 349 LEU A C 1
ATOM 2745 O O . LEU A 1 349 ? 17.893 -3.516 16.000 1.00 80.00 349 LEU A O 1
ATOM 2749 N N . LEU A 1 350 ? 15.964 -3.542 14.840 1.00 72.75 350 LEU A N 1
ATOM 2750 C CA . LEU A 1 350 ? 16.034 -4.955 14.448 1.00 72.75 350 LEU A CA 1
ATOM 2751 C C . LEU A 1 350 ? 17.359 -5.306 13.756 1.00 72.75 350 LEU A C 1
ATOM 2753 O O . LEU A 1 350 ? 17.878 -6.404 13.933 1.00 72.75 350 LEU A O 1
ATOM 2757 N N . ASP A 1 351 ? 17.898 -4.365 12.981 1.00 66.56 351 ASP A N 1
ATOM 2758 C CA . ASP A 1 351 ? 19.170 -4.475 12.268 1.00 66.56 351 ASP A CA 1
ATOM 2759 C C . ASP A 1 351 ? 20.406 -4.320 13.163 1.00 66.56 351 ASP A C 1
ATOM 2761 O O . ASP A 1 351 ? 21.502 -4.706 12.771 1.00 66.56 351 ASP A O 1
ATOM 2765 N N . GLN A 1 352 ? 20.247 -3.764 14.364 1.00 71.31 352 GLN A N 1
ATOM 2766 C CA . GLN A 1 352 ? 21.341 -3.498 15.300 1.00 71.31 352 GLN A CA 1
ATOM 2767 C C . GLN A 1 352 ? 21.484 -4.580 16.379 1.00 71.31 352 GLN A C 1
ATOM 2769 O O . GLN A 1 352 ? 22.383 -4.492 17.215 1.00 71.31 352 GLN A O 1
ATOM 2774 N N . VAL A 1 353 ? 20.613 -5.598 16.386 1.00 69.44 353 VAL A N 1
ATOM 2775 C CA . VAL A 1 353 ? 20.672 -6.707 17.350 1.00 69.44 353 VAL A CA 1
ATOM 2776 C C . VAL A 1 353 ? 21.678 -7.770 16.876 1.00 69.44 353 VAL A C 1
ATOM 2778 O O . VAL A 1 353 ? 21.448 -8.406 15.844 1.00 69.44 353 VAL A O 1
ATOM 2781 N N . PRO A 1 354 ? 22.764 -8.035 17.629 1.00 65.00 354 PRO A N 1
ATOM 2782 C CA . PRO A 1 354 ? 23.771 -9.019 17.233 1.00 65.00 354 PRO A CA 1
ATOM 2783 C C . PRO A 1 354 ? 23.193 -10.441 17.148 1.00 65.00 354 PRO A C 1
ATOM 2785 O O . PRO A 1 354 ? 22.565 -10.916 18.094 1.00 65.00 354 PRO A O 1
ATOM 2788 N N . GLY A 1 355 ? 23.440 -11.151 16.042 1.00 63.50 355 GLY A N 1
ATOM 2789 C CA . GLY A 1 355 ? 23.084 -12.567 15.871 1.00 63.50 355 GLY A CA 1
ATOM 2790 C C . GLY A 1 355 ? 21.661 -12.835 15.368 1.00 63.50 355 GLY A C 1
ATOM 2791 O O . GLY A 1 355 ? 21.327 -13.993 15.102 1.00 63.50 355 GLY A O 1
ATOM 2792 N N . LEU A 1 356 ? 20.827 -11.802 15.204 1.00 64.12 356 LEU A N 1
ATOM 2793 C CA . LEU A 1 356 ? 19.475 -11.944 14.650 1.00 64.12 356 LEU A CA 1
ATOM 2794 C C . LEU A 1 356 ? 19.502 -12.290 13.148 1.00 64.12 356 LEU A C 1
ATOM 2796 O O . LEU A 1 356 ? 18.665 -13.051 12.660 1.00 64.12 356 LEU A O 1
ATOM 2800 N N . ASP A 1 357 ? 20.518 -11.789 12.447 1.00 60.25 357 ASP A N 1
ATOM 2801 C CA . ASP A 1 357 ? 20.893 -12.110 11.068 1.00 60.25 357 ASP A CA 1
ATOM 2802 C C . ASP A 1 357 ? 21.126 -13.614 10.856 1.00 60.25 357 ASP A C 1
ATOM 2804 O O . ASP A 1 357 ? 20.780 -14.161 9.814 1.00 60.25 357 ASP A O 1
ATOM 2808 N N . ARG A 1 358 ? 21.643 -14.324 11.865 1.00 61.84 358 ARG A N 1
ATOM 2809 C CA . ARG A 1 358 ? 21.890 -15.772 11.776 1.00 61.84 358 ARG A CA 1
ATOM 2810 C C . ARG A 1 358 ? 20.624 -16.609 11.933 1.00 61.84 358 ARG A C 1
ATOM 2812 O O . ARG A 1 358 ? 20.562 -17.717 11.406 1.00 61.84 358 ARG A O 1
ATOM 2819 N N . VAL A 1 359 ? 19.628 -16.099 12.658 1.00 63.53 359 VAL A N 1
ATOM 2820 C CA . VAL A 1 359 ? 18.354 -16.796 12.900 1.00 63.53 359 VAL A CA 1
ATOM 2821 C C . VAL A 1 359 ? 17.346 -16.496 11.784 1.00 63.53 359 VAL A C 1
ATOM 2823 O O . VAL A 1 359 ? 16.632 -17.397 11.348 1.00 63.53 359 VAL A O 1
ATOM 2826 N N . PHE A 1 360 ? 17.322 -15.259 11.274 1.00 62.97 360 PHE A N 1
ATOM 2827 C CA . PHE A 1 360 ? 16.426 -14.816 10.198 1.00 62.97 360 PHE A CA 1
ATOM 2828 C C . PHE A 1 360 ? 17.173 -13.987 9.125 1.00 62.97 360 PHE A C 1
ATOM 2830 O O . PHE A 1 360 ? 16.916 -12.789 8.985 1.00 62.97 360 PHE A O 1
ATOM 2837 N N . PRO A 1 361 ? 18.061 -14.600 8.314 1.00 56.22 361 PRO A N 1
ATOM 2838 C CA . PRO A 1 361 ? 18.955 -13.872 7.399 1.00 56.22 361 PRO A CA 1
ATOM 2839 C C . PRO A 1 361 ? 18.235 -13.075 6.302 1.00 56.22 361 PRO A C 1
ATOM 2841 O O . PRO A 1 361 ? 18.683 -12.002 5.912 1.00 56.22 361 PRO A O 1
ATOM 2844 N N . GLY A 1 362 ? 17.090 -13.556 5.808 1.00 63.66 362 GLY A N 1
ATOM 2845 C CA . GLY A 1 362 ? 16.376 -12.919 4.690 1.00 63.66 362 GLY A CA 1
ATOM 2846 C C . GLY A 1 362 ? 15.602 -11.634 5.042 1.00 63.66 362 GLY A C 1
ATOM 2847 O O . GLY A 1 362 ? 15.684 -10.654 4.298 1.00 63.66 362 GLY A O 1
ATOM 2848 N N . PRO A 1 363 ? 14.789 -11.612 6.115 1.00 63.62 363 PRO A N 1
ATOM 2849 C CA . PRO A 1 363 ? 14.003 -10.427 6.469 1.00 63.62 363 PRO A CA 1
ATOM 2850 C C . PRO A 1 363 ? 14.837 -9.283 7.058 1.00 63.62 363 PRO A C 1
ATOM 2852 O O . PRO A 1 363 ? 14.552 -8.122 6.771 1.00 63.62 363 PRO A O 1
ATOM 2855 N N . VAL A 1 364 ? 15.871 -9.602 7.846 1.00 65.69 364 VAL A N 1
ATOM 2856 C CA . VAL A 1 364 ? 16.731 -8.602 8.504 1.00 65.69 364 VAL A CA 1
ATOM 2857 C C . VAL A 1 364 ? 17.555 -7.837 7.472 1.00 65.69 364 VAL A C 1
ATOM 2859 O O . VAL A 1 364 ? 17.524 -6.609 7.471 1.00 65.69 364 VAL A O 1
ATOM 2862 N N . GLN A 1 365 ? 18.192 -8.542 6.530 1.00 65.69 365 GLN A N 1
ATOM 2863 C CA . GLN A 1 365 ? 18.978 -7.907 5.469 1.00 65.69 365 GLN A CA 1
ATOM 2864 C C . GLN A 1 365 ? 18.134 -6.923 4.647 1.00 65.69 365 GLN A C 1
ATOM 2866 O O . GLN A 1 365 ? 18.562 -5.814 4.370 1.00 65.69 365 GLN A O 1
ATOM 2871 N N . ARG A 1 366 ? 16.873 -7.255 4.351 1.00 65.50 366 ARG A N 1
ATOM 2872 C CA . ARG A 1 366 ? 15.995 -6.341 3.606 1.00 65.50 366 ARG A CA 1
ATOM 2873 C C . ARG A 1 366 ? 15.526 -5.128 4.394 1.00 65.50 366 ARG A C 1
ATOM 2875 O O . ARG A 1 366 ? 15.196 -4.116 3.779 1.00 65.50 366 ARG A O 1
ATOM 2882 N N . LEU A 1 367 ? 15.445 -5.208 5.721 1.00 68.19 367 LEU A N 1
ATOM 2883 C CA . LEU A 1 367 ? 15.220 -4.011 6.535 1.00 68.19 367 LEU A CA 1
ATOM 2884 C C . LEU A 1 367 ? 16.421 -3.089 6.470 1.00 68.19 367 LEU A C 1
ATOM 2886 O O . LEU A 1 367 ? 16.221 -1.889 6.318 1.00 68.19 367 LEU A O 1
ATOM 2890 N N . VAL A 1 368 ? 17.629 -3.652 6.531 1.00 67.88 368 VAL A N 1
ATOM 2891 C CA . VAL A 1 368 ? 18.874 -2.901 6.345 1.00 67.88 368 VAL A CA 1
ATOM 2892 C C . VAL A 1 368 ? 18.869 -2.227 4.979 1.00 67.88 368 VAL A C 1
ATOM 2894 O O . VAL A 1 368 ? 18.995 -1.008 4.916 1.00 67.88 368 VAL A O 1
ATOM 2897 N N . ASP A 1 369 ? 18.601 -2.983 3.910 1.00 65.81 369 ASP A N 1
ATOM 2898 C CA . ASP A 1 369 ? 18.572 -2.448 2.548 1.00 65.81 369 ASP A CA 1
ATOM 2899 C C . ASP A 1 369 ? 17.523 -1.328 2.421 1.00 65.81 369 ASP A C 1
ATOM 2901 O O . ASP A 1 369 ? 17.818 -0.240 1.937 1.00 65.81 369 ASP A O 1
ATOM 2905 N N . ARG A 1 370 ? 16.297 -1.534 2.929 1.00 67.56 370 ARG A N 1
ATOM 2906 C CA . ARG A 1 370 ? 15.240 -0.505 2.899 1.00 67.56 370 ARG A CA 1
ATOM 2907 C C . ARG A 1 370 ? 15.578 0.719 3.745 1.00 67.56 370 ARG A C 1
ATOM 2909 O O . ARG A 1 370 ? 15.235 1.827 3.351 1.00 67.56 370 ARG A O 1
ATOM 2916 N N . LYS A 1 371 ? 16.212 0.546 4.902 1.00 68.56 371 LYS A N 1
ATOM 2917 C CA . LYS A 1 371 ? 16.649 1.653 5.759 1.00 68.56 371 LYS A CA 1
ATOM 2918 C C . LYS A 1 371 ? 17.743 2.465 5.067 1.00 68.56 371 LYS A C 1
ATOM 2920 O O . LYS A 1 371 ? 17.649 3.688 5.061 1.00 68.56 371 LYS A O 1
ATOM 2925 N N . ALA A 1 372 ? 18.699 1.799 4.420 1.00 65.69 372 ALA A N 1
ATOM 2926 C CA . ALA A 1 372 ? 19.766 2.437 3.654 1.00 65.69 372 ALA A CA 1
ATOM 2927 C C . ALA A 1 372 ? 19.212 3.292 2.499 1.00 65.69 372 ALA A C 1
ATOM 2929 O O . ALA A 1 372 ? 19.603 4.449 2.363 1.00 65.69 372 ALA A O 1
ATOM 2930 N N . ILE A 1 373 ? 18.219 2.773 1.761 1.00 61.06 373 ILE A N 1
ATOM 2931 C CA . ILE A 1 373 ? 17.501 3.498 0.693 1.00 61.06 373 ILE A CA 1
ATOM 2932 C C . ILE A 1 373 ? 16.960 4.856 1.181 1.00 61.06 373 ILE A C 1
ATOM 2934 O O . ILE A 1 373 ? 17.076 5.860 0.486 1.00 61.06 373 ILE A O 1
ATOM 2938 N N . TRP A 1 374 ? 16.379 4.909 2.383 1.00 61.78 374 TRP A N 1
ATOM 2939 C CA . TRP A 1 374 ? 15.809 6.147 2.932 1.00 61.78 374 TRP A CA 1
ATOM 2940 C C . TRP A 1 374 ? 16.838 7.065 3.595 1.00 61.78 374 TRP A C 1
ATOM 2942 O O . TRP A 1 374 ? 16.616 8.273 3.661 1.00 61.78 374 TRP A O 1
ATOM 2952 N N . GLN A 1 375 ? 17.936 6.512 4.111 1.00 64.81 375 GLN A N 1
ATOM 2953 C CA . GLN A 1 375 ? 18.996 7.291 4.752 1.00 64.81 375 GLN A CA 1
ATOM 2954 C C . GLN A 1 375 ? 19.857 8.040 3.737 1.00 64.81 375 GLN A C 1
ATOM 2956 O O . GLN A 1 375 ? 20.270 9.163 4.022 1.00 64.81 375 GLN A O 1
ATOM 2961 N N . ASN A 1 376 ? 20.091 7.456 2.559 1.00 60.91 376 ASN A N 1
ATOM 2962 C CA . ASN A 1 376 ? 20.782 8.135 1.473 1.00 60.91 376 ASN A CA 1
ATOM 2963 C C . ASN A 1 376 ? 20.061 7.923 0.130 1.00 60.91 376 ASN A C 1
ATOM 2965 O O . ASN A 1 376 ? 20.455 7.061 -0.654 1.00 60.91 376 ASN A O 1
ATOM 2969 N N . PRO A 1 377 ? 19.028 8.736 -0.171 1.00 56.78 377 PRO A N 1
ATOM 2970 C CA . PRO A 1 377 ? 18.287 8.661 -1.436 1.00 56.78 377 PRO A CA 1
ATOM 2971 C C . PRO A 1 377 ? 19.138 8.943 -2.690 1.00 56.78 377 PRO A C 1
ATOM 2973 O O . PRO A 1 377 ? 18.640 8.808 -3.808 1.00 56.78 377 PRO A O 1
ATOM 2976 N N . TRP A 1 378 ? 20.385 9.390 -2.497 1.00 55.25 378 TRP A N 1
ATOM 2977 C CA . TRP A 1 378 ? 21.343 9.774 -3.534 1.00 55.25 378 TRP A CA 1
ATOM 2978 C C . TRP A 1 378 ? 22.438 8.719 -3.764 1.00 55.25 378 TRP A C 1
ATOM 2980 O O . TRP A 1 378 ? 23.265 8.899 -4.655 1.00 55.25 378 TRP A O 1
ATOM 2990 N N . ASP A 1 379 ? 22.461 7.642 -2.971 1.00 53.81 379 ASP A N 1
ATOM 2991 C CA . ASP A 1 379 ? 23.447 6.566 -3.077 1.00 53.81 379 ASP A CA 1
ATOM 2992 C C . ASP A 1 379 ? 22.906 5.391 -3.902 1.00 53.81 379 ASP A C 1
ATOM 2994 O O . ASP A 1 379 ? 21.887 4.775 -3.575 1.00 53.81 379 ASP A O 1
ATOM 2998 N N . ASN A 1 380 ? 23.609 5.095 -4.995 1.00 52.50 380 ASN A N 1
ATOM 2999 C CA . ASN A 1 380 ? 23.212 4.122 -6.010 1.00 52.50 380 ASN A CA 1
ATOM 3000 C C . ASN A 1 380 ? 23.959 2.783 -5.885 1.00 52.50 380 ASN A C 1
ATOM 3002 O O . ASN A 1 380 ? 23.824 1.927 -6.759 1.00 52.50 380 ASN A O 1
ATOM 3006 N N . GLU A 1 381 ? 24.747 2.568 -4.828 1.00 50.94 381 GLU A N 1
ATOM 3007 C CA . GLU A 1 381 ? 25.454 1.293 -4.630 1.00 50.94 381 GLU A CA 1
ATOM 3008 C C . GLU A 1 381 ? 24.532 0.154 -4.151 1.00 50.94 381 GLU A C 1
ATOM 3010 O O . GLU A 1 381 ? 24.903 -1.022 -4.184 1.00 50.94 381 GLU A O 1
ATOM 3015 N N . VAL A 1 382 ? 23.295 0.469 -3.750 1.00 48.19 382 VAL A N 1
ATOM 3016 C CA . VAL A 1 382 ? 22.318 -0.521 -3.279 1.00 48.19 382 VAL A CA 1
ATOM 3017 C C . VAL A 1 382 ? 21.652 -1.246 -4.460 1.00 48.19 382 VAL A C 1
ATOM 3019 O O . VAL A 1 382 ? 21.066 -0.635 -5.356 1.00 48.19 382 VAL A O 1
ATOM 3022 N N . TYR A 1 383 ? 21.693 -2.584 -4.445 1.00 40.19 383 TYR A N 1
ATOM 3023 C CA . TYR A 1 383 ? 21.119 -3.451 -5.483 1.00 40.19 383 TYR A CA 1
ATOM 3024 C C . TYR A 1 383 ? 19.618 -3.171 -5.708 1.00 40.19 383 TYR A C 1
ATOM 3026 O O . TYR A 1 383 ? 18.800 -3.335 -4.803 1.00 40.19 383 TYR A O 1
ATOM 3034 N N . GLY A 1 384 ? 19.249 -2.773 -6.934 1.00 45.75 384 GLY A N 1
ATOM 3035 C CA . GLY A 1 384 ? 17.881 -2.371 -7.307 1.00 45.75 384 GLY A CA 1
ATOM 3036 C C . GLY A 1 384 ? 17.605 -0.860 -7.234 1.00 45.75 384 GLY A C 1
ATOM 3037 O O . GLY A 1 384 ? 16.471 -0.444 -7.468 1.00 45.75 384 GLY A O 1
ATOM 3038 N N . GLY A 1 385 ? 18.620 -0.050 -6.923 1.00 40.25 385 GLY A N 1
ATOM 3039 C CA . GLY A 1 385 ? 18.537 1.398 -6.760 1.00 40.25 385 GLY A CA 1
ATOM 3040 C C . GLY A 1 385 ? 18.778 2.220 -8.027 1.00 40.25 385 GLY A C 1
ATOM 3041 O O . GLY A 1 385 ? 19.674 3.052 -8.038 1.00 40.25 385 GLY A O 1
ATOM 3042 N N . ASP A 1 386 ? 17.941 2.082 -9.059 1.00 45.81 386 ASP A N 1
ATOM 3043 C CA . ASP A 1 386 ? 17.726 3.216 -9.976 1.00 45.81 386 ASP A CA 1
ATOM 3044 C C . ASP A 1 386 ? 16.804 4.210 -9.245 1.00 45.81 386 ASP A C 1
ATOM 3046 O O . ASP A 1 386 ? 15.585 4.217 -9.433 1.00 45.81 386 ASP A O 1
ATOM 3050 N N . GLN A 1 387 ? 17.354 4.950 -8.280 1.00 58.59 387 GLN A N 1
ATOM 3051 C CA . GLN A 1 387 ? 16.548 5.720 -7.335 1.00 58.59 387 GLN A CA 1
ATOM 3052 C C . GLN A 1 387 ? 16.136 7.100 -7.850 1.00 58.59 387 GLN A C 1
ATOM 3054 O O . GLN A 1 387 ? 16.707 7.658 -8.785 1.00 58.59 387 GLN A O 1
ATOM 3059 N N . ILE A 1 388 ? 15.102 7.626 -7.185 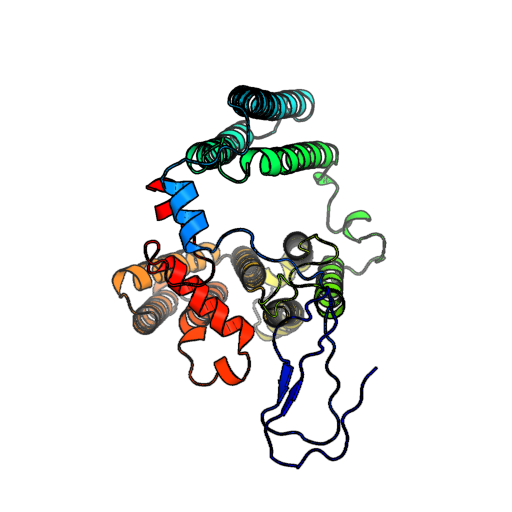1.00 46.66 388 ILE A N 1
ATOM 3060 C CA . ILE A 1 388 ? 14.313 8.844 -7.436 1.00 46.66 388 ILE A CA 1
ATOM 3061 C C . ILE A 1 388 ? 15.137 10.030 -7.967 1.00 46.66 388 ILE A C 1
ATOM 3063 O O . ILE A 1 388 ? 14.650 10.756 -8.830 1.00 46.66 388 ILE A O 1
ATOM 3067 N N . ALA A 1 389 ? 16.373 10.205 -7.493 1.00 43.41 389 ALA A N 1
ATOM 3068 C CA . ALA A 1 389 ? 17.304 11.235 -7.944 1.00 43.41 389 ALA A CA 1
ATOM 3069 C C . ALA A 1 389 ? 17.677 11.127 -9.434 1.00 43.41 389 ALA A C 1
ATOM 3071 O O . ALA A 1 389 ? 17.510 12.103 -10.156 1.00 43.41 389 ALA A O 1
ATOM 3072 N N . ASN A 1 390 ? 18.092 9.951 -9.920 1.00 43.34 390 ASN A N 1
ATOM 3073 C CA . ASN A 1 390 ? 18.389 9.727 -11.345 1.00 43.34 390 ASN A CA 1
ATOM 3074 C C . ASN A 1 390 ? 17.120 9.829 -12.201 1.00 43.34 390 ASN A C 1
ATOM 3076 O O . ASN A 1 390 ? 17.152 10.348 -13.310 1.00 43.34 390 ASN A O 1
ATOM 3080 N N . GLY A 1 391 ? 15.980 9.371 -11.670 1.00 43.66 391 GLY A N 1
ATOM 3081 C CA . GLY A 1 391 ? 14.693 9.517 -12.352 1.00 43.66 391 GLY A CA 1
ATOM 3082 C C . GLY A 1 391 ? 14.273 10.981 -12.527 1.00 43.66 391 GLY A C 1
ATOM 3083 O O . GLY A 1 391 ? 13.697 11.323 -13.553 1.00 43.66 391 GLY A O 1
ATOM 3084 N N . LEU A 1 392 ? 14.531 11.838 -11.529 1.00 41.00 392 LEU A N 1
ATOM 3085 C CA . LEU A 1 392 ? 14.141 13.255 -11.532 1.00 41.00 392 LEU A CA 1
ATOM 3086 C C . LEU A 1 392 ? 15.190 14.185 -12.172 1.00 41.00 392 LEU A C 1
ATOM 3088 O O . LEU A 1 392 ? 14.796 15.220 -12.703 1.00 41.00 392 LEU A O 1
ATOM 3092 N N . TRP A 1 393 ? 16.488 13.862 -12.094 1.00 43.91 393 TRP A N 1
ATOM 3093 C CA . TRP A 1 393 ? 17.589 14.787 -12.425 1.00 43.91 393 TRP A CA 1
ATOM 3094 C C . TRP A 1 393 ? 18.592 14.265 -13.472 1.00 43.91 393 TRP A C 1
ATOM 3096 O O . TRP A 1 393 ? 19.411 15.064 -13.923 1.00 43.91 393 TRP A O 1
ATOM 3106 N N . GLY A 1 394 ? 18.471 13.008 -13.930 1.00 44.88 394 GLY A N 1
ATOM 3107 C CA . GLY A 1 394 ? 19.249 12.446 -15.049 1.00 44.88 394 GLY A CA 1
ATOM 3108 C C . GLY A 1 394 ? 20.572 11.789 -14.676 1.00 44.88 394 GLY A C 1
ATOM 3109 O O . GLY A 1 394 ? 21.432 12.482 -14.092 1.00 44.88 394 GLY A O 1
#

Secondary structure (DSSP, 8-state):
------PPTT--EEE---BTTEE--S-EEESS--S--------EE----SS-HHHHHHHHHTT----S-HHHHHHHHHHHHHHHHHHHHHHHHHHHHH-TTS-TTHHHHHHHHHHHHHHHHHHHS-TTTS--HHHHHHHHHHHHHHHHHHHTTS-GGG--TTSTTTTTTT----TT-TTHHHHHHHHHHHHHHHHH-B--TTS----BBTTB-HHHHHHHHHHHHHHHHHHHHHHHHHH---HHHHHHHHHHHHHHHHHHHHHHHHHT-HHHHHHHHHHHHHHHHHHHT-HHHHHHHHHHHHHHHHHHS-HHHHHHHHHHHHHHIIIIII-S--HHHHHHHHHHHHHHHGGGSTTHHHHSHHHHHHHHHHHHHHH-TT---STT---HHHHHH-

Sequence (394 aa):
RYRFSGLPEGGGWEVLPLQPGFYFGAPKGVGALKGHIGRDFVQSPHTLRLFAGRDFNNLKREGALIVRTPEEARRWYGIIAAGFLLSFWLIHAFLSRKLKGTDPFLLPVLMLLTGISFLALLSLQDPLRDRFLARSTFWYFLAGMAGFLLLQLFDLRRFTPDAALYRLFVVKGRKGEKGLQWGAAAGLLLLATILLGTGPEGSGVKVNLFGFQPSEGIRFLIVLALAGFFAANERFISEYATARRRWNFFYPALGAVLATILLFLMLGDLGPALVVCFTFIILFSFSRGDFWVMAATVALYVLANWIAGNVWIATGVTVVLLAGYLRFGYRRLSESSVMALVVLAGFLLLDQVPGLDRVFPGPVQRLVDRKAIWQNPWDNEVYGGDQIANGLWG